Protein AF-A0A225EFA3-F1 (afdb_monomer_lite)

Sequence (460 aa):
MRLTCKFEELSTDVQKYLHDVRTRKDRGIPGVFVARGDSKTTWAFIVGPFVAFVMLVMSCASTKSPWAVAMLQAAAVLLGGWTVIYAVRRWFVRGQTFAGFFTYFDPRFVYEVDGEMVTVTDLETVTEITARPPALVVFRFPQRAFGIQAVSRPRAEYVADYYWAVAKLEKDQNGPWTNPAELGAAAKFLVEEDERPRDMGELKLDFDEIPEVVEPERKPSFGFLGLGTIVISGVMLFLLFWGCNQVTVDDRAFARAKDGGAPGLRGYLIEESNTKHRDEARQALYDLYAAPIARLRSGQPAAFPKLREGMVALLESVRTANTPVLSLKVVDKNPIPGTEAGAADLVRSNLADGLGRSIGPEMIAFVAPPDGQPAHLTVEYEFRKDPIGSIYRVQLTVTIRPDLTKEPVASETWQNREMIFPLLMMGSTTPDMIAQYLCRELVGEYKPAPPPEPEEGGDF

Organism: NCBI:txid1908690

pLDDT: mean 92.36, std 6.85, range [48.91, 98.38]

Foldseek 3Di:
DKDKDFLLQKDPVVLVVLLVCLVQVPFQFLWHKFFDDDVQLVCLLVVLVVQLVVQLVVLLVDPDALLVSLLSNLVSCLRSVVSNVVSVCQVPDDDSQWSHQIWIGFQFWIWGGDTRMTMIDGCPQWDAWDADPPAWIWTDGPVDIDIDGGPGSVSSVLNRQLNVLLVVQVVPPPHPPPASRLSSLQSNCCSVVVDGDPDSVVRSHPDPHDDPDIGRNDDDDDPVVVVVVSVVSSVVSSVVSSVVSLVVSLVVQVVQLVVVQPLSLLVSLVDPSNDDCVVVSLVSLVVLQPVLLVLLVPFDDFPFNQLSVLLSLLSVLQSNPSAQEFEEAEEEPADDPPEDDCLRVLLRVQLQVQLCVLSHPPSHHYDHDPPPADGQKYKYWYWDQDPPDQKTWIKIWIFHDSDSVDHTSDIDIDIDPPPIDRPVRNYPCNSNVSSQVVSCNNRNDTDHDDDPDPPPPDPD

Radius of gyration: 46.82 Å; chains: 1; bounding box: 80×40×136 Å

Secondary structure (DSSP, 8-state):
-EEEEEGGGB-HHHHHHHHHHHHHTTSS-SSEEEE---HHHHHHHHHHHHHHHHHHHHHHT--S-HHHHHHHHHHHHHHHHHHHHHHHHHHH--STT--EEEEEE-SSEEEEEEETEEEEEE-TT--EEEEETTTEEEEE-SS-EEEEE-SSHHHHHHHHHHHHHHHHHHT-TTSS--SHHHHHHHHHHHHHHSS--SSTTSS----S---S---B-S-----HHHHHHHHHHHHHHHHHHHHHHHHHHHHHHHHHHHHTHHHHHHHHHH-TT--TTHHHHHHHHHHHHHHHHHHHHHSS--S-HHHHHHHHHHHHHHTT-SS-EEEEEEEEEEPPTTSPTTHHHHHHHHHHHHHHHHH-TTS-EEEPPPTT---SEEEEEEEEE-SSSSEEEEEEEEEE-SSTTS--SEEEEEEEEEEEEEGGG-STHHHHHHHHHHHHHHHS---PPPPPPP------

Structure (mmCIF, N/CA/C/O backbone):
data_AF-A0A225EFA3-F1
#
_entry.id   AF-A0A225EFA3-F1
#
loop_
_atom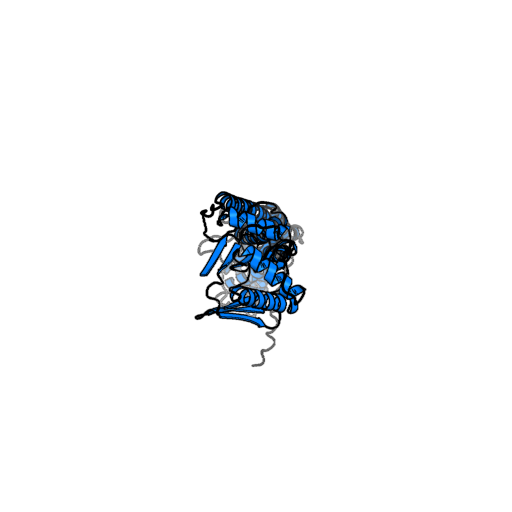_site.group_PDB
_atom_site.id
_atom_site.type_symbol
_atom_site.label_atom_id
_atom_site.label_alt_id
_atom_site.label_comp_id
_atom_site.label_asym_id
_atom_site.label_entity_id
_atom_site.label_seq_id
_atom_site.pdbx_PDB_ins_code
_atom_site.Cartn_x
_atom_site.Cartn_y
_atom_site.Cartn_z
_atom_site.occupancy
_atom_site.B_iso_or_equiv
_atom_site.auth_seq_id
_atom_site.auth_comp_id
_atom_site.auth_asym_id
_atom_site.auth_atom_id
_atom_site.pdbx_PDB_model_num
ATOM 1 N N . MET A 1 1 ? -34.129 9.821 37.920 1.00 88.00 1 MET A N 1
ATOM 2 C CA . MET A 1 1 ? -33.177 10.498 36.983 1.00 88.00 1 MET A CA 1
ATOM 3 C C . MET A 1 1 ? -32.211 9.481 36.350 1.00 88.00 1 MET A C 1
ATOM 5 O O . MET A 1 1 ? -32.103 8.387 36.878 1.00 88.00 1 MET A O 1
ATOM 9 N N . ARG A 1 2 ? -31.559 9.755 35.199 1.00 93.56 2 ARG A N 1
ATOM 10 C CA . ARG A 1 2 ? -30.505 8.866 34.638 1.00 93.56 2 ARG A CA 1
ATOM 11 C C . ARG A 1 2 ? -29.215 9.660 34.440 1.00 93.56 2 ARG A C 1
ATOM 13 O O . ARG A 1 2 ? -29.226 10.614 33.668 1.00 93.56 2 ARG A O 1
ATOM 20 N N . LEU A 1 3 ? -28.149 9.266 35.127 1.00 95.31 3 LEU A N 1
ATOM 21 C CA . LEU A 1 3 ? -26.828 9.893 35.086 1.00 95.31 3 LEU A CA 1
ATOM 22 C C . LEU A 1 3 ? -25.837 8.910 34.466 1.00 95.31 3 LEU A C 1
ATOM 24 O O . LEU A 1 3 ? -25.731 7.781 34.930 1.00 95.31 3 LEU A O 1
ATOM 28 N N . THR A 1 4 ? -25.102 9.335 33.443 1.00 96.12 4 THR A N 1
ATOM 29 C CA . THR A 1 4 ? -23.979 8.565 32.895 1.00 96.12 4 THR A CA 1
ATOM 30 C C . THR A 1 4 ? -22.704 9.368 33.087 1.00 96.12 4 THR A C 1
ATOM 32 O O . THR A 1 4 ? -22.588 10.470 32.558 1.00 96.12 4 THR A O 1
ATOM 35 N N . CYS A 1 5 ? -21.753 8.808 33.824 1.00 95.50 5 CYS A N 1
ATOM 36 C CA . CYS A 1 5 ? -20.466 9.430 34.113 1.00 95.50 5 CYS A CA 1
ATOM 37 C C . CYS A 1 5 ? -19.368 8.362 34.160 1.00 95.50 5 CYS A C 1
ATOM 39 O O . CYS A 1 5 ? -19.640 7.155 34.087 1.00 95.50 5 CYS A O 1
ATOM 41 N N . LYS A 1 6 ? -18.110 8.788 34.258 1.00 93.56 6 LYS A N 1
ATOM 42 C CA . LYS A 1 6 ? -17.030 7.840 34.538 1.00 93.56 6 LYS A CA 1
ATOM 43 C C . LYS A 1 6 ? -17.053 7.426 36.006 1.00 93.56 6 LYS A C 1
ATOM 45 O O . LYS A 1 6 ? -17.475 8.181 36.875 1.00 93.56 6 LYS A O 1
ATOM 50 N N . PHE A 1 7 ? -16.531 6.242 36.295 1.00 94.88 7 PHE A N 1
ATOM 51 C CA . PHE A 1 7 ? -16.410 5.722 37.650 1.00 94.88 7 PHE A CA 1
ATOM 52 C C . PHE A 1 7 ? -15.563 6.640 38.533 1.00 94.88 7 PHE A C 1
ATOM 54 O O . PHE A 1 7 ? -15.948 6.915 39.660 1.00 94.88 7 PHE A O 1
ATOM 61 N N . GLU A 1 8 ? -14.470 7.182 37.986 1.00 93.19 8 GLU A N 1
ATOM 62 C CA . GLU A 1 8 ? -13.595 8.142 38.677 1.00 93.19 8 GLU A CA 1
ATOM 63 C C . GLU A 1 8 ? -14.271 9.486 38.998 1.00 93.19 8 GLU A C 1
ATOM 65 O O . GLU A 1 8 ? -13.759 10.241 39.825 1.00 93.19 8 GLU A O 1
ATOM 70 N N . GLU A 1 9 ? -15.386 9.796 38.329 1.00 93.94 9 GLU A N 1
ATOM 71 C CA . GLU A 1 9 ? -16.143 11.032 38.528 1.00 93.94 9 GLU A CA 1
ATOM 72 C C . GLU A 1 9 ? -17.156 10.901 39.667 1.00 93.94 9 GLU A C 1
ATOM 74 O O . GLU A 1 9 ? -17.517 11.921 40.237 1.00 93.94 9 GLU A O 1
ATOM 79 N N . LEU A 1 10 ? -17.584 9.685 40.026 1.00 94.94 10 LEU A N 1
ATOM 80 C CA . LEU A 1 10 ? -18.510 9.448 41.140 1.00 94.94 10 LEU A CA 1
ATOM 81 C C . LEU A 1 10 ? -17.892 9.853 42.483 1.00 94.94 10 LEU A C 1
ATOM 83 O O . LEU A 1 10 ? -16.669 9.836 42.631 1.00 94.94 10 LEU A O 1
ATOM 87 N N . SER A 1 11 ? -18.731 10.147 43.477 1.00 94.75 11 SER A N 1
ATOM 88 C CA . SER A 1 11 ? -18.269 10.366 44.850 1.00 94.75 11 SER A CA 1
ATOM 89 C C . SER A 1 11 ? -17.507 9.154 45.398 1.00 94.75 11 SER A C 1
ATOM 91 O O . SER A 1 11 ? -17.733 8.003 45.003 1.00 94.75 11 SER A O 1
ATOM 93 N N . THR A 1 12 ? -16.579 9.409 46.322 1.00 93.81 12 THR A N 1
ATOM 94 C CA . THR A 1 12 ? -15.705 8.362 46.889 1.00 93.81 12 THR A CA 1
ATOM 95 C C . THR A 1 12 ? -16.514 7.240 47.556 1.00 93.81 12 THR A C 1
ATOM 97 O O . THR A 1 12 ? -16.142 6.069 47.457 1.00 93.81 12 THR A O 1
ATOM 100 N N . ASP A 1 13 ? -17.656 7.577 48.158 1.00 94.75 13 ASP A N 1
ATOM 101 C CA . ASP A 1 13 ? -18.537 6.619 48.829 1.00 94.75 13 ASP A CA 1
ATOM 102 C C . ASP A 1 13 ? -19.243 5.695 47.834 1.00 94.75 13 ASP A C 1
ATOM 104 O O . ASP A 1 13 ? -19.234 4.477 48.012 1.00 94.75 13 ASP A O 1
ATOM 108 N N . VAL A 1 14 ? -19.761 6.237 46.724 1.00 95.75 14 VAL A N 1
ATOM 109 C CA . VAL A 1 14 ? -20.366 5.427 45.653 1.00 95.75 14 VAL A CA 1
ATOM 110 C C . VAL A 1 14 ? -19.309 4.548 44.980 1.00 95.75 14 VAL A C 1
ATOM 112 O O . VAL A 1 14 ? -19.575 3.383 44.673 1.00 95.75 14 VAL A O 1
ATOM 115 N N . GLN A 1 15 ? -18.088 5.059 44.782 1.00 95.38 15 GLN A N 1
ATOM 116 C CA . GLN A 1 15 ? -16.984 4.257 44.249 1.00 95.38 15 GLN A CA 1
ATOM 117 C C . GLN A 1 15 ? -16.666 3.067 45.161 1.00 95.38 15 GLN A C 1
ATOM 119 O O . GLN A 1 15 ? -16.588 1.930 44.688 1.00 95.38 15 GLN A O 1
ATOM 124 N N . LYS A 1 16 ? -16.516 3.313 46.468 1.00 94.75 16 LYS A N 1
ATOM 125 C CA . LYS A 1 16 ? -16.255 2.266 47.460 1.00 94.75 16 LYS A CA 1
ATOM 126 C C . LYS A 1 16 ? -17.397 1.250 47.500 1.00 94.75 16 LYS A C 1
ATOM 128 O O . LYS A 1 16 ? -17.141 0.053 47.402 1.00 94.75 16 LYS A O 1
ATOM 133 N N . TYR A 1 17 ? -18.640 1.727 47.524 1.00 95.94 17 TYR A N 1
ATOM 134 C CA . TYR A 1 17 ? -19.837 0.891 47.504 1.00 95.94 17 TYR A CA 1
ATOM 135 C C . TYR A 1 17 ? -19.859 -0.060 46.299 1.00 95.94 17 TYR A C 1
ATOM 137 O O . TYR A 1 17 ? -19.955 -1.277 46.457 1.00 95.94 17 TYR A O 1
ATOM 145 N N . LEU A 1 18 ? -19.680 0.464 45.083 1.00 96.25 18 LEU A N 1
ATOM 146 C CA . LEU A 1 18 ? -19.675 -0.348 43.863 1.00 96.25 18 LEU A CA 1
ATOM 147 C C . LEU A 1 18 ? -18.470 -1.296 43.782 1.00 96.25 18 LEU A C 1
ATOM 149 O O . LEU A 1 18 ? -18.587 -2.401 43.242 1.00 96.25 18 LEU A O 1
ATOM 153 N N . HIS A 1 19 ? -17.318 -0.896 44.322 1.00 95.06 19 HIS A N 1
ATOM 154 C CA . HIS A 1 19 ? -16.147 -1.761 44.417 1.00 95.06 19 HIS A CA 1
ATOM 155 C C . HIS A 1 19 ? -16.399 -2.950 45.359 1.00 95.06 19 HIS A C 1
ATOM 157 O O . HIS A 1 19 ? -16.056 -4.094 45.032 1.00 95.06 19 HIS A O 1
ATOM 163 N N . ASP A 1 20 ? -17.048 -2.710 46.496 1.00 94.94 20 ASP A N 1
ATOM 164 C CA . ASP A 1 20 ? -17.396 -3.752 47.460 1.00 94.94 20 ASP A CA 1
ATOM 165 C C . ASP A 1 20 ? -18.476 -4.687 46.894 1.00 94.94 20 ASP A C 1
ATOM 167 O O . ASP A 1 20 ? -18.322 -5.911 46.961 1.00 94.94 20 ASP A O 1
ATOM 171 N N . VAL A 1 21 ? -19.494 -4.142 46.216 1.00 95.69 21 VAL A N 1
ATOM 172 C CA . VAL A 1 21 ? -20.508 -4.917 45.473 1.00 95.69 21 VAL A CA 1
ATOM 173 C C . VAL A 1 21 ? -19.852 -5.861 44.460 1.00 95.69 21 VAL A C 1
ATOM 175 O O . VAL A 1 21 ? -20.149 -7.061 44.424 1.00 95.69 21 VAL A O 1
ATOM 178 N N . ARG A 1 22 ? -18.902 -5.352 43.665 1.00 95.25 22 ARG A N 1
ATOM 179 C CA . ARG A 1 22 ? -18.146 -6.152 42.689 1.00 95.25 22 ARG A CA 1
ATOM 180 C C . ARG A 1 22 ? -17.331 -7.259 43.360 1.00 95.25 22 ARG A C 1
ATOM 182 O O . ARG A 1 22 ? -17.232 -8.360 42.816 1.00 95.25 22 ARG A O 1
ATOM 189 N N . THR A 1 23 ? -16.719 -6.963 44.503 1.00 94.38 23 THR A N 1
ATOM 190 C CA . THR A 1 23 ? -15.839 -7.897 45.218 1.00 94.38 23 THR A CA 1
ATOM 191 C C . THR A 1 23 ? -16.636 -9.039 45.842 1.00 94.38 23 THR A C 1
ATOM 193 O O . THR A 1 23 ? -16.224 -10.197 45.745 1.00 94.38 23 THR A O 1
ATOM 196 N N . ARG A 1 24 ? -17.804 -8.740 46.423 1.00 94.94 24 ARG A N 1
ATOM 197 C CA . ARG A 1 24 ? -18.622 -9.730 47.135 1.00 94.94 24 ARG A CA 1
ATOM 198 C C . ARG A 1 24 ? -19.570 -10.538 46.242 1.00 94.94 24 ARG A C 1
ATOM 200 O O . ARG A 1 24 ? -19.981 -11.620 46.657 1.00 94.94 24 ARG A O 1
ATOM 207 N N . LYS A 1 25 ? -19.878 -10.070 45.021 1.00 92.31 25 LYS A N 1
ATOM 208 C CA . LYS A 1 25 ? -20.670 -10.790 43.998 1.00 92.31 25 LYS A CA 1
ATOM 209 C C . LYS A 1 25 ? -21.934 -11.448 44.571 1.00 92.31 25 LYS A C 1
ATOM 211 O O . LYS A 1 25 ? -22.063 -12.669 44.535 1.00 92.31 25 LYS A O 1
ATOM 216 N N . ASP A 1 26 ? -22.855 -10.632 45.076 1.00 90.00 26 ASP A N 1
ATOM 217 C CA . ASP A 1 26 ? -24.159 -11.042 45.633 1.00 90.00 26 ASP A CA 1
ATOM 218 C C . ASP A 1 26 ? -24.164 -11.497 47.106 1.00 90.00 26 ASP A C 1
ATOM 220 O O . ASP A 1 26 ? -25.235 -11.625 47.694 1.00 90.00 26 ASP A O 1
ATOM 224 N N . ARG A 1 27 ? -23.004 -11.695 47.747 1.00 93.62 27 ARG A N 1
ATOM 225 C CA . ARG A 1 27 ? -22.936 -12.026 49.184 1.00 93.62 27 ARG A CA 1
ATOM 226 C C . ARG A 1 27 ? -22.936 -10.765 50.036 1.00 93.62 27 ARG A C 1
ATOM 228 O O . ARG A 1 27 ? -22.133 -9.871 49.783 1.00 93.62 27 ARG A O 1
ATOM 235 N N . GLY A 1 28 ? -23.793 -10.701 51.050 1.00 93.38 28 GLY A N 1
ATOM 236 C CA . GLY A 1 28 ? -23.745 -9.599 52.010 1.00 93.38 28 GLY A CA 1
ATOM 237 C C . GLY A 1 28 ? -24.296 -8.266 51.518 1.00 93.38 28 GLY A C 1
ATOM 238 O O . GLY A 1 28 ? -24.304 -7.309 52.281 1.00 93.38 28 GLY A O 1
ATOM 239 N N . ILE A 1 29 ? -24.704 -8.173 50.249 1.00 96.38 29 ILE A N 1
ATOM 240 C CA . ILE A 1 29 ? -25.159 -6.929 49.620 1.00 96.38 29 ILE A CA 1
ATOM 241 C C . ILE A 1 29 ? -26.691 -6.852 49.625 1.00 96.38 29 ILE A C 1
ATOM 243 O O . ILE A 1 29 ? -27.343 -7.887 49.469 1.00 96.38 29 ILE A O 1
ATOM 247 N N . PRO A 1 30 ? -27.267 -5.644 49.749 1.00 95.88 30 PRO A N 1
ATOM 248 C CA . PRO A 1 30 ? -28.715 -5.468 49.832 1.00 95.88 30 PRO A CA 1
ATOM 249 C C . PRO A 1 30 ? -29.439 -5.677 48.494 1.00 95.88 30 PRO A C 1
ATOM 251 O O . PRO A 1 30 ? -30.625 -5.970 48.485 1.00 95.88 30 PRO A O 1
ATOM 254 N N . GLY A 1 31 ? -28.747 -5.524 47.362 1.00 96.69 31 GLY A N 1
ATOM 255 C CA . GLY A 1 31 ? -29.334 -5.634 46.027 1.00 96.69 31 GLY A CA 1
ATOM 256 C C . GLY A 1 31 ? -29.009 -6.927 45.280 1.00 96.69 31 GLY A C 1
ATOM 257 O O . GLY A 1 31 ? -28.334 -7.828 45.778 1.00 96.69 31 GLY A O 1
ATOM 258 N N . VAL A 1 32 ? -29.444 -6.983 44.021 1.00 97.50 32 VAL A N 1
ATOM 259 C CA . VAL A 1 32 ? -29.190 -8.105 43.109 1.00 97.50 32 VAL A CA 1
ATOM 260 C C . VAL A 1 32 ? -28.001 -7.798 42.202 1.00 97.50 32 VAL A C 1
ATOM 262 O O . VAL A 1 32 ? -28.044 -6.883 41.374 1.00 97.50 32 VAL A O 1
ATOM 265 N N . PHE A 1 33 ? -26.938 -8.599 42.300 1.00 97.50 33 PHE A N 1
ATOM 266 C CA . PHE A 1 33 ? -25.773 -8.481 41.418 1.00 97.50 33 PHE A CA 1
ATOM 267 C C . PHE A 1 33 ? -25.919 -9.326 40.145 1.00 97.50 33 PHE A C 1
ATOM 269 O O . PHE A 1 33 ? -26.161 -10.533 40.200 1.00 97.50 33 PHE A O 1
ATOM 276 N N . VAL A 1 34 ? -25.718 -8.723 38.973 1.00 96.69 34 VAL A N 1
ATOM 277 C CA . VAL A 1 34 ? -25.759 -9.415 37.677 1.00 96.69 34 VAL A CA 1
ATOM 278 C C . VAL A 1 34 ? -24.455 -9.172 36.920 1.00 96.69 34 VAL A C 1
ATOM 280 O O . VAL A 1 34 ? -24.252 -8.117 36.320 1.00 96.69 34 VAL A O 1
ATOM 283 N N . ALA A 1 35 ? -23.557 -10.161 36.929 1.00 95.12 35 ALA A N 1
ATOM 284 C CA . ALA A 1 35 ? -22.301 -10.099 36.180 1.00 95.12 35 ALA A CA 1
ATOM 285 C C . ALA A 1 35 ? -22.563 -10.005 34.670 1.00 95.12 35 ALA A C 1
ATOM 287 O O . ALA A 1 35 ? -23.389 -10.742 34.138 1.00 95.12 35 ALA A O 1
ATOM 288 N N . ARG A 1 36 ? -21.827 -9.144 33.961 1.00 94.00 36 ARG A N 1
ATOM 289 C CA . ARG A 1 36 ? -21.874 -9.048 32.497 1.00 94.00 36 ARG A CA 1
ATOM 290 C C . ARG A 1 36 ? -20.534 -9.472 31.904 1.00 94.00 36 ARG A C 1
ATOM 292 O O . ARG A 1 36 ? -19.476 -9.156 32.436 1.00 94.00 36 ARG A O 1
ATOM 299 N N . GLY A 1 37 ? -20.584 -10.213 30.801 1.00 90.12 37 GLY A N 1
ATOM 300 C CA . GLY A 1 37 ? -19.392 -10.541 30.025 1.00 90.12 37 GLY A CA 1
ATOM 301 C C . GLY A 1 37 ? -18.953 -9.357 29.166 1.00 90.12 37 GLY A C 1
ATOM 302 O O . GLY A 1 37 ? -19.787 -8.606 28.664 1.00 90.12 37 GLY A O 1
ATOM 303 N N . ASP A 1 38 ? -17.647 -9.223 28.955 1.00 90.38 38 ASP A N 1
ATOM 304 C CA . ASP A 1 38 ? -17.069 -8.198 28.088 1.00 90.38 38 ASP A CA 1
ATOM 305 C C . ASP A 1 38 ? -16.608 -8.795 26.755 1.00 90.38 38 ASP A C 1
ATOM 307 O O . ASP A 1 38 ? -15.423 -9.033 26.500 1.00 90.38 38 ASP A O 1
ATOM 311 N N . SER A 1 39 ? -17.579 -9.072 25.886 1.00 89.94 39 SER A N 1
ATOM 312 C CA . SER A 1 39 ? -17.305 -9.601 24.547 1.00 89.94 39 SER A CA 1
ATOM 313 C C . SER A 1 39 ? -16.551 -8.595 23.675 1.00 89.94 39 SER A C 1
ATOM 315 O O . SER A 1 39 ? -15.758 -9.004 22.828 1.00 89.94 39 SER A O 1
ATOM 317 N N . LYS A 1 40 ? -16.738 -7.286 23.908 1.00 91.44 40 LYS A N 1
ATOM 318 C CA . LYS A 1 40 ? -16.107 -6.201 23.139 1.00 91.44 40 LYS A CA 1
ATOM 319 C C . LYS A 1 40 ? -14.582 -6.282 23.196 1.00 91.44 40 LYS A C 1
ATOM 321 O O . LYS A 1 40 ? -13.937 -6.172 22.161 1.00 91.44 40 LYS A O 1
ATOM 326 N N . THR A 1 41 ? -14.015 -6.529 24.374 1.00 91.81 41 THR A N 1
ATOM 327 C CA . THR A 1 41 ? -12.562 -6.683 24.558 1.00 91.81 41 THR A CA 1
ATOM 328 C C . THR A 1 41 ? -12.001 -7.876 23.795 1.00 91.81 41 THR A C 1
ATOM 330 O O . THR A 1 41 ? -10.985 -7.753 23.114 1.00 91.81 41 THR A O 1
ATOM 333 N N . THR A 1 42 ? -12.693 -9.017 23.846 1.00 93.06 42 THR A N 1
ATOM 334 C CA . THR A 1 42 ? -12.272 -10.221 23.114 1.00 93.06 42 THR A CA 1
ATOM 335 C C . THR A 1 42 ? -12.322 -9.982 21.605 1.00 93.06 42 THR A C 1
ATOM 337 O O . THR A 1 42 ? -11.366 -10.285 20.895 1.00 93.06 42 THR A O 1
ATOM 340 N N . TRP A 1 43 ? -13.400 -9.363 21.113 1.00 95.12 43 TRP A N 1
ATOM 341 C CA . TRP A 1 43 ? -13.522 -8.996 19.704 1.00 95.12 43 TRP A CA 1
ATOM 342 C C . TRP A 1 43 ? -12.479 -7.966 19.273 1.00 95.12 43 TRP A C 1
ATOM 344 O O . TRP A 1 43 ? -11.907 -8.123 18.202 1.00 95.12 43 TRP A O 1
ATOM 354 N N . ALA A 1 44 ? -12.172 -6.960 20.094 1.00 94.12 44 ALA A N 1
ATOM 355 C CA . ALA A 1 44 ? -11.131 -5.979 19.790 1.00 94.12 44 ALA A CA 1
ATOM 356 C C . ALA A 1 44 ? -9.751 -6.640 19.632 1.00 94.12 44 ALA A C 1
ATOM 358 O O . ALA A 1 44 ? -9.022 -6.314 18.696 1.00 94.12 44 ALA A O 1
ATOM 359 N N . PHE A 1 45 ? -9.427 -7.616 20.487 1.00 95.44 45 PHE A N 1
ATOM 360 C CA . PHE A 1 45 ? -8.173 -8.366 20.414 1.00 95.44 45 PHE A CA 1
ATOM 361 C C . PHE A 1 45 ? -8.060 -9.251 19.163 1.00 95.44 45 PHE A C 1
ATOM 363 O O . PHE A 1 45 ? -6.962 -9.435 18.652 1.00 95.44 45 PHE A O 1
ATOM 370 N N . ILE A 1 46 ? -9.174 -9.791 18.655 1.00 95.69 46 ILE A N 1
ATOM 371 C CA . ILE A 1 46 ? -9.181 -10.660 17.465 1.00 95.69 46 ILE A CA 1
ATOM 372 C C . ILE A 1 46 ? -9.280 -9.833 16.174 1.00 95.69 46 ILE A C 1
ATOM 374 O O . ILE A 1 46 ? -8.481 -9.997 15.253 1.00 95.69 46 ILE A O 1
ATOM 378 N N . VAL A 1 47 ? -10.260 -8.931 16.101 1.00 96.12 47 VAL A N 1
ATOM 379 C CA . VAL A 1 47 ? -10.587 -8.156 14.893 1.00 96.12 47 VAL A CA 1
ATOM 380 C C . VAL A 1 47 ? -9.515 -7.117 14.599 1.00 96.12 47 VAL A C 1
ATOM 382 O O . VAL A 1 47 ? -9.189 -6.903 13.437 1.00 96.12 47 VAL A O 1
ATOM 385 N N . GLY A 1 48 ? -8.933 -6.502 15.629 1.00 95.44 48 GLY A N 1
ATOM 386 C CA . GLY A 1 48 ? -7.894 -5.486 15.486 1.00 95.44 48 GLY A CA 1
ATOM 387 C C . GLY A 1 48 ? -6.692 -5.947 14.656 1.00 95.44 48 GLY A C 1
ATOM 388 O O . GLY A 1 48 ? -6.452 -5.400 13.574 1.00 95.44 48 GLY A O 1
ATOM 389 N N . PRO A 1 49 ? -5.958 -6.979 15.111 1.00 97.12 49 PRO A N 1
ATOM 390 C CA . PRO A 1 49 ? -4.848 -7.564 14.366 1.00 97.12 49 PRO A CA 1
ATOM 391 C C . PRO A 1 49 ? -5.261 -8.096 12.998 1.00 97.12 49 PRO A C 1
ATOM 393 O O . PRO A 1 49 ? -4.511 -7.936 12.040 1.00 97.12 49 PRO A O 1
ATOM 396 N N . PHE A 1 50 ? -6.451 -8.694 12.886 1.00 97.50 50 PHE A N 1
ATOM 397 C CA . PHE A 1 50 ? -6.943 -9.215 11.614 1.00 97.50 50 PHE A CA 1
ATOM 398 C C . PHE A 1 50 ? -7.136 -8.101 10.575 1.00 97.50 50 PHE A C 1
ATOM 400 O O . PHE A 1 50 ? -6.626 -8.205 9.461 1.00 97.50 50 PHE A O 1
ATOM 407 N N . VAL A 1 51 ? -7.805 -7.004 10.942 1.00 96.19 51 VAL A N 1
ATOM 408 C CA . VAL A 1 51 ? -7.999 -5.843 10.060 1.00 96.19 51 VAL A CA 1
ATOM 409 C C . VAL A 1 51 ? -6.659 -5.210 9.693 1.00 96.19 51 VAL A C 1
ATOM 411 O O . VAL A 1 51 ? -6.426 -4.924 8.519 1.00 96.19 51 VAL A O 1
ATOM 414 N N . ALA A 1 52 ? -5.754 -5.042 10.664 1.00 96.69 52 ALA A N 1
ATOM 415 C CA . ALA A 1 52 ? -4.418 -4.519 10.398 1.00 96.69 52 ALA A CA 1
ATOM 416 C C . ALA A 1 52 ? -3.642 -5.411 9.421 1.00 96.69 52 ALA A C 1
ATOM 418 O O . ALA A 1 52 ? -3.075 -4.907 8.456 1.00 96.69 52 ALA A O 1
ATOM 419 N N . PHE A 1 53 ? -3.672 -6.730 9.617 1.00 97.62 53 PHE A N 1
ATOM 420 C CA . PHE A 1 53 ? -3.029 -7.691 8.727 1.00 97.62 53 PHE A CA 1
ATOM 421 C C . PHE A 1 53 ? -3.577 -7.608 7.298 1.00 97.62 53 PHE A C 1
ATOM 423 O O . PHE A 1 53 ? -2.800 -7.469 6.354 1.00 97.62 53 PHE A O 1
ATOM 430 N N . VAL A 1 54 ? -4.903 -7.626 7.127 1.00 97.44 54 VAL A N 1
ATOM 431 C CA . VAL A 1 54 ? -5.541 -7.521 5.804 1.00 97.44 54 VAL A CA 1
ATOM 432 C C . VAL A 1 54 ? -5.152 -6.214 5.111 1.00 97.44 54 VAL A C 1
ATOM 434 O O . VAL A 1 54 ? -4.754 -6.230 3.946 1.00 97.44 54 VAL A O 1
ATOM 437 N N . MET A 1 55 ? -5.199 -5.086 5.825 1.00 96.69 55 MET A N 1
ATOM 438 C CA . MET A 1 55 ? -4.801 -3.791 5.269 1.00 96.69 55 MET A CA 1
ATOM 439 C C . MET A 1 55 ? -3.316 -3.748 4.892 1.00 96.69 55 MET A C 1
ATOM 441 O O . MET A 1 55 ? -2.980 -3.219 3.833 1.00 96.69 55 MET A O 1
ATOM 445 N N . LEU A 1 56 ? -2.430 -4.337 5.703 1.00 96.19 56 LEU A N 1
ATOM 446 C CA . LEU A 1 56 ? -1.004 -4.442 5.387 1.00 96.19 56 LEU A CA 1
ATOM 447 C C . LEU A 1 56 ? -0.782 -5.264 4.111 1.00 96.19 56 LEU A C 1
ATOM 449 O O . LEU A 1 56 ? -0.108 -4.787 3.199 1.00 96.19 56 LEU A O 1
ATOM 453 N N . VAL A 1 57 ? -1.408 -6.436 3.984 1.00 96.12 57 VAL A N 1
ATOM 454 C CA . VAL A 1 57 ? -1.299 -7.276 2.777 1.00 96.12 57 VAL A CA 1
ATOM 455 C C . VAL A 1 57 ? -1.805 -6.535 1.536 1.00 96.12 57 VAL A C 1
ATOM 457 O O . VAL A 1 57 ? -1.104 -6.481 0.525 1.00 96.12 57 VAL A O 1
ATOM 460 N N . MET A 1 58 ? -2.980 -5.903 1.615 1.00 96.12 58 MET A N 1
ATOM 461 C CA . MET A 1 58 ? -3.536 -5.128 0.499 1.00 96.12 58 MET A CA 1
ATOM 462 C C . MET A 1 58 ? -2.647 -3.938 0.123 1.00 96.12 58 MET A C 1
ATOM 464 O O . MET A 1 58 ? -2.443 -3.664 -1.059 1.00 96.12 58 MET A O 1
ATOM 468 N N . SER A 1 59 ? -2.079 -3.245 1.113 1.00 94.69 59 SER A N 1
ATOM 469 C CA . SER A 1 59 ? -1.179 -2.113 0.874 1.00 94.69 59 SER A CA 1
ATOM 470 C C . SER A 1 59 ? 0.104 -2.540 0.155 1.00 94.69 59 SER A C 1
ATOM 472 O O . SER A 1 59 ? 0.545 -1.850 -0.759 1.00 94.69 59 SER A O 1
ATOM 474 N N . CYS A 1 60 ? 0.651 -3.717 0.482 1.00 91.75 60 CYS A N 1
ATOM 475 C CA . CYS A 1 60 ? 1.843 -4.258 -0.164 1.00 91.75 60 CYS A CA 1
ATOM 476 C C . CYS A 1 60 ? 1.615 -4.594 -1.643 1.00 91.75 60 CYS A C 1
ATOM 478 O O . CYS A 1 60 ? 2.578 -4.594 -2.410 1.00 91.75 60 CYS A O 1
ATOM 480 N N . ALA A 1 61 ? 0.377 -4.870 -2.057 1.00 91.38 61 ALA A N 1
ATOM 481 C CA . ALA A 1 61 ? 0.014 -5.113 -3.455 1.00 91.38 61 ALA A CA 1
ATOM 482 C C . ALA A 1 61 ? -0.288 -3.822 -4.244 1.00 91.38 61 ALA A C 1
ATOM 484 O O . ALA A 1 61 ? -0.454 -3.862 -5.461 1.00 91.38 61 ALA A O 1
ATOM 485 N N . SER A 1 62 ? -0.364 -2.672 -3.571 1.00 92.88 62 SER A N 1
ATOM 486 C CA . SER A 1 62 ? -0.718 -1.398 -4.191 1.00 92.88 62 SER A CA 1
ATOM 487 C C . SER A 1 62 ? 0.385 -0.872 -5.116 1.00 92.88 62 SER A C 1
ATOM 489 O O . SER A 1 62 ? 1.570 -0.924 -4.790 1.00 92.88 62 SER A O 1
ATOM 491 N N . THR A 1 63 ? -0.014 -0.299 -6.253 1.00 88.12 63 THR A N 1
ATOM 492 C CA . THR A 1 63 ? 0.865 0.403 -7.210 1.00 88.12 63 THR A CA 1
ATOM 493 C C . THR A 1 63 ? 0.934 1.913 -6.961 1.00 88.12 63 THR A C 1
ATOM 495 O O . THR A 1 63 ? 1.448 2.662 -7.790 1.00 88.12 63 THR A O 1
ATOM 498 N N . LYS A 1 64 ? 0.375 2.388 -5.840 1.00 93.62 64 LYS A N 1
ATOM 499 C CA . LYS A 1 64 ? 0.405 3.805 -5.454 1.00 93.62 64 LYS A CA 1
ATOM 500 C C . LYS A 1 64 ? 1.816 4.244 -5.050 1.00 93.62 64 LYS A C 1
ATOM 502 O O . LYS A 1 64 ? 2.709 3.426 -4.842 1.00 93.62 64 LYS A O 1
ATOM 507 N N . SER A 1 65 ? 2.000 5.557 -4.921 1.00 92.25 65 SER A N 1
ATOM 508 C CA . SER A 1 65 ? 3.262 6.141 -4.469 1.00 92.25 65 SER A CA 1
ATOM 509 C C . SER A 1 65 ? 3.688 5.585 -3.095 1.00 92.25 65 SER A C 1
ATOM 511 O O . SER A 1 65 ? 2.826 5.336 -2.242 1.00 92.25 65 SER A O 1
ATOM 513 N N . PRO A 1 66 ? 5.003 5.447 -2.828 1.00 93.69 66 PRO A N 1
ATOM 514 C CA . PRO A 1 66 ? 5.508 4.873 -1.577 1.00 93.69 66 PRO A CA 1
ATOM 515 C C . PRO A 1 66 ? 4.967 5.551 -0.312 1.00 93.69 66 PRO A C 1
ATOM 517 O O . PRO A 1 66 ? 4.683 4.883 0.681 1.00 93.69 66 PRO A O 1
ATOM 520 N N . TRP A 1 67 ? 4.788 6.875 -0.352 1.00 95.62 67 TRP A N 1
ATOM 521 C CA . TRP A 1 67 ? 4.265 7.645 0.778 1.00 95.62 67 TRP A CA 1
ATOM 522 C C . TRP A 1 67 ? 2.792 7.320 1.067 1.00 95.62 67 TRP A C 1
ATOM 524 O O . TRP A 1 67 ? 2.408 7.197 2.227 1.00 95.62 67 TRP A O 1
ATOM 534 N N . ALA A 1 68 ? 1.969 7.122 0.033 1.00 95.19 68 ALA A N 1
ATOM 535 C CA . ALA A 1 68 ? 0.553 6.806 0.202 1.00 95.19 68 ALA A CA 1
ATOM 536 C C . ALA A 1 68 ? 0.375 5.393 0.775 1.00 95.19 68 ALA A C 1
ATOM 538 O O . ALA A 1 68 ? -0.443 5.179 1.670 1.00 95.19 68 ALA A O 1
ATOM 539 N N . VAL A 1 69 ? 1.189 4.439 0.305 1.00 95.75 69 VAL A N 1
ATOM 540 C CA . VAL A 1 69 ? 1.238 3.079 0.861 1.00 95.75 69 VAL A CA 1
ATOM 541 C C . VAL A 1 69 ? 1.686 3.113 2.325 1.00 95.75 69 VAL A C 1
ATOM 543 O O . VAL A 1 69 ? 1.049 2.487 3.169 1.00 95.75 69 VAL A O 1
ATOM 546 N N . ALA A 1 70 ? 2.708 3.908 2.653 1.00 96.94 70 ALA A N 1
ATOM 547 C CA . ALA A 1 70 ? 3.198 4.052 4.022 1.00 96.94 70 ALA A CA 1
ATOM 548 C C . ALA A 1 70 ? 2.157 4.664 4.972 1.00 96.94 70 ALA A C 1
ATOM 550 O O . ALA A 1 70 ? 2.012 4.195 6.100 1.00 96.94 70 ALA A O 1
ATOM 551 N N . MET A 1 71 ? 1.391 5.667 4.524 1.00 97.00 71 MET A N 1
ATOM 552 C CA . MET A 1 71 ? 0.284 6.223 5.313 1.00 97.00 71 MET A CA 1
ATOM 553 C C . MET A 1 71 ? -0.781 5.168 5.615 1.00 97.00 71 MET A C 1
ATOM 555 O O . MET A 1 71 ? -1.245 5.077 6.751 1.00 97.00 71 MET A O 1
ATOM 559 N N . LEU A 1 72 ? -1.147 4.350 4.623 1.00 96.38 72 LEU A N 1
ATOM 560 C CA . LEU A 1 72 ? -2.129 3.282 4.805 1.00 96.38 72 LEU A CA 1
ATOM 561 C C . LEU A 1 72 ? -1.623 2.210 5.782 1.00 96.38 72 LEU A C 1
ATOM 563 O O . LEU A 1 72 ? -2.368 1.783 6.661 1.00 96.38 72 LEU A O 1
ATOM 567 N N . GLN A 1 73 ? -0.353 1.813 5.669 1.00 96.94 73 GLN A N 1
ATOM 568 C CA . GLN A 1 73 ? 0.279 0.849 6.576 1.00 96.94 73 GLN A CA 1
ATOM 569 C C . GLN A 1 73 ? 0.365 1.381 8.009 1.00 96.94 73 GLN A C 1
ATOM 571 O O . GLN A 1 73 ? 0.008 0.676 8.952 1.00 96.94 73 GLN A O 1
ATOM 576 N N . ALA A 1 74 ? 0.770 2.642 8.182 1.00 97.19 74 ALA A N 1
ATOM 577 C CA . ALA A 1 74 ? 0.803 3.289 9.487 1.00 97.19 74 ALA A CA 1
ATOM 578 C C . ALA A 1 74 ? -0.602 3.372 10.103 1.00 97.19 74 ALA A C 1
ATOM 580 O O . ALA A 1 74 ? -0.777 3.013 11.265 1.00 97.19 74 ALA A O 1
ATOM 581 N N . ALA A 1 75 ? -1.618 3.762 9.326 1.00 96.06 75 ALA A N 1
ATOM 582 C CA . ALA A 1 75 ? -3.006 3.794 9.786 1.00 96.06 75 ALA A CA 1
ATOM 583 C C . ALA A 1 75 ? -3.514 2.402 10.198 1.00 96.06 75 ALA A C 1
ATOM 585 O O . ALA A 1 75 ? -4.141 2.266 11.249 1.00 96.06 75 ALA A O 1
ATOM 586 N N . ALA A 1 76 ? -3.197 1.365 9.418 1.00 96.62 76 ALA A N 1
ATOM 587 C CA . ALA A 1 76 ? -3.553 -0.018 9.724 1.00 96.62 76 ALA A CA 1
ATOM 588 C C . ALA A 1 76 ? -2.925 -0.495 11.042 1.00 96.62 76 ALA A C 1
ATOM 590 O O . ALA A 1 76 ? -3.622 -1.043 11.898 1.00 96.62 76 ALA A O 1
ATOM 591 N N . VAL A 1 77 ? -1.626 -0.241 11.238 1.00 96.94 77 VAL A N 1
ATOM 592 C CA . VAL A 1 77 ? -0.913 -0.606 12.471 1.00 96.94 77 VAL A CA 1
ATOM 593 C C . VAL A 1 77 ? -1.409 0.202 13.662 1.00 96.94 77 VAL A C 1
ATOM 595 O O . VAL A 1 77 ? -1.570 -0.365 14.737 1.00 96.94 77 VAL A O 1
ATOM 598 N N . LEU A 1 78 ? -1.699 1.494 13.500 1.00 95.94 78 LEU A N 1
ATOM 599 C CA . LEU A 1 78 ? -2.271 2.303 14.576 1.00 95.94 78 LEU A CA 1
ATOM 600 C C . LEU A 1 78 ? -3.658 1.796 14.976 1.00 95.94 78 LEU A C 1
ATOM 602 O O . LEU A 1 78 ? -3.922 1.650 16.164 1.00 95.94 78 LEU A O 1
ATOM 606 N N . LEU A 1 79 ? -4.526 1.477 14.014 1.00 95.38 79 LEU A N 1
ATOM 607 C CA . LEU A 1 79 ? -5.867 0.959 14.288 1.00 95.38 79 LEU A CA 1
ATOM 608 C C . LEU A 1 79 ? -5.818 -0.418 14.974 1.00 95.38 79 LEU A C 1
ATOM 610 O O . LEU A 1 79 ? -6.466 -0.631 16.004 1.00 95.38 79 LEU A O 1
ATOM 614 N N . GLY A 1 80 ? -5.026 -1.349 14.436 1.00 95.94 80 GLY A N 1
ATOM 615 C CA . GLY A 1 80 ? -4.847 -2.682 15.019 1.00 95.94 80 GLY A CA 1
ATOM 616 C C . GLY A 1 80 ? -4.124 -2.650 16.363 1.00 95.94 80 GLY A C 1
ATOM 617 O O . GLY A 1 80 ? -4.535 -3.298 17.320 1.00 95.94 80 GLY A O 1
ATOM 618 N N . GLY A 1 81 ? -3.076 -1.840 16.474 1.00 94.06 81 GLY A N 1
ATOM 619 C CA . GLY A 1 81 ? -2.340 -1.635 17.715 1.00 94.06 81 GLY A CA 1
ATOM 620 C C . GLY A 1 81 ? -3.220 -1.013 18.794 1.00 94.06 81 GLY A C 1
ATOM 621 O O . GLY A 1 81 ? -3.229 -1.492 19.924 1.00 94.06 81 GLY A O 1
ATOM 622 N N . TRP A 1 82 ? -4.026 -0.006 18.452 1.00 94.25 82 TRP A N 1
ATOM 623 C CA . TRP A 1 82 ? -4.933 0.646 19.396 1.00 94.25 82 TRP A CA 1
ATOM 624 C C . TRP A 1 82 ? -6.015 -0.297 19.921 1.00 94.25 82 TRP A C 1
ATOM 626 O O . TRP A 1 82 ? -6.313 -0.291 21.112 1.00 94.25 82 TRP A O 1
ATOM 636 N N . THR A 1 83 ? -6.581 -1.141 19.061 1.00 95.25 83 THR A N 1
ATOM 637 C CA . THR A 1 83 ? -7.591 -2.135 19.462 1.00 95.25 83 THR A CA 1
ATOM 638 C C . THR A 1 83 ? -7.008 -3.226 20.363 1.00 95.25 83 THR A C 1
ATOM 640 O O . THR A 1 83 ? -7.644 -3.602 21.350 1.00 95.25 83 THR A O 1
ATOM 643 N N . VAL A 1 84 ? -5.769 -3.665 20.113 1.00 93.88 84 VAL A N 1
ATOM 644 C CA . VAL A 1 84 ? -5.040 -4.566 21.023 1.00 93.88 84 VAL A CA 1
ATOM 645 C C . VAL A 1 84 ? -4.719 -3.875 22.346 1.00 93.88 84 VAL A C 1
ATOM 647 O O . VAL A 1 84 ? -4.985 -4.444 23.400 1.00 93.88 84 VAL A O 1
ATOM 650 N N . ILE A 1 85 ? -4.198 -2.645 22.319 1.00 92.44 85 ILE A N 1
ATOM 651 C CA . ILE A 1 85 ? -3.895 -1.867 23.531 1.00 92.44 85 ILE A CA 1
ATOM 652 C C . ILE A 1 85 ? -5.164 -1.644 24.353 1.00 92.44 85 ILE A C 1
ATOM 654 O O . ILE A 1 85 ? -5.128 -1.792 25.571 1.00 92.44 85 ILE A O 1
ATOM 658 N N . TYR A 1 86 ? -6.291 -1.337 23.708 1.00 91.00 86 TYR A N 1
ATOM 659 C CA . TYR A 1 86 ? -7.595 -1.237 24.358 1.00 91.00 86 TYR A CA 1
ATOM 660 C C . TYR A 1 86 ? -7.950 -2.539 25.083 1.00 91.00 86 TYR A C 1
ATOM 662 O O . TYR A 1 86 ? -8.292 -2.502 26.266 1.00 91.00 86 TYR A O 1
ATOM 670 N N . ALA A 1 87 ? -7.811 -3.685 24.411 1.00 92.75 87 ALA A N 1
ATOM 671 C CA . ALA A 1 87 ? -8.139 -4.976 24.998 1.00 92.75 87 ALA A CA 1
ATOM 672 C C . ALA A 1 87 ? -7.211 -5.347 26.167 1.00 92.75 87 ALA A C 1
ATOM 674 O O . ALA A 1 87 ? -7.674 -5.715 27.246 1.00 92.75 87 ALA A O 1
ATOM 675 N N . VAL A 1 88 ? -5.900 -5.174 25.980 1.00 90.75 88 VAL A N 1
ATOM 676 C CA . VAL A 1 88 ? -4.872 -5.405 27.004 1.00 90.75 88 VAL A CA 1
ATOM 677 C C . VAL A 1 88 ? -5.112 -4.494 28.203 1.00 90.75 88 VAL A C 1
ATOM 679 O O . VAL A 1 88 ? -5.182 -4.978 29.329 1.00 90.75 88 VAL A O 1
ATOM 682 N N . ARG A 1 89 ? -5.323 -3.191 27.990 1.00 88.69 89 ARG A N 1
ATOM 683 C CA . ARG A 1 89 ? -5.664 -2.260 29.071 1.00 88.69 89 ARG A CA 1
ATOM 684 C C . ARG A 1 89 ? -6.879 -2.779 29.833 1.00 88.69 89 ARG A C 1
ATOM 686 O O . ARG A 1 89 ? -6.825 -2.896 31.047 1.00 88.69 89 ARG A O 1
ATOM 693 N N . ARG A 1 90 ? -7.944 -3.178 29.146 1.00 87.69 90 ARG A N 1
ATOM 694 C CA . ARG A 1 90 ? -9.180 -3.641 29.792 1.00 87.69 90 ARG A CA 1
ATOM 695 C C . ARG A 1 90 ? -9.012 -4.957 30.567 1.00 87.69 90 ARG A C 1
ATOM 697 O O . ARG A 1 90 ? -9.636 -5.114 31.611 1.00 87.69 90 ARG A O 1
ATOM 704 N N . TRP A 1 91 ? -8.137 -5.865 30.129 1.00 88.06 91 TRP A N 1
ATOM 705 C CA . TRP A 1 91 ? -7.801 -7.089 30.873 1.00 88.06 91 TRP A CA 1
ATOM 706 C C . TRP A 1 91 ? -6.890 -6.857 32.080 1.00 88.06 91 TRP A C 1
ATOM 708 O O . TRP A 1 91 ? -7.046 -7.524 33.105 1.00 88.06 91 TRP A O 1
ATOM 718 N N . PHE A 1 92 ? -5.930 -5.940 31.963 1.00 86.50 92 PHE A N 1
ATOM 719 C CA . PHE A 1 92 ? -4.895 -5.728 32.975 1.00 86.50 92 PHE A CA 1
ATOM 720 C C . PHE A 1 92 ? -5.166 -4.559 33.916 1.00 86.50 92 PHE A C 1
ATOM 722 O O . PHE A 1 92 ? -4.433 -4.408 34.895 1.00 86.50 92 PHE A O 1
ATOM 729 N N . VAL A 1 93 ? -6.205 -3.751 33.684 1.00 84.44 93 VAL A N 1
ATOM 730 C CA . VAL A 1 93 ? -6.590 -2.711 34.639 1.00 84.44 93 VAL A CA 1
ATOM 731 C C . VAL A 1 93 ? -7.030 -3.375 35.947 1.00 84.44 93 VAL A C 1
ATOM 733 O O . VAL A 1 93 ? -8.124 -3.921 36.095 1.00 84.44 93 VAL A O 1
ATOM 736 N N . ARG A 1 94 ? -6.119 -3.311 36.915 1.00 69.69 94 ARG A N 1
ATOM 737 C CA . ARG A 1 94 ? -6.329 -3.592 38.330 1.00 69.69 94 ARG A CA 1
ATOM 738 C C . ARG A 1 94 ? -6.160 -2.259 39.047 1.00 69.69 94 ARG A C 1
ATOM 740 O O . ARG A 1 94 ? -5.062 -1.713 39.052 1.00 69.69 94 ARG A O 1
ATOM 747 N N . GLY A 1 95 ? -7.236 -1.700 39.589 1.00 73.12 95 GLY A N 1
ATOM 748 C CA . GLY A 1 95 ? -7.157 -0.418 40.286 1.00 73.12 95 GLY A CA 1
ATOM 749 C C . GLY A 1 95 ? -8.508 0.234 40.543 1.00 73.12 95 GLY A C 1
ATOM 750 O O . GLY A 1 95 ? -9.542 -0.242 40.079 1.00 73.12 95 GLY A O 1
ATOM 751 N N . GLN A 1 96 ? -8.459 1.352 41.269 1.00 77.06 96 GLN A N 1
ATOM 752 C CA . GLN A 1 96 ? -9.622 2.132 41.708 1.00 77.06 96 GLN A CA 1
ATOM 753 C C . GLN A 1 96 ? -10.382 2.824 40.567 1.00 77.06 96 GLN A C 1
ATOM 755 O O . GLN A 1 96 ? -11.494 3.275 40.775 1.00 77.06 96 GLN A O 1
ATOM 760 N N . THR A 1 97 ? -9.826 2.911 39.357 1.00 84.12 97 THR A N 1
ATOM 761 C CA . THR A 1 97 ? -10.477 3.596 38.225 1.00 84.12 97 THR A CA 1
ATOM 762 C C . THR A 1 97 ? -11.424 2.701 37.425 1.00 84.12 97 THR A C 1
ATOM 764 O O . THR A 1 97 ? -12.150 3.192 36.564 1.00 84.12 97 THR A O 1
ATOM 767 N N . PHE A 1 98 ? -11.447 1.393 37.697 1.00 90.62 98 PHE A N 1
ATOM 768 C CA . PHE A 1 98 ? -12.209 0.422 36.917 1.00 90.62 98 PHE A CA 1
ATOM 769 C C . PHE A 1 98 ? -13.176 -0.366 37.785 1.00 90.62 98 PHE A C 1
ATOM 771 O O . PHE A 1 98 ? -12.773 -1.204 38.596 1.00 90.62 98 PHE A O 1
ATOM 778 N N . ALA A 1 99 ? -14.466 -0.156 37.548 1.00 91.69 99 ALA A N 1
ATOM 779 C CA . ALA A 1 99 ? -15.527 -0.780 38.320 1.00 91.69 99 ALA A CA 1
ATOM 780 C C . ALA A 1 99 ? -15.838 -2.207 37.852 1.00 91.69 99 ALA A C 1
ATOM 782 O O . ALA A 1 99 ? -16.155 -3.051 38.681 1.00 91.69 99 ALA A O 1
ATOM 783 N N . GLY A 1 100 ? -15.637 -2.546 36.575 1.00 93.50 100 GLY A N 1
ATOM 784 C CA . GLY A 1 100 ? -15.869 -3.897 36.039 1.00 93.50 100 GLY A CA 1
ATOM 785 C C . GLY A 1 100 ? -17.073 -3.969 35.102 1.00 93.50 100 GLY A C 1
ATOM 786 O O . GLY A 1 100 ? -17.472 -2.964 34.533 1.00 93.50 100 GLY A O 1
ATOM 787 N N . PHE A 1 101 ? -17.642 -5.161 34.906 1.00 94.50 101 PHE A N 1
ATOM 788 C CA . PHE A 1 101 ? -18.790 -5.372 34.014 1.00 94.50 101 PHE A CA 1
ATOM 789 C C . PHE A 1 101 ? -19.917 -6.050 34.767 1.00 94.50 101 PHE A C 1
ATOM 791 O O . PHE A 1 101 ? -19.906 -7.264 34.976 1.00 94.50 101 PHE A O 1
ATOM 798 N N . PHE A 1 102 ? -20.889 -5.264 35.201 1.00 96.75 102 PHE A N 1
ATOM 799 C CA . PHE A 1 102 ? -22.059 -5.788 35.887 1.00 96.75 102 PHE A CA 1
ATOM 800 C C . PHE A 1 102 ? -23.213 -4.798 35.821 1.00 96.75 102 PHE A C 1
ATOM 802 O O . PHE A 1 102 ? -23.044 -3.638 35.442 1.00 96.75 102 PHE A O 1
ATOM 809 N N . THR A 1 103 ? -24.397 -5.289 36.142 1.00 97.62 103 THR A N 1
ATOM 810 C CA . THR A 1 103 ? -25.519 -4.455 36.542 1.00 97.62 103 THR A CA 1
ATOM 811 C C . THR A 1 103 ? -25.833 -4.784 37.988 1.00 97.62 103 THR A C 1
ATOM 813 O O . THR A 1 103 ? -25.872 -5.960 38.356 1.00 97.62 103 THR A O 1
ATOM 816 N N . TYR A 1 104 ? -26.021 -3.761 38.806 1.00 97.94 104 TYR A N 1
ATOM 817 C CA . TYR A 1 104 ? -26.413 -3.915 40.193 1.00 97.94 104 TYR A CA 1
ATOM 818 C C . TYR A 1 104 ? -27.748 -3.219 40.428 1.00 97.94 104 TYR A C 1
ATOM 820 O O . TYR A 1 104 ? -27.909 -2.049 40.083 1.00 97.94 104 TYR A O 1
ATOM 828 N N . PHE A 1 105 ? -28.701 -3.981 40.952 1.00 97.81 105 PHE A N 1
ATOM 829 C CA . PHE A 1 105 ? -30.070 -3.556 41.208 1.00 97.81 105 PHE A CA 1
ATOM 830 C C . PHE A 1 105 ? -30.233 -3.381 42.713 1.00 97.81 105 PHE A C 1
ATOM 832 O O . PHE A 1 105 ? -30.441 -4.367 43.420 1.00 97.81 105 PHE A O 1
ATOM 839 N N . ASP A 1 106 ? -30.073 -2.157 43.207 1.00 96.94 106 ASP A N 1
ATOM 840 C CA . ASP A 1 106 ? -30.332 -1.835 44.609 1.00 96.94 106 ASP A CA 1
ATOM 841 C C . ASP A 1 106 ? -31.788 -1.330 44.774 1.00 96.94 106 ASP A C 1
ATOM 843 O O . ASP A 1 106 ? -32.498 -1.165 43.775 1.00 96.94 106 ASP A O 1
ATOM 847 N N . PRO A 1 107 ? -32.285 -1.144 46.009 1.00 96.88 107 PRO A N 1
ATOM 848 C CA . PRO A 1 107 ? -33.651 -0.673 46.264 1.00 96.88 107 PRO A CA 1
ATOM 849 C C . PRO A 1 107 ? -34.009 0.697 45.664 1.00 96.88 107 PRO A C 1
ATOM 851 O O . PRO A 1 107 ? -35.168 0.915 45.328 1.00 96.88 107 PRO A O 1
ATOM 854 N N . ARG A 1 108 ? -33.048 1.619 45.526 1.00 96.31 108 ARG A N 1
ATOM 855 C CA . ARG A 1 108 ? -33.243 3.016 45.087 1.00 96.31 108 ARG A CA 1
ATOM 856 C C . ARG A 1 108 ? -32.734 3.291 43.666 1.00 96.31 108 ARG A C 1
ATOM 858 O O . ARG A 1 108 ? -33.267 4.143 42.959 1.00 96.31 108 ARG A O 1
ATOM 865 N N . PHE A 1 109 ? -31.709 2.579 43.229 1.00 97.56 109 PHE A N 1
ATOM 866 C CA . PHE A 1 109 ? -30.924 2.836 42.038 1.00 97.56 109 PHE A CA 1
ATOM 867 C C . PHE A 1 109 ? -30.593 1.544 41.293 1.00 97.56 109 PHE A C 1
ATOM 869 O O . PHE A 1 109 ? -30.367 0.470 41.855 1.00 97.56 109 PHE A O 1
ATOM 876 N N . VAL A 1 110 ? -30.456 1.685 39.979 1.00 97.62 110 VAL A N 1
ATOM 877 C CA . VAL A 1 110 ? -29.838 0.675 39.124 1.00 97.62 110 VAL A CA 1
ATOM 878 C C . VAL A 1 110 ? -28.521 1.205 38.594 1.00 97.62 110 VAL A C 1
ATOM 880 O O . VAL A 1 110 ? -28.496 2.219 37.895 1.00 97.62 110 VAL A O 1
ATOM 883 N N . TYR A 1 111 ? -27.437 0.487 38.877 1.00 97.88 111 TYR A N 1
ATOM 884 C CA . TYR A 1 111 ? -26.096 0.803 38.399 1.00 97.88 111 TYR A CA 1
ATOM 885 C C . TYR A 1 111 ? -25.731 -0.120 37.245 1.00 97.88 111 TYR A C 1
ATOM 887 O O . TYR A 1 111 ? -25.476 -1.310 37.427 1.00 97.88 111 TYR A O 1
ATOM 895 N N . GLU A 1 112 ? -25.662 0.431 36.041 1.00 97.50 112 GLU A N 1
ATOM 896 C CA . GLU A 1 112 ? -25.119 -0.243 34.871 1.00 97.50 112 GLU A CA 1
ATOM 897 C C . GLU A 1 112 ? -23.635 0.110 34.730 1.00 97.50 112 GLU A C 1
ATOM 899 O O . GLU A 1 112 ? -23.277 1.184 34.246 1.00 97.50 112 GLU A O 1
ATOM 904 N N . VAL A 1 113 ? -22.764 -0.817 35.120 1.00 96.62 113 VAL A N 1
ATOM 905 C CA . VAL A 1 113 ? -21.309 -0.662 35.034 1.00 96.62 113 VAL A CA 1
ATOM 906 C C . VAL A 1 113 ? -20.775 -1.320 33.749 1.00 96.62 113 VAL A C 1
ATOM 908 O O . VAL A 1 113 ? -20.863 -2.543 33.599 1.00 96.62 113 VAL A O 1
ATOM 911 N N . ASP A 1 114 ? -20.241 -0.515 32.818 1.00 94.69 114 ASP A N 1
ATOM 912 C CA . ASP A 1 114 ? -19.513 -0.942 31.602 1.00 94.69 114 ASP A CA 1
ATOM 913 C C . ASP A 1 114 ? -18.063 -0.424 31.653 1.00 94.69 114 ASP A C 1
ATOM 915 O O . ASP A 1 114 ? -17.660 0.536 30.988 1.00 94.69 114 ASP A O 1
ATOM 919 N N . GLY A 1 115 ? -17.260 -1.080 32.486 1.00 93.25 115 GLY A N 1
ATOM 920 C CA . GLY A 1 115 ? -15.831 -0.853 32.632 1.00 93.25 115 GLY A CA 1
ATOM 921 C C . GLY A 1 115 ? -15.528 0.372 33.480 1.00 93.25 115 GLY A C 1
ATOM 922 O O . GLY A 1 115 ? -15.563 0.305 34.708 1.00 93.25 115 GLY A O 1
ATOM 923 N N . GLU A 1 116 ? -15.191 1.472 32.809 1.00 93.00 116 GLU A N 1
ATOM 924 C CA . GLU A 1 116 ? -14.956 2.782 33.431 1.00 93.00 116 GLU A CA 1
ATOM 925 C C . GLU A 1 116 ? -16.224 3.647 33.426 1.00 93.00 116 GLU A C 1
ATOM 927 O O . GLU A 1 116 ? -16.247 4.669 34.095 1.00 93.00 116 GLU A O 1
ATOM 932 N N . MET A 1 117 ? -17.273 3.272 32.686 1.00 95.00 117 MET A N 1
ATOM 933 C CA . MET A 1 117 ? -18.520 4.037 32.625 1.00 95.00 117 MET A CA 1
ATOM 934 C C . MET A 1 117 ? -19.548 3.448 33.583 1.00 95.00 117 MET A C 1
ATOM 936 O O . MET A 1 117 ? -19.789 2.238 33.570 1.00 95.00 117 MET A O 1
ATOM 940 N N . VAL A 1 118 ? -20.193 4.310 34.363 1.00 96.56 118 VAL A N 1
ATOM 941 C CA . VAL A 1 118 ? -21.321 3.939 35.216 1.00 96.56 118 VAL A CA 1
ATOM 942 C C . VAL A 1 118 ? -22.533 4.741 34.787 1.00 96.56 118 VAL A C 1
ATOM 944 O O . VAL A 1 118 ? -22.484 5.964 34.664 1.00 96.56 118 VAL A O 1
ATOM 947 N N . THR A 1 119 ? -23.628 4.036 34.529 1.00 97.25 119 THR A N 1
ATOM 948 C CA . THR A 1 119 ? -24.931 4.660 34.334 1.00 97.25 119 THR A CA 1
ATOM 949 C C . THR A 1 119 ? -25.816 4.340 35.518 1.00 97.25 119 THR A C 1
ATOM 951 O O . THR A 1 119 ? -26.125 3.178 35.760 1.00 97.25 119 THR A O 1
ATOM 954 N N . VAL A 1 120 ? -26.212 5.372 36.249 1.00 97.19 120 VAL A N 1
ATOM 955 C CA . VAL A 1 120 ? -27.073 5.263 37.419 1.00 97.19 120 VAL A CA 1
ATOM 956 C C . VAL A 1 120 ? -28.472 5.701 37.033 1.00 97.19 120 VAL A C 1
ATOM 958 O O . VAL A 1 120 ? -28.666 6.785 36.479 1.00 97.19 120 VAL A O 1
ATOM 961 N N . THR A 1 121 ? -29.445 4.836 37.288 1.00 96.94 121 THR A N 1
ATOM 962 C CA . THR A 1 121 ? -30.859 5.121 37.063 1.00 96.94 121 THR A CA 1
ATOM 963 C C . THR A 1 121 ? -31.581 5.099 38.393 1.00 96.94 121 THR A C 1
ATOM 965 O O . THR A 1 121 ? -31.675 4.055 39.023 1.00 96.94 121 THR A O 1
ATOM 968 N N . ASP A 1 122 ? -32.081 6.252 38.800 1.00 96.31 122 ASP A N 1
ATOM 969 C CA . ASP A 1 122 ? -32.889 6.414 40.002 1.00 96.31 122 ASP A CA 1
ATOM 970 C C . ASP A 1 122 ? -34.325 5.916 39.758 1.00 96.31 122 ASP A C 1
ATOM 972 O O . ASP A 1 122 ? -34.925 6.198 38.708 1.00 96.31 122 ASP A O 1
ATOM 976 N N . LEU A 1 123 ? -34.815 5.130 40.719 1.00 96.31 123 LEU A N 1
ATOM 977 C CA . LEU A 1 123 ? -36.055 4.368 40.671 1.00 96.31 123 LEU A CA 1
ATOM 978 C C . LEU A 1 123 ? -37.226 5.014 41.413 1.00 96.31 123 LEU A C 1
ATOM 980 O O . LEU A 1 123 ? -38.326 4.476 41.324 1.00 96.31 123 LEU A O 1
ATOM 984 N N . GLU A 1 124 ? -37.047 6.166 42.063 1.00 94.88 124 GLU A N 1
ATOM 985 C CA . GLU A 1 124 ? -38.084 6.821 42.882 1.00 94.88 124 GLU A CA 1
ATOM 986 C C . GLU A 1 124 ? -39.406 7.028 42.118 1.00 94.88 124 GLU A C 1
ATOM 988 O O . GLU A 1 124 ? -40.501 6.931 42.664 1.00 94.88 124 GLU A O 1
ATOM 993 N N . THR A 1 125 ? -39.315 7.267 40.808 1.00 94.62 125 THR A N 1
ATOM 994 C CA . THR A 1 125 ? -40.470 7.542 39.935 1.00 94.62 125 THR A CA 1
ATOM 995 C C . THR A 1 125 ? -40.923 6.339 39.105 1.00 94.62 125 THR A C 1
ATOM 997 O O . THR A 1 125 ? -41.708 6.500 38.165 1.00 94.62 125 THR A O 1
ATOM 1000 N N . VAL A 1 126 ? -40.419 5.132 39.376 1.00 96.62 126 VAL A N 1
ATOM 1001 C CA . VAL A 1 126 ? -40.824 3.935 38.629 1.00 96.62 126 VAL A CA 1
ATOM 1002 C C . VAL A 1 126 ? -42.234 3.502 39.020 1.00 96.62 126 VAL A C 1
ATOM 1004 O O . VAL A 1 126 ? -42.577 3.364 40.186 1.00 96.62 126 VAL A O 1
ATOM 1007 N N . THR A 1 127 ? -43.057 3.255 38.003 1.00 96.19 127 THR A N 1
ATOM 1008 C CA . THR A 1 127 ? -44.453 2.814 38.152 1.00 96.19 127 THR A CA 1
ATOM 1009 C C . THR A 1 127 ? -44.615 1.302 38.041 1.00 96.19 127 THR A C 1
ATOM 1011 O O . THR A 1 127 ? -45.506 0.732 38.661 1.00 96.19 127 THR A O 1
ATOM 1014 N N . GLU A 1 128 ? -43.776 0.641 37.241 1.00 96.62 128 GLU A N 1
ATOM 1015 C CA . GLU A 1 128 ? -43.883 -0.793 36.974 1.00 96.62 128 GLU A CA 1
ATOM 1016 C C . GLU A 1 128 ? -42.524 -1.366 36.562 1.00 96.62 128 GLU A C 1
ATOM 1018 O O . GLU A 1 128 ? -41.785 -0.744 35.792 1.00 96.62 128 GLU A O 1
ATOM 1023 N N . ILE A 1 129 ? -42.213 -2.568 37.050 1.00 97.19 129 ILE A N 1
ATOM 1024 C CA . ILE A 1 129 ? -41.005 -3.325 36.708 1.00 97.19 129 ILE A CA 1
ATOM 1025 C C . ILE A 1 129 ? -41.449 -4.716 36.264 1.00 97.19 129 ILE A C 1
ATOM 1027 O O . ILE A 1 129 ? -42.126 -5.418 37.007 1.00 97.19 129 ILE A O 1
ATOM 1031 N N . THR A 1 130 ? -41.108 -5.108 35.034 1.00 97.38 130 THR A N 1
ATOM 1032 C CA . THR A 1 130 ? -41.512 -6.404 34.461 1.00 97.38 130 THR A CA 1
ATOM 1033 C C . THR A 1 130 ? -40.359 -7.095 33.752 1.00 97.38 130 THR A C 1
ATOM 1035 O O . THR A 1 130 ? -39.583 -6.462 33.036 1.00 97.38 130 THR A O 1
ATOM 1038 N N . ALA A 1 131 ? -40.270 -8.415 33.895 1.00 97.06 131 ALA A N 1
ATOM 1039 C CA . ALA A 1 131 ? -39.373 -9.239 33.096 1.00 97.06 131 ALA A CA 1
ATOM 1040 C C . ALA A 1 131 ? -40.023 -9.587 31.745 1.00 97.06 131 ALA A C 1
ATOM 1042 O O . ALA A 1 131 ? -41.186 -9.983 31.678 1.00 97.06 131 ALA A O 1
ATOM 1043 N N . ARG A 1 132 ? -39.273 -9.452 30.646 1.00 96.06 132 ARG A N 1
ATOM 1044 C CA . ARG A 1 132 ? -39.699 -9.802 29.284 1.00 96.06 132 ARG A CA 1
ATOM 1045 C C . ARG A 1 132 ? -38.695 -10.738 28.601 1.00 96.06 132 ARG A C 1
ATOM 1047 O O . ARG A 1 132 ? -37.488 -10.613 28.823 1.00 96.06 132 ARG A O 1
ATOM 1054 N N . PRO A 1 133 ? -39.148 -11.645 27.717 1.00 93.31 133 PRO A N 1
ATOM 1055 C CA . PRO A 1 133 ? -38.247 -12.435 26.881 1.00 93.31 133 PRO A CA 1
ATOM 1056 C C . PRO A 1 133 ? -37.391 -11.549 25.948 1.00 93.31 133 PRO A C 1
ATOM 1058 O O . PRO A 1 133 ? -37.885 -10.520 25.483 1.00 93.31 133 PRO A O 1
ATOM 1061 N N . PRO A 1 134 ? -36.136 -11.933 25.633 1.00 93.06 134 PRO A N 1
ATOM 1062 C CA . PRO A 1 134 ? -35.469 -13.169 26.053 1.00 93.06 134 PRO A CA 1
ATOM 1063 C C . PRO A 1 134 ? -34.784 -13.107 27.432 1.00 93.06 134 PRO A C 1
ATOM 1065 O O . PRO A 1 134 ? -34.484 -14.164 27.971 1.00 93.06 134 PRO A O 1
ATOM 1068 N N . ALA A 1 135 ? -34.529 -11.919 27.995 1.00 95.75 135 ALA A N 1
ATOM 1069 C CA . ALA A 1 135 ? -33.962 -11.701 29.339 1.00 95.75 135 ALA A CA 1
ATOM 1070 C C . ALA A 1 135 ? -33.887 -10.189 29.645 1.00 95.75 135 ALA A C 1
ATOM 1072 O O . ALA A 1 135 ? -32.819 -9.658 29.927 1.00 95.75 135 ALA A O 1
ATOM 1073 N N . LEU A 1 136 ? -34.990 -9.460 29.491 1.00 96.94 136 LEU A N 1
ATOM 1074 C CA . LEU A 1 136 ? -35.027 -8.000 29.596 1.00 96.94 136 LEU A CA 1
ATOM 1075 C C . LEU A 1 136 ? -35.827 -7.579 30.829 1.00 96.94 136 LEU A C 1
ATOM 1077 O O . LEU A 1 136 ? -36.995 -7.935 30.937 1.00 96.94 136 LEU A O 1
ATOM 1081 N N . VAL A 1 137 ? -35.240 -6.789 31.723 1.00 97.31 137 VAL A N 1
ATOM 1082 C CA . VAL A 1 137 ? -35.977 -6.140 32.818 1.00 97.31 137 VAL A CA 1
ATOM 1083 C C . VAL A 1 137 ? -36.414 -4.766 32.334 1.00 97.31 137 VAL A C 1
ATOM 1085 O O . VAL A 1 137 ? -35.571 -3.921 32.036 1.00 97.31 137 VAL A O 1
ATOM 1088 N N . VAL A 1 138 ? -37.721 -4.556 32.199 1.00 97.62 138 VAL A N 1
ATOM 1089 C CA . VAL A 1 138 ? -38.312 -3.302 31.729 1.00 97.62 138 VAL A CA 1
ATOM 1090 C C . VAL A 1 138 ? -38.837 -2.517 32.913 1.00 97.62 138 VAL A C 1
ATOM 1092 O O . VAL A 1 138 ? -39.747 -2.959 33.606 1.00 97.62 138 VAL A O 1
ATOM 1095 N N . PHE A 1 139 ? -38.302 -1.321 33.078 1.00 97.19 139 PHE A N 1
ATOM 1096 C CA . PHE A 1 139 ? -38.718 -0.346 34.067 1.00 97.19 139 PHE A CA 1
ATOM 1097 C C . PHE A 1 139 ? -39.534 0.741 33.366 1.00 97.19 139 PHE A C 1
ATOM 1099 O O . PHE A 1 139 ? -39.075 1.366 32.402 1.00 97.19 139 PHE A O 1
ATOM 1106 N N . ARG A 1 140 ? -40.760 0.967 33.830 1.00 97.50 140 ARG A N 1
ATOM 1107 C CA . ARG A 1 140 ? -41.697 1.939 33.267 1.00 97.50 140 ARG A CA 1
ATOM 1108 C C . ARG A 1 140 ? -41.809 3.137 34.203 1.00 97.50 140 ARG A C 1
ATOM 1110 O O . ARG A 1 140 ? -42.275 3.013 35.331 1.00 97.50 140 ARG A O 1
ATOM 1117 N N . PHE A 1 141 ? -41.416 4.300 33.709 1.00 96.31 141 PHE A N 1
ATOM 1118 C CA . PHE A 1 141 ? -41.677 5.606 34.312 1.00 96.31 141 PHE A CA 1
ATOM 1119 C C . PHE A 1 141 ? -42.923 6.242 33.669 1.00 96.31 141 PHE A C 1
ATOM 1121 O O . PHE A 1 141 ? -43.295 5.834 32.564 1.00 96.31 141 PHE A O 1
ATOM 1128 N N . PRO A 1 142 ? -43.505 7.307 34.258 1.00 96.06 142 PRO A N 1
ATOM 1129 C CA . PRO A 1 142 ? -44.686 7.986 33.718 1.00 96.06 142 PRO A CA 1
ATOM 1130 C C . PRO A 1 142 ? -44.555 8.445 32.258 1.00 96.06 142 PRO A C 1
ATOM 1132 O O . PRO A 1 142 ? -45.542 8.472 31.531 1.00 96.06 142 PRO A O 1
ATOM 1135 N N . GLN A 1 143 ? -43.342 8.800 31.815 1.00 95.94 143 GLN A N 1
ATOM 1136 C CA . GLN A 1 143 ? -43.100 9.362 30.477 1.00 95.94 143 GLN A CA 1
ATOM 1137 C C . GLN A 1 143 ? -42.244 8.475 29.562 1.00 95.94 143 GLN A C 1
ATOM 1139 O O . GLN A 1 143 ? -42.108 8.770 28.377 1.00 95.94 143 GLN A O 1
ATOM 1144 N N . ARG A 1 144 ? -41.608 7.420 30.086 1.00 96.12 144 ARG A N 1
ATOM 1145 C CA . ARG A 1 144 ? -40.655 6.594 29.324 1.00 96.12 144 ARG A CA 1
ATOM 1146 C C . ARG A 1 144 ? -40.507 5.202 29.922 1.00 96.12 144 ARG A C 1
ATOM 1148 O O . ARG A 1 144 ? -40.644 5.032 31.126 1.00 96.12 144 ARG A O 1
ATOM 1155 N N . ALA A 1 145 ? -40.136 4.224 29.107 1.00 95.25 145 ALA A N 1
ATOM 1156 C CA . ALA A 1 145 ? -39.691 2.919 29.584 1.00 95.25 145 ALA A CA 1
ATOM 1157 C C . ALA A 1 145 ? -38.223 2.707 29.204 1.00 95.25 145 ALA A C 1
ATOM 1159 O O . ALA A 1 145 ? -37.793 3.139 28.134 1.00 95.25 145 ALA A O 1
ATOM 1160 N N . PHE A 1 146 ? -37.461 2.044 30.068 1.00 94.25 146 PHE A N 1
ATOM 1161 C CA . PHE A 1 146 ? -36.108 1.594 29.759 1.00 94.25 146 PHE A CA 1
ATOM 1162 C C . PHE A 1 146 ? -35.977 0.107 30.069 1.00 94.25 146 PHE A C 1
ATOM 1164 O O . PHE A 1 146 ? -36.605 -0.404 30.992 1.00 94.25 146 PHE A O 1
ATOM 1171 N N . GLY A 1 147 ? -35.197 -0.596 29.255 1.00 95.62 147 GLY A N 1
ATOM 1172 C CA . GLY A 1 147 ? -34.943 -2.019 29.419 1.00 95.62 147 GLY A CA 1
ATOM 1173 C C . GLY A 1 147 ? -33.474 -2.265 29.722 1.00 95.62 147 GLY A C 1
ATOM 1174 O O . GLY A 1 147 ? -32.617 -1.710 29.035 1.00 95.62 147 GLY A O 1
ATOM 1175 N N . ILE A 1 148 ? -33.187 -3.112 30.709 1.00 95.88 148 ILE A N 1
ATOM 1176 C CA . ILE A 1 148 ? -31.836 -3.601 30.983 1.00 95.88 148 ILE A CA 1
ATOM 1177 C C . ILE A 1 148 ? -31.771 -5.092 30.684 1.00 95.88 148 ILE A C 1
ATOM 1179 O O . ILE A 1 148 ? -32.568 -5.887 31.183 1.00 95.88 148 ILE A O 1
ATOM 1183 N N . GLN A 1 149 ? -30.799 -5.470 29.859 1.00 94.62 149 GLN A N 1
ATOM 1184 C CA . GLN A 1 149 ? -30.555 -6.859 29.503 1.00 94.62 149 GLN A CA 1
ATOM 1185 C C . GLN A 1 149 ? -29.920 -7.601 30.690 1.00 94.62 149 GLN A C 1
ATOM 1187 O O . GLN A 1 149 ? -28.805 -7.284 31.109 1.00 94.62 149 GLN A O 1
ATOM 1192 N N . ALA A 1 150 ? -30.619 -8.604 31.212 1.00 93.06 150 ALA A N 1
ATOM 1193 C CA . ALA A 1 150 ? -30.089 -9.582 32.150 1.00 93.06 150 ALA A CA 1
ATOM 1194 C C . ALA A 1 150 ? -29.368 -10.720 31.404 1.00 93.06 150 ALA A C 1
ATOM 1196 O O . ALA A 1 150 ? -29.539 -10.919 30.200 1.00 93.06 150 ALA A O 1
ATOM 1197 N N . VAL A 1 151 ? -28.566 -11.493 32.142 1.00 92.00 151 VAL A N 1
ATOM 1198 C CA . VAL A 1 151 ? -27.810 -12.639 31.597 1.00 92.00 151 VAL A CA 1
ATOM 1199 C C . VAL A 1 151 ? -28.739 -13.753 31.118 1.00 92.00 151 VAL A C 1
ATOM 1201 O O . VAL A 1 151 ? -28.447 -14.432 30.137 1.00 92.00 151 VAL A O 1
ATOM 1204 N N . SER A 1 152 ? -29.854 -13.953 31.815 1.00 95.75 152 SER A N 1
ATOM 1205 C CA . SER A 1 152 ? -30.807 -15.020 31.541 1.00 95.75 152 SER A CA 1
ATOM 1206 C C . SER A 1 152 ? -32.217 -14.599 31.940 1.00 95.75 152 SER A C 1
ATOM 1208 O O . SER A 1 152 ? -32.402 -13.689 32.753 1.00 95.75 152 SER A O 1
ATOM 1210 N N . ARG A 1 153 ? -33.218 -15.281 31.377 1.00 95.81 153 ARG A N 1
ATOM 1211 C CA . ARG A 1 153 ? -34.623 -15.064 31.725 1.00 95.81 153 ARG A CA 1
ATOM 1212 C C . ARG A 1 153 ? -34.905 -15.267 33.223 1.00 95.81 153 ARG A C 1
ATOM 1214 O O . ARG A 1 153 ? -35.459 -14.335 33.797 1.00 95.81 153 ARG A O 1
ATOM 1221 N N . PRO A 1 154 ? -34.455 -16.358 33.881 1.00 97.19 154 PRO A N 1
ATOM 1222 C CA . PRO A 1 154 ? -34.659 -16.521 35.322 1.00 97.19 154 PRO A CA 1
ATOM 1223 C C . PRO A 1 154 ? -34.058 -15.380 36.142 1.00 97.19 154 PRO A C 1
ATOM 1225 O O . PRO A 1 154 ? -34.631 -14.962 37.138 1.00 97.19 154 PRO A O 1
ATOM 1228 N N . ARG A 1 155 ? -32.915 -14.822 35.713 1.00 96.44 155 ARG A N 1
ATOM 1229 C CA . ARG A 1 155 ? -32.320 -13.683 36.422 1.00 96.44 155 ARG A CA 1
ATOM 1230 C C . ARG A 1 155 ? -33.108 -12.391 36.206 1.00 96.44 155 ARG A C 1
ATOM 1232 O O . ARG A 1 155 ? -33.143 -11.572 37.113 1.00 96.44 155 ARG A O 1
ATOM 1239 N N . ALA A 1 156 ? -33.731 -12.201 35.042 1.00 97.38 156 ALA A N 1
ATOM 1240 C CA . ALA A 1 156 ? -34.634 -11.074 34.812 1.00 97.38 156 ALA A CA 1
ATOM 1241 C C . ALA A 1 156 ? -35.903 -11.180 35.672 1.00 97.38 156 ALA A C 1
ATOM 1243 O O . ALA A 1 156 ? -36.315 -10.183 36.256 1.00 97.38 156 ALA A O 1
ATOM 1244 N N . GLU A 1 157 ? -36.488 -12.379 35.757 1.00 97.56 157 GLU A N 1
ATOM 1245 C CA . GLU A 1 157 ? -37.645 -12.680 36.615 1.00 97.56 157 GLU A CA 1
ATOM 1246 C C . GLU A 1 157 ? -37.293 -12.422 38.087 1.00 97.56 157 GLU A C 1
ATOM 1248 O O . GLU A 1 157 ? -37.934 -11.590 38.714 1.00 97.56 157 GLU A O 1
ATOM 1253 N N . TYR A 1 158 ? -36.164 -12.954 38.567 1.00 97.75 158 TYR A N 1
ATOM 1254 C CA . TYR A 1 158 ? -35.664 -12.708 39.924 1.00 97.75 158 TYR A CA 1
ATOM 1255 C C . TYR A 1 158 ? -35.499 -11.216 40.265 1.00 97.75 158 TYR A C 1
ATOM 1257 O O . TYR A 1 158 ? -35.807 -10.789 41.371 1.00 97.75 158 TYR A O 1
ATOM 1265 N N . VAL A 1 159 ? -35.019 -10.396 39.322 1.00 97.75 159 VAL A N 1
ATOM 1266 C CA . VAL A 1 159 ? -34.906 -8.940 39.530 1.00 97.75 159 VAL A CA 1
ATOM 1267 C C . VAL A 1 159 ? -36.285 -8.276 39.608 1.00 97.75 159 VAL A C 1
ATOM 1269 O O . VAL A 1 159 ? -36.475 -7.369 40.415 1.00 97.75 159 VAL A O 1
ATOM 1272 N N . ALA A 1 160 ? -37.247 -8.701 38.785 1.00 97.75 160 ALA A N 1
ATOM 1273 C CA . ALA A 1 160 ? -38.610 -8.178 38.852 1.00 97.75 160 ALA A CA 1
ATOM 1274 C C . ALA A 1 160 ? -39.292 -8.560 40.177 1.00 97.75 160 ALA A C 1
ATOM 1276 O O . ALA A 1 160 ? -39.888 -7.695 40.820 1.00 97.75 160 ALA A O 1
ATOM 1277 N N . ASP A 1 161 ? -39.128 -9.810 40.615 1.00 98.06 161 ASP A N 1
ATOM 1278 C CA . ASP A 1 161 ? -39.652 -10.315 41.887 1.00 98.06 161 ASP A CA 1
ATOM 1279 C C . ASP A 1 161 ? -39.005 -9.598 43.080 1.00 98.06 161 ASP A C 1
ATOM 1281 O O . ASP A 1 161 ? -39.698 -9.204 44.017 1.00 98.06 161 ASP A O 1
ATOM 1285 N N . TYR A 1 162 ? -37.698 -9.324 43.005 1.00 98.12 162 TYR A N 1
ATOM 1286 C CA . TYR A 1 162 ? -36.975 -8.520 43.993 1.00 98.12 162 TYR A CA 1
ATOM 1287 C C . TYR A 1 162 ? -37.592 -7.129 44.158 1.00 98.12 162 TYR A C 1
ATOM 1289 O O . TYR A 1 162 ? -37.915 -6.727 45.273 1.00 98.12 162 TYR A O 1
ATOM 1297 N N . TYR A 1 163 ? -37.835 -6.400 43.068 1.00 98.12 163 TYR A N 1
ATOM 1298 C CA . TYR A 1 163 ? -38.452 -5.076 43.174 1.00 98.12 163 TYR A CA 1
ATOM 1299 C C . TYR A 1 163 ? -39.922 -5.121 43.599 1.00 98.12 163 TYR A C 1
ATOM 1301 O O . TYR A 1 163 ? -40.387 -4.216 44.294 1.00 98.12 163 TYR A O 1
ATOM 1309 N N . TRP A 1 164 ? -40.656 -6.172 43.226 1.00 97.31 164 TRP A N 1
ATOM 1310 C CA . TRP A 1 164 ? -41.994 -6.403 43.763 1.00 97.31 164 TRP A CA 1
ATOM 1311 C C . TRP A 1 164 ? -41.956 -6.597 45.287 1.00 97.31 164 TRP A C 1
ATOM 1313 O O . TRP A 1 164 ? -42.774 -6.008 45.997 1.00 97.31 164 TRP A O 1
ATOM 1323 N N . ALA A 1 165 ? -40.980 -7.354 45.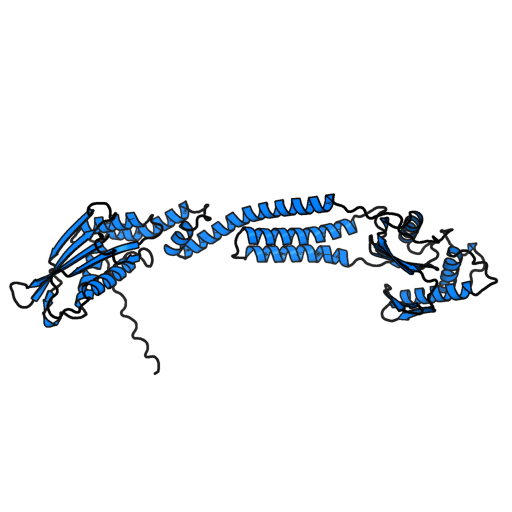798 1.00 97.50 165 ALA A N 1
ATOM 1324 C CA . ALA A 1 165 ? -40.764 -7.557 47.226 1.00 97.50 165 ALA A CA 1
ATOM 1325 C C . ALA A 1 165 ? -40.374 -6.254 47.946 1.00 97.50 165 ALA A C 1
ATOM 1327 O O . ALA A 1 165 ? -40.960 -5.959 48.988 1.00 97.50 165 ALA A O 1
ATOM 1328 N N . VAL A 1 166 ? -39.484 -5.434 47.367 1.00 97.12 166 VAL A N 1
ATOM 1329 C CA . VAL A 1 166 ? -39.143 -4.092 47.888 1.00 97.12 166 VAL A CA 1
ATOM 1330 C C . VAL A 1 166 ? -40.410 -3.243 48.039 1.00 97.12 166 VAL A C 1
ATOM 1332 O O . VAL A 1 166 ? -40.715 -2.786 49.138 1.00 97.12 166 VAL A O 1
ATOM 1335 N N . ALA A 1 167 ? -41.215 -3.119 46.978 1.00 96.12 167 ALA A N 1
ATOM 1336 C CA . ALA A 1 167 ? -42.447 -2.326 46.999 1.00 96.12 167 ALA A CA 1
ATOM 1337 C C . ALA A 1 167 ? -43.512 -2.877 47.969 1.00 96.12 167 ALA A C 1
ATOM 1339 O O . ALA A 1 167 ? -44.339 -2.126 48.495 1.00 96.12 167 ALA A O 1
ATOM 1340 N N . LYS A 1 168 ? -43.536 -4.198 48.193 1.00 95.69 168 LYS A N 1
ATOM 1341 C CA . LYS A 1 168 ? -44.436 -4.850 49.155 1.00 95.69 168 LYS A CA 1
ATOM 1342 C C . LYS A 1 168 ? -44.016 -4.572 50.600 1.00 95.69 168 LYS A C 1
ATOM 1344 O O . LYS A 1 168 ? -44.892 -4.342 51.430 1.00 95.69 168 LYS A O 1
ATOM 1349 N N . LEU A 1 169 ? -42.717 -4.617 50.895 1.00 95.62 169 LEU A N 1
ATOM 1350 C CA . LEU A 1 169 ? -42.170 -4.365 52.231 1.00 95.62 169 LEU A CA 1
ATOM 1351 C C . LEU A 1 169 ? -42.213 -2.878 52.599 1.00 95.62 169 LEU A C 1
ATOM 1353 O O . LEU A 1 169 ? -42.540 -2.557 53.734 1.00 95.62 169 LEU A O 1
ATOM 1357 N N . GLU A 1 170 ? -41.985 -1.977 51.644 1.00 94.50 170 GLU A N 1
ATOM 1358 C CA . GLU A 1 170 ? -42.061 -0.522 51.853 1.00 94.50 170 GLU A CA 1
ATOM 1359 C C . GLU A 1 170 ? -43.478 -0.045 52.228 1.00 94.50 170 GLU A C 1
ATOM 1361 O O . GLU A 1 170 ? -43.650 0.870 53.031 1.00 94.50 170 GLU A O 1
ATOM 1366 N N . LYS A 1 171 ? -44.523 -0.695 51.693 1.00 94.56 171 LYS A N 1
ATOM 1367 C CA . LYS A 1 171 ? -45.927 -0.403 52.048 1.00 94.56 171 LYS A CA 1
ATOM 1368 C C . LYS A 1 171 ? -46.324 -0.905 53.436 1.00 94.56 171 LYS A C 1
ATOM 1370 O O . LYS A 1 171 ? -47.384 -0.520 53.936 1.00 94.56 171 LYS A O 1
ATOM 1375 N N . ASP A 1 172 ? -45.526 -1.780 54.041 1.00 92.75 172 ASP A N 1
ATOM 1376 C CA . ASP A 1 172 ? -45.788 -2.311 55.371 1.00 92.75 172 ASP A CA 1
ATOM 1377 C C . ASP A 1 172 ? -45.347 -1.295 56.431 1.00 92.75 172 ASP A C 1
ATOM 1379 O O . ASP A 1 172 ? -44.216 -1.317 56.908 1.00 92.75 172 ASP A O 1
ATOM 1383 N N . GLN A 1 173 ? -46.257 -0.387 56.801 1.00 80.88 173 GLN A N 1
ATOM 1384 C CA . GLN A 1 173 ? -45.990 0.696 57.762 1.00 80.88 173 GLN A CA 1
ATOM 1385 C C . GLN A 1 173 ? -45.527 0.203 59.143 1.00 80.88 173 GLN A C 1
ATOM 1387 O O . GLN A 1 173 ? -44.956 0.980 59.902 1.00 80.88 173 GLN A O 1
ATOM 1392 N N . ASN A 1 174 ? -45.782 -1.065 59.476 1.00 85.88 174 ASN A N 1
ATOM 1393 C CA . ASN A 1 174 ? -45.385 -1.669 60.747 1.00 85.88 174 ASN A CA 1
ATOM 1394 C C . ASN A 1 174 ? -44.054 -2.438 60.651 1.00 85.88 174 ASN A C 1
ATOM 1396 O O . ASN A 1 174 ? -43.624 -3.031 61.641 1.00 85.88 174 ASN A O 1
ATOM 1400 N N . GLY A 1 175 ? -43.425 -2.483 59.473 1.00 81.19 175 GLY A N 1
ATOM 1401 C CA . GLY A 1 175 ? -42.147 -3.154 59.268 1.00 81.19 175 GLY A CA 1
ATOM 1402 C C . GLY A 1 175 ? -40.964 -2.343 59.817 1.00 81.19 175 GLY A C 1
ATOM 1403 O O . GLY A 1 175 ? -40.992 -1.115 59.771 1.00 81.19 175 GLY A O 1
ATOM 1404 N N . PRO A 1 176 ? -39.889 -2.997 60.289 1.00 87.56 176 PRO A N 1
ATOM 1405 C CA . PRO A 1 176 ? -38.688 -2.319 60.791 1.00 87.56 176 PRO A CA 1
ATOM 1406 C C . PRO A 1 176 ? -37.788 -1.721 59.685 1.00 87.56 176 PRO A C 1
ATOM 1408 O O . PRO A 1 176 ? -36.682 -1.279 59.970 1.00 87.56 176 PRO A O 1
ATOM 1411 N N . TRP A 1 177 ? -38.226 -1.707 58.422 1.00 87.12 177 TRP A N 1
ATOM 1412 C CA . TRP A 1 177 ? -37.383 -1.508 57.233 1.00 87.12 177 TRP A CA 1
ATOM 1413 C C . TRP A 1 177 ? -37.111 -0.032 56.891 1.00 87.12 177 TRP A C 1
ATOM 1415 O O . TRP A 1 177 ? -37.336 0.401 55.762 1.00 87.12 177 TRP A O 1
ATOM 1425 N N . THR A 1 178 ? -36.651 0.772 57.853 1.00 87.75 178 THR A N 1
ATOM 1426 C CA . THR A 1 178 ? -36.376 2.203 57.611 1.00 87.75 178 THR A CA 1
ATOM 1427 C C . THR A 1 178 ? -35.093 2.445 56.819 1.00 87.75 178 THR A C 1
ATOM 1429 O O . THR A 1 178 ? -34.990 3.442 56.106 1.00 87.75 178 THR A O 1
ATOM 1432 N N . ASN A 1 179 ? -34.110 1.548 56.936 1.00 94.00 179 ASN A N 1
ATOM 1433 C CA . ASN A 1 179 ? -32.860 1.647 56.195 1.00 94.00 179 ASN A CA 1
ATOM 1434 C C . ASN A 1 179 ? -33.011 0.978 54.814 1.00 94.00 179 ASN A C 1
ATOM 1436 O O . ASN A 1 179 ? -33.372 -0.201 54.744 1.00 94.00 179 ASN A O 1
ATOM 1440 N N . PRO A 1 180 ? -32.688 1.672 53.706 1.00 95.12 180 PRO A N 1
ATOM 1441 C CA . PRO A 1 180 ? -32.700 1.082 52.370 1.00 95.12 180 PRO A CA 1
ATOM 1442 C C . PRO A 1 180 ? -31.874 -0.207 52.254 1.00 95.12 180 PRO A C 1
ATOM 1444 O O . PRO A 1 180 ? -32.288 -1.124 51.552 1.00 95.12 180 PRO A O 1
ATOM 1447 N N . ALA A 1 181 ? -30.733 -0.314 52.942 1.00 95.56 181 ALA A N 1
ATOM 1448 C CA . ALA A 1 181 ? -29.907 -1.520 52.918 1.00 95.56 181 ALA A CA 1
ATOM 1449 C C . ALA A 1 181 ? -30.658 -2.732 53.496 1.00 95.56 181 ALA A C 1
ATOM 1451 O O . ALA A 1 181 ? -30.725 -3.795 52.876 1.00 95.56 181 ALA A O 1
ATOM 1452 N N . GLU A 1 182 ? -31.293 -2.550 54.649 1.00 95.62 182 GLU A N 1
ATOM 1453 C CA . GLU A 1 182 ? -32.076 -3.590 55.317 1.00 95.62 182 GLU A CA 1
ATOM 1454 C C . GLU A 1 182 ? -33.311 -3.973 54.495 1.00 95.62 182 GLU A C 1
ATOM 1456 O O . GLU A 1 182 ? -33.584 -5.158 54.317 1.00 95.62 182 GLU A O 1
ATOM 1461 N N . LEU A 1 183 ? -34.010 -2.983 53.923 1.00 96.06 183 LEU A N 1
ATOM 1462 C CA . LEU A 1 183 ? -35.150 -3.199 53.027 1.00 96.06 183 LEU A CA 1
ATOM 1463 C C . LEU A 1 183 ? -34.763 -4.057 51.815 1.00 96.06 183 LEU A C 1
ATOM 1465 O O . LEU A 1 183 ? -35.487 -4.988 51.460 1.00 96.06 183 LEU A O 1
ATOM 1469 N N . GLY A 1 184 ? -33.617 -3.769 51.192 1.00 96.31 184 GLY A N 1
ATOM 1470 C CA . GLY A 1 184 ? -33.101 -4.559 50.075 1.00 96.31 184 GLY A CA 1
ATOM 1471 C C . GLY A 1 184 ? -32.783 -5.996 50.475 1.00 96.31 184 GLY A C 1
ATOM 1472 O O . GLY A 1 184 ? -33.254 -6.937 49.834 1.00 96.31 184 GLY A O 1
ATOM 1473 N N . ALA A 1 185 ? -32.051 -6.190 51.574 1.00 96.38 185 ALA A N 1
ATOM 1474 C CA . ALA A 1 185 ? -31.733 -7.535 52.046 1.00 96.38 185 ALA A CA 1
ATOM 1475 C C . ALA A 1 185 ? -32.984 -8.333 52.438 1.00 96.38 185 ALA A C 1
ATOM 1477 O O . ALA A 1 185 ? -33.079 -9.511 52.095 1.00 96.38 185 ALA A O 1
ATOM 1478 N N . ALA A 1 186 ? -33.967 -7.699 53.081 1.00 96.50 186 ALA A N 1
ATOM 1479 C CA . ALA A 1 186 ? -35.244 -8.326 53.406 1.00 96.50 186 ALA A CA 1
ATOM 1480 C C . ALA A 1 186 ? -36.045 -8.694 52.150 1.00 96.50 186 ALA A C 1
ATOM 1482 O O . ALA A 1 186 ? -36.629 -9.775 52.091 1.00 96.50 186 ALA A O 1
ATOM 1483 N N . ALA A 1 187 ? -36.046 -7.836 51.125 1.00 97.25 187 ALA A N 1
ATOM 1484 C CA . ALA A 1 187 ? -36.690 -8.129 49.847 1.00 97.25 187 ALA A CA 1
ATOM 1485 C C . ALA A 1 187 ? -36.027 -9.314 49.140 1.00 97.25 187 ALA A C 1
ATOM 1487 O O . ALA A 1 187 ? -36.716 -10.186 48.617 1.00 97.25 187 ALA A O 1
ATOM 1488 N N . LYS A 1 188 ? -34.693 -9.376 49.165 1.00 96.81 188 LYS A N 1
ATOM 1489 C CA . LYS A 1 188 ? -33.935 -10.501 48.619 1.00 96.81 188 LYS A CA 1
ATOM 1490 C C . LYS A 1 188 ? -34.255 -11.806 49.354 1.00 96.81 188 LYS A C 1
ATOM 1492 O O . LYS A 1 188 ? -34.580 -12.789 48.698 1.00 96.81 188 LYS A O 1
ATOM 1497 N N . PHE A 1 189 ? -34.243 -11.786 50.689 1.00 96.69 189 PHE A N 1
ATOM 1498 C CA . PHE A 1 189 ? -34.616 -12.934 51.521 1.00 96.69 189 PHE A CA 1
ATOM 1499 C C . PHE A 1 189 ? -36.041 -13.411 51.219 1.00 96.69 189 PHE A C 1
ATOM 1501 O O . PHE A 1 189 ? -36.264 -14.600 51.032 1.00 96.69 189 PHE A O 1
ATOM 1508 N N . LEU A 1 190 ? -36.992 -12.480 51.083 1.00 97.06 190 LEU A N 1
ATOM 1509 C CA . LEU A 1 190 ? -38.381 -12.802 50.759 1.00 97.06 190 LEU A CA 1
ATOM 1510 C C . LEU A 1 190 ? -38.526 -13.491 49.395 1.00 97.06 190 LEU A C 1
ATOM 1512 O O . LEU A 1 190 ? -39.371 -14.364 49.253 1.00 97.06 190 LEU A O 1
ATOM 1516 N N . VAL A 1 191 ? -37.733 -13.112 48.391 1.00 97.25 191 VAL A N 1
ATOM 1517 C CA . VAL A 1 191 ? -37.762 -13.781 47.078 1.00 97.25 191 VAL A CA 1
ATOM 1518 C C . VAL A 1 191 ? -37.082 -15.150 47.123 1.00 97.25 191 VAL A C 1
ATOM 1520 O O . VAL A 1 191 ? -37.503 -16.058 46.411 1.00 97.25 191 VAL A O 1
ATOM 1523 N N . GLU A 1 192 ? -36.031 -15.308 47.930 1.00 96.38 192 GLU A N 1
ATOM 1524 C CA . GLU A 1 192 ? -35.285 -16.568 48.048 1.00 96.38 192 GLU A CA 1
ATOM 1525 C C . GLU A 1 192 ? -36.036 -17.625 48.876 1.00 96.38 192 GLU A C 1
ATOM 1527 O O . GLU A 1 192 ? -36.065 -18.789 48.479 1.00 96.38 192 GLU A O 1
ATOM 1532 N N . GLU A 1 193 ? -36.664 -17.226 49.984 1.00 96.50 193 GLU A N 1
ATOM 1533 C CA . GLU A 1 193 ? -37.278 -18.138 50.963 1.00 96.50 193 GLU A CA 1
ATOM 1534 C C . GLU A 1 193 ? -38.821 -18.138 50.924 1.00 96.50 193 GLU A C 1
ATOM 1536 O O . GLU A 1 193 ? -39.446 -18.945 51.605 1.00 96.50 193 GLU A O 1
ATOM 1541 N N . ASP A 1 194 ? -39.454 -17.232 50.163 1.00 96.25 194 ASP A N 1
ATOM 1542 C CA . ASP A 1 194 ? -40.918 -16.993 50.125 1.00 96.25 194 ASP A CA 1
ATOM 1543 C C . ASP A 1 194 ? -41.545 -16.671 51.507 1.00 96.25 194 ASP A C 1
ATOM 1545 O O . ASP A 1 194 ? -42.763 -16.584 51.676 1.00 96.25 194 ASP A O 1
ATOM 1549 N N . GLU A 1 195 ? -40.703 -16.421 52.515 1.00 95.44 195 GLU A N 1
ATOM 1550 C CA . GLU A 1 195 ? -41.070 -16.041 53.875 1.00 95.44 195 GLU A CA 1
ATOM 1551 C C . GLU A 1 195 ? -40.461 -14.687 54.250 1.00 95.44 195 GLU A C 1
ATOM 1553 O O . GLU A 1 195 ? -39.409 -14.271 53.764 1.00 95.44 195 GLU A O 1
ATOM 1558 N N . ARG A 1 196 ? -41.138 -13.960 55.145 1.00 92.44 196 ARG A N 1
ATOM 1559 C CA . ARG A 1 196 ? -40.589 -12.716 55.692 1.00 92.44 196 ARG A CA 1
ATOM 1560 C C . ARG A 1 196 ? -39.498 -13.046 56.716 1.00 92.44 196 ARG A C 1
ATOM 1562 O O . ARG A 1 196 ? -39.750 -13.905 57.565 1.00 92.44 196 ARG A O 1
ATOM 1569 N N . PRO A 1 197 ? -38.361 -12.328 56.705 1.00 92.06 197 PRO A N 1
ATOM 1570 C CA . PRO A 1 197 ? -37.366 -12.459 57.763 1.00 92.06 197 PRO A CA 1
ATOM 1571 C C . PRO A 1 197 ? -38.006 -12.104 59.109 1.00 92.06 197 PRO A C 1
ATOM 1573 O O . PRO A 1 197 ? -38.767 -11.134 59.214 1.00 92.06 197 PRO A O 1
ATOM 1576 N N . ARG A 1 198 ? -37.746 -12.925 60.129 1.00 90.38 198 ARG A N 1
ATOM 1577 C CA . ARG A 1 198 ? -38.336 -12.757 61.468 1.00 90.38 198 ARG A CA 1
ATOM 1578 C C . ARG A 1 198 ? -37.562 -11.747 62.297 1.00 90.38 198 ARG A C 1
ATOM 1580 O O . ARG A 1 198 ? -38.155 -11.065 63.133 1.00 90.38 198 ARG A O 1
ATOM 1587 N N . ASP A 1 199 ? -36.260 -11.658 62.058 1.00 90.44 199 ASP A N 1
ATOM 1588 C CA . ASP A 1 199 ? -35.369 -10.701 62.693 1.00 90.44 199 ASP A CA 1
ATOM 1589 C C . ASP A 1 199 ? -34.348 -10.120 61.698 1.00 90.44 199 ASP A C 1
ATOM 1591 O O . ASP A 1 199 ? -34.172 -10.603 60.579 1.00 90.44 199 ASP A O 1
ATOM 1595 N N . MET A 1 200 ? -33.683 -9.040 62.110 1.00 85.94 200 MET A N 1
ATOM 1596 C CA . MET A 1 200 ? -32.642 -8.382 61.309 1.00 85.94 200 MET A CA 1
ATOM 1597 C C . MET A 1 200 ? -31.339 -9.191 61.266 1.00 85.94 200 MET A C 1
ATOM 1599 O O . MET A 1 200 ? -30.509 -8.958 60.396 1.00 85.94 200 MET A O 1
ATOM 1603 N N . GLY A 1 201 ? -31.135 -10.120 62.205 1.00 88.69 201 GLY A N 1
ATOM 1604 C CA . GLY A 1 201 ? -29.933 -10.953 62.277 1.00 88.69 201 GLY A CA 1
ATOM 1605 C C . GLY A 1 201 ? -29.912 -12.062 61.222 1.00 88.69 201 GLY A C 1
ATOM 1606 O O . GLY A 1 201 ? -28.837 -12.516 60.829 1.00 88.69 201 GLY A O 1
ATOM 1607 N N . GLU A 1 202 ? -31.083 -12.469 60.728 1.00 88.94 202 GLU A N 1
ATOM 1608 C CA . GLU A 1 202 ? -31.255 -13.362 59.579 1.00 88.94 202 GLU A CA 1
ATOM 1609 C C . GLU A 1 202 ? -30.760 -12.708 58.280 1.00 88.94 202 GLU A C 1
ATOM 1611 O O . GLU A 1 202 ? -30.267 -13.398 57.377 1.00 88.94 202 GLU A O 1
ATOM 1616 N N . LEU A 1 203 ? -30.809 -11.373 58.204 1.00 88.75 203 LEU A N 1
ATOM 1617 C CA . LEU A 1 203 ? -30.237 -10.608 57.106 1.00 88.75 203 LEU A CA 1
ATOM 1618 C C . LEU A 1 203 ? -28.717 -10.613 57.253 1.00 88.75 203 LEU A C 1
ATOM 1620 O O . LEU A 1 203 ? -28.128 -9.830 57.991 1.00 88.75 203 LEU A O 1
ATOM 1624 N N . LYS A 1 204 ? -28.057 -11.513 56.522 1.00 88.62 204 LYS A N 1
ATOM 1625 C CA . LYS A 1 204 ? -26.594 -11.535 56.373 1.00 88.62 204 LYS A CA 1
ATOM 1626 C C . LYS A 1 204 ? -26.147 -10.313 55.571 1.00 88.62 204 LYS A C 1
ATOM 1628 O O . LYS A 1 204 ? -25.793 -10.454 54.404 1.00 88.62 204 LYS A O 1
ATOM 1633 N N . LEU A 1 205 ? -26.234 -9.129 56.162 1.00 91.56 205 LEU A N 1
ATOM 1634 C CA . LEU A 1 205 ? -25.920 -7.846 55.555 1.00 91.56 205 LEU A CA 1
ATOM 1635 C C . LEU A 1 205 ? -24.539 -7.394 56.033 1.00 91.56 205 LEU A C 1
ATOM 1637 O O . LEU A 1 205 ? -24.244 -7.406 57.222 1.00 91.56 205 LEU A O 1
ATOM 1641 N N . ASP A 1 206 ? -23.696 -6.993 55.088 1.00 91.50 206 ASP A N 1
ATOM 1642 C CA . ASP A 1 206 ? -22.358 -6.471 55.366 1.00 91.50 206 ASP A CA 1
ATOM 1643 C C . ASP A 1 206 ? -22.235 -4.961 55.072 1.00 91.50 206 ASP A C 1
ATOM 1645 O O . ASP A 1 206 ? -21.128 -4.415 55.093 1.00 91.50 206 ASP A O 1
ATOM 1649 N N . PHE A 1 207 ? -23.342 -4.307 54.706 1.00 89.00 207 PHE A N 1
ATOM 1650 C CA . PHE A 1 207 ? -23.410 -2.890 54.352 1.00 89.00 207 PHE A CA 1
ATOM 1651 C C . PHE A 1 207 ? -24.416 -2.190 55.241 1.00 89.00 207 PHE A C 1
ATOM 1653 O O . PHE A 1 207 ? -25.602 -2.489 55.165 1.00 89.00 207 PHE A O 1
ATOM 1660 N N . ASP A 1 208 ? -23.949 -1.208 55.998 1.00 88.38 208 ASP A N 1
ATOM 1661 C CA . ASP A 1 208 ? -24.823 -0.457 56.894 1.00 88.38 208 ASP A CA 1
ATOM 1662 C C . ASP A 1 208 ? -25.582 0.655 56.151 1.00 88.38 208 ASP A C 1
ATOM 1664 O O . ASP A 1 208 ? -26.686 1.018 56.544 1.00 88.38 208 ASP A O 1
ATOM 1668 N N . GLU A 1 209 ? -25.033 1.182 55.049 1.00 91.25 209 GLU A N 1
ATOM 1669 C CA . GLU A 1 209 ? -25.596 2.338 54.342 1.00 91.25 209 GLU A CA 1
ATOM 1670 C C . GLU A 1 209 ? -25.525 2.186 52.813 1.00 91.25 209 GLU A C 1
ATOM 1672 O O . GLU A 1 209 ? -24.529 1.719 52.248 1.00 91.25 209 GLU A O 1
ATOM 1677 N N . ILE A 1 210 ? -26.599 2.607 52.136 1.00 93.31 210 ILE A N 1
ATOM 1678 C CA . ILE A 1 210 ? -26.633 2.824 50.683 1.00 93.31 210 ILE A CA 1
ATOM 1679 C C . ILE A 1 210 ? -26.426 4.324 50.439 1.00 93.31 210 ILE A C 1
ATOM 1681 O O . ILE A 1 210 ? -27.140 5.117 51.056 1.00 93.31 210 ILE A O 1
ATOM 1685 N N . PRO A 1 211 ? -25.510 4.737 49.541 1.00 93.81 211 PRO A N 1
ATOM 1686 C CA . PRO A 1 211 ? -25.315 6.148 49.219 1.00 93.81 211 PRO A CA 1
ATOM 1687 C C . PRO A 1 211 ? -26.626 6.825 48.804 1.00 93.81 211 PRO A C 1
ATOM 1689 O O . PRO A 1 211 ? -27.325 6.348 47.911 1.00 93.81 211 PRO A O 1
ATOM 1692 N N . GLU A 1 212 ? -26.963 7.940 49.449 1.00 91.69 212 GLU A N 1
ATOM 1693 C CA . GLU A 1 212 ? -28.243 8.619 49.227 1.00 91.69 212 GLU A CA 1
ATOM 1694 C C . GLU A 1 212 ? -28.257 9.469 47.951 1.00 91.69 212 GLU A C 1
ATOM 1696 O O . GLU A 1 212 ? -29.273 9.539 47.260 1.00 91.69 212 GLU A O 1
ATOM 1701 N N . VAL A 1 213 ? -27.120 10.079 47.613 1.00 90.56 213 VAL A N 1
ATOM 1702 C CA . VAL A 1 213 ? -26.980 10.983 46.471 1.00 90.56 213 VAL A CA 1
ATOM 1703 C C . VAL A 1 213 ? -25.853 10.499 45.569 1.00 90.56 213 VAL A C 1
ATOM 1705 O O . VAL A 1 213 ? -24.740 10.223 46.018 1.00 90.56 213 VAL A O 1
ATOM 1708 N N . VAL A 1 214 ? -26.143 10.416 44.271 1.00 90.25 214 VAL A N 1
ATOM 1709 C CA . VAL A 1 214 ? -25.170 10.049 43.242 1.00 90.25 214 VAL A CA 1
ATOM 1710 C C . VAL A 1 214 ? -24.882 11.273 42.382 1.00 90.25 214 VAL A C 1
ATOM 1712 O O . VAL A 1 214 ? -25.619 11.578 41.445 1.00 90.25 214 VAL A O 1
ATOM 1715 N N . GLU A 1 215 ? -23.785 11.958 42.695 1.00 90.88 215 GLU A N 1
ATOM 1716 C CA . GLU A 1 215 ? -23.322 13.139 41.968 1.00 90.88 215 GLU A CA 1
ATOM 1717 C C . GLU A 1 215 ? -21.894 12.953 41.430 1.00 90.88 215 GLU A C 1
ATOM 1719 O O . GLU A 1 215 ? -21.068 12.278 42.056 1.00 90.88 215 GLU A O 1
ATOM 1724 N N . PRO A 1 216 ? -21.584 13.530 40.254 1.00 89.56 216 PRO A N 1
ATOM 1725 C CA . PRO A 1 216 ? -20.223 13.581 39.751 1.00 89.56 216 PRO A CA 1
ATOM 1726 C C . PRO A 1 216 ? -19.425 14.676 40.485 1.00 89.56 216 PRO A C 1
ATOM 1728 O O . PRO A 1 216 ? -19.690 15.864 40.320 1.00 89.56 216 PRO A O 1
ATOM 1731 N N . GLU A 1 217 ? -18.417 14.292 41.267 1.00 90.19 217 GLU A N 1
ATOM 1732 C CA . GLU A 1 217 ? -17.564 15.204 42.045 1.00 90.19 217 GLU A CA 1
ATOM 1733 C C . GLU A 1 217 ? -16.301 15.650 41.294 1.00 90.19 217 GLU A C 1
ATOM 1735 O O . GLU A 1 217 ? -15.756 16.725 41.560 1.00 90.19 217 GLU A O 1
ATOM 1740 N N . ARG A 1 218 ? -15.792 14.836 40.359 1.00 83.69 218 ARG A N 1
ATOM 1741 C CA . ARG A 1 218 ? -14.512 15.104 39.678 1.00 83.69 218 ARG A CA 1
ATOM 1742 C C . ARG A 1 218 ? -14.702 15.407 38.198 1.00 83.69 218 ARG A C 1
ATOM 1744 O O . ARG A 1 218 ? -15.563 14.843 37.535 1.00 83.69 218 ARG A O 1
ATOM 1751 N N . LYS A 1 219 ? -13.856 16.294 37.662 1.00 81.69 219 LYS A N 1
ATOM 1752 C CA . LYS A 1 219 ? -13.749 16.519 36.213 1.00 81.69 219 LYS A CA 1
ATOM 1753 C C . LYS A 1 219 ? -12.830 15.459 35.600 1.00 81.69 219 LYS A C 1
ATOM 1755 O O . LYS A 1 219 ? -11.776 15.188 36.182 1.00 81.69 219 LYS A O 1
ATOM 1760 N N . PRO A 1 220 ? -13.160 14.913 34.418 1.00 72.06 220 PRO A N 1
ATOM 1761 C CA . PRO A 1 220 ? -12.302 13.943 33.755 1.00 72.06 220 PRO A CA 1
ATOM 1762 C C . PRO A 1 220 ? -10.949 14.579 33.443 1.00 72.06 220 PRO A C 1
ATOM 1764 O O . PRO A 1 220 ? -10.876 15.625 32.793 1.00 72.06 220 PRO A O 1
ATOM 1767 N N . SER A 1 221 ? -9.862 13.934 33.866 1.00 73.38 221 SER A N 1
ATOM 1768 C CA . SER A 1 221 ? -8.532 14.329 33.407 1.00 73.38 221 SER A CA 1
ATOM 1769 C C . SER A 1 221 ? -8.392 13.927 31.935 1.00 73.38 221 SER A C 1
ATOM 1771 O O . SER A 1 221 ? -8.488 12.755 31.563 1.00 73.38 221 SER A O 1
ATOM 1773 N N . PHE A 1 222 ? -8.248 14.913 31.049 1.00 70.00 222 PHE A N 1
ATOM 1774 C CA . PHE A 1 222 ? -8.004 14.635 29.640 1.00 70.00 222 PHE A CA 1
ATOM 1775 C C . PHE A 1 222 ? -6.543 14.203 29.485 1.00 70.00 222 PHE A C 1
ATOM 1777 O O . PHE A 1 222 ? -5.623 14.975 29.756 1.00 70.00 222 PHE A O 1
ATOM 1784 N N . GLY A 1 223 ? -6.317 12.950 29.091 1.00 76.81 223 GLY A N 1
ATOM 1785 C CA . GLY A 1 223 ? -4.985 12.353 28.993 1.00 76.81 223 GLY A CA 1
ATOM 1786 C C . GLY A 1 223 ? -4.178 12.857 27.793 1.00 76.81 223 GLY A C 1
ATOM 1787 O O . GLY A 1 223 ? -3.889 12.076 26.889 1.00 76.81 223 GLY A O 1
ATOM 1788 N N . PHE A 1 224 ? -3.789 14.137 27.776 1.00 83.81 224 PHE A N 1
ATOM 1789 C CA . PHE A 1 224 ? -2.992 14.751 26.699 1.00 83.81 224 PHE A CA 1
ATOM 1790 C C . PHE A 1 224 ? -1.705 13.980 26.379 1.00 83.81 224 PHE A C 1
ATOM 1792 O O . PHE A 1 224 ? -1.328 13.870 25.213 1.00 83.81 224 PHE A O 1
ATOM 1799 N N . LEU A 1 225 ? -1.068 13.388 27.395 1.00 84.88 225 LEU A N 1
ATOM 1800 C CA . LEU A 1 225 ? 0.114 12.541 27.216 1.00 84.88 225 LEU A CA 1
ATOM 1801 C C . LEU A 1 225 ? -0.159 11.358 26.274 1.00 84.88 225 LEU A C 1
ATOM 1803 O O . LEU A 1 225 ? 0.657 11.076 25.402 1.00 84.88 225 LEU A O 1
ATOM 1807 N N . GLY A 1 226 ? -1.329 10.721 26.386 1.00 84.69 226 GLY A N 1
ATOM 1808 C CA . GLY A 1 226 ? -1.705 9.599 25.524 1.00 84.69 226 GLY A CA 1
ATOM 1809 C C . GLY A 1 226 ? -1.867 10.009 24.060 1.00 84.69 226 GLY A C 1
ATOM 1810 O O . GLY A 1 226 ? -1.379 9.315 23.171 1.00 84.69 226 GLY A O 1
ATOM 1811 N N . LEU A 1 227 ? -2.485 11.167 23.801 1.00 87.75 227 LEU A N 1
ATOM 1812 C CA . LEU A 1 227 ? -2.611 11.705 22.440 1.00 87.75 227 LEU A CA 1
ATOM 1813 C C . LEU A 1 227 ? -1.244 12.028 21.828 1.00 87.75 227 LEU A C 1
ATOM 1815 O O . LEU A 1 227 ? -1.001 11.683 20.672 1.00 87.75 227 LEU A O 1
ATOM 1819 N N . GLY A 1 228 ? -0.333 12.619 22.607 1.00 91.06 228 GLY A N 1
ATOM 1820 C CA . GLY A 1 228 ? 1.036 12.890 22.164 1.00 91.06 228 GLY A CA 1
ATOM 1821 C C . GLY A 1 228 ? 1.778 11.620 21.739 1.00 91.06 228 GLY A C 1
ATOM 1822 O O . GLY A 1 228 ? 2.362 11.579 20.656 1.00 91.06 228 GLY A O 1
ATOM 1823 N N . THR A 1 229 ? 1.695 10.549 22.537 1.00 89.94 229 THR A N 1
ATOM 1824 C CA . THR A 1 229 ? 2.322 9.258 22.206 1.00 89.94 229 THR A CA 1
ATOM 1825 C C . THR A 1 229 ? 1.768 8.653 20.914 1.00 89.94 229 THR A C 1
ATOM 1827 O O . THR A 1 229 ? 2.545 8.118 20.121 1.00 89.94 229 THR A O 1
ATOM 1830 N N . ILE A 1 230 ? 0.458 8.762 20.662 1.00 89.56 230 ILE A N 1
ATOM 1831 C CA . ILE A 1 230 ? -0.171 8.257 19.427 1.00 89.56 230 ILE A CA 1
ATOM 1832 C C . ILE A 1 230 ? 0.369 9.000 18.201 1.00 89.56 230 ILE A C 1
ATOM 1834 O O . ILE A 1 230 ? 0.754 8.360 17.224 1.00 89.56 230 ILE A O 1
ATOM 1838 N N . VAL A 1 231 ? 0.443 10.335 18.260 1.00 93.19 231 VAL A N 1
ATOM 1839 C CA . VAL A 1 231 ? 0.943 11.156 17.145 1.00 93.19 231 VAL A CA 1
ATOM 1840 C C . VAL A 1 231 ? 2.402 10.825 16.836 1.00 93.19 231 VAL A C 1
ATOM 1842 O O . VAL A 1 231 ? 2.738 10.555 15.684 1.00 93.19 231 VAL A O 1
ATOM 1845 N N . ILE A 1 232 ? 3.260 10.774 17.860 1.00 95.31 232 ILE A N 1
ATOM 1846 C CA . ILE A 1 232 ? 4.686 10.454 17.695 1.00 95.31 232 ILE A CA 1
ATOM 1847 C C . ILE A 1 232 ? 4.864 9.050 17.102 1.00 95.31 232 ILE A C 1
ATOM 1849 O O . ILE A 1 232 ? 5.606 8.880 16.135 1.00 95.31 232 ILE A O 1
ATOM 1853 N N . SER A 1 233 ? 4.145 8.057 17.633 1.00 93.50 233 SER A N 1
ATOM 1854 C CA . SER A 1 233 ? 4.208 6.675 17.136 1.00 93.50 233 SER A CA 1
ATOM 1855 C C . SER A 1 233 ? 3.742 6.577 15.683 1.00 93.50 233 SER A C 1
ATOM 1857 O O . SER A 1 233 ? 4.349 5.865 14.888 1.00 93.50 233 SER A O 1
ATOM 1859 N N . GLY A 1 234 ? 2.704 7.332 15.311 1.00 95.19 234 GLY A N 1
ATOM 1860 C CA . GLY A 1 234 ? 2.210 7.392 13.938 1.00 95.19 234 GLY A CA 1
ATOM 1861 C C . GLY A 1 234 ? 3.233 7.954 12.956 1.00 95.19 234 GLY A C 1
ATOM 1862 O O . GLY A 1 234 ? 3.445 7.365 11.898 1.00 95.19 234 GLY A O 1
ATOM 1863 N N . VAL A 1 235 ? 3.916 9.043 13.323 1.00 97.12 235 VAL A N 1
ATOM 1864 C CA . VAL A 1 235 ? 4.987 9.629 12.499 1.00 97.12 235 VAL A CA 1
ATOM 1865 C C . VAL A 1 235 ? 6.161 8.659 12.355 1.00 97.12 235 VAL A C 1
ATOM 1867 O O . VAL A 1 235 ? 6.647 8.456 11.244 1.00 97.12 235 VAL A O 1
ATOM 1870 N N . MET A 1 236 ? 6.593 8.012 13.444 1.00 97.56 236 MET A N 1
ATOM 1871 C CA . MET A 1 236 ? 7.685 7.030 13.393 1.00 97.56 236 MET A CA 1
ATOM 1872 C C . MET A 1 236 ? 7.345 5.829 12.501 1.00 97.56 236 MET A C 1
ATOM 1874 O O . MET A 1 236 ? 8.158 5.448 11.660 1.00 97.56 236 MET A O 1
ATOM 1878 N N . LEU A 1 237 ? 6.140 5.263 12.641 1.00 97.31 237 LEU A N 1
ATOM 1879 C CA . LEU A 1 237 ? 5.670 4.164 11.791 1.00 97.31 237 LEU A CA 1
ATOM 1880 C C . LEU A 1 237 ? 5.595 4.581 10.322 1.00 97.31 237 LEU A C 1
ATOM 1882 O O . LEU A 1 237 ? 6.028 3.830 9.453 1.00 97.31 237 LEU A O 1
ATOM 1886 N N . PHE A 1 238 ? 5.088 5.783 10.041 1.00 97.75 238 PHE A N 1
ATOM 1887 C CA . PHE A 1 238 ? 5.038 6.316 8.683 1.00 97.75 238 PHE A CA 1
ATOM 1888 C C . PHE A 1 238 ? 6.433 6.399 8.053 1.00 97.75 238 PHE A C 1
ATOM 1890 O O . PHE A 1 238 ? 6.622 5.899 6.947 1.00 97.75 238 PHE A O 1
ATOM 1897 N N . LEU A 1 239 ? 7.413 6.984 8.750 1.00 97.94 239 LEU A N 1
ATOM 1898 C CA . LEU A 1 239 ? 8.776 7.122 8.229 1.00 97.94 239 LEU A CA 1
ATOM 1899 C C . LEU A 1 239 ? 9.439 5.759 7.991 1.00 97.94 239 LEU A C 1
ATOM 1901 O O . LEU A 1 239 ? 10.072 5.561 6.954 1.00 97.94 239 LEU A O 1
ATOM 1905 N N . LEU A 1 240 ? 9.245 4.811 8.913 1.00 97.38 240 LEU A N 1
ATOM 1906 C CA . LEU A 1 240 ? 9.730 3.438 8.771 1.00 97.38 240 LEU A CA 1
ATOM 1907 C C . LEU A 1 240 ? 9.155 2.774 7.512 1.00 97.38 240 LEU A C 1
ATOM 1909 O O . LEU A 1 240 ? 9.904 2.283 6.666 1.00 97.38 240 LEU A O 1
ATOM 1913 N N . PHE A 1 241 ? 7.829 2.799 7.358 1.00 97.62 241 PHE A N 1
ATOM 1914 C CA . PHE A 1 241 ? 7.164 2.204 6.201 1.00 97.62 241 PHE A CA 1
ATOM 1915 C C . PHE A 1 241 ? 7.518 2.911 4.897 1.00 97.62 241 PHE A C 1
ATOM 1917 O O . PHE A 1 241 ? 7.695 2.253 3.875 1.00 97.62 241 PHE A O 1
ATOM 1924 N N . TRP A 1 242 ? 7.664 4.235 4.913 1.00 96.75 242 TRP A N 1
ATOM 1925 C CA . TRP A 1 242 ? 8.043 4.995 3.729 1.00 96.75 242 TRP A CA 1
ATOM 1926 C C . TRP A 1 242 ? 9.424 4.581 3.212 1.00 96.75 242 TRP A C 1
ATOM 1928 O O . TRP A 1 242 ? 9.549 4.294 2.020 1.00 96.75 242 TRP A O 1
ATOM 1938 N N . GLY A 1 243 ? 10.414 4.437 4.099 1.00 95.00 243 GLY A N 1
ATOM 1939 C CA . GLY A 1 243 ? 11.743 3.938 3.736 1.00 95.00 243 GLY A CA 1
ATOM 1940 C C . GLY A 1 243 ? 11.713 2.517 3.161 1.00 95.00 243 GLY A C 1
ATOM 1941 O O . GLY A 1 243 ? 12.285 2.265 2.101 1.00 95.00 243 GLY A O 1
ATOM 1942 N N . CYS A 1 244 ? 10.986 1.591 3.796 1.00 95.19 244 CYS A N 1
ATOM 1943 C CA . CYS A 1 244 ? 10.843 0.219 3.290 1.00 95.19 244 CYS A CA 1
ATOM 1944 C C . CYS A 1 244 ? 10.119 0.154 1.931 1.00 95.19 244 CYS A C 1
ATOM 1946 O O . CYS A 1 244 ? 10.500 -0.619 1.046 1.00 95.19 244 CYS A O 1
ATOM 1948 N N . ASN A 1 245 ? 9.083 0.975 1.748 1.00 95.31 245 ASN A N 1
ATOM 1949 C CA . ASN A 1 245 ? 8.305 1.011 0.512 1.00 95.31 245 ASN A CA 1
ATOM 1950 C C . ASN A 1 245 ? 9.089 1.630 -0.646 1.00 95.31 245 ASN A C 1
ATOM 1952 O O . ASN A 1 245 ? 8.920 1.191 -1.778 1.00 95.31 245 ASN A O 1
ATOM 1956 N N . GLN A 1 246 ? 9.962 2.611 -0.397 1.00 93.56 246 GLN A N 1
ATOM 1957 C CA . GLN A 1 246 ? 10.813 3.162 -1.455 1.00 93.56 246 GLN A CA 1
ATOM 1958 C C . GLN A 1 246 ? 11.709 2.085 -2.075 1.00 93.56 246 GLN A C 1
ATOM 1960 O O . GLN A 1 246 ? 11.734 1.943 -3.294 1.00 93.56 246 GLN A O 1
ATOM 1965 N N . VAL A 1 247 ? 12.365 1.270 -1.244 1.00 93.69 247 VAL A N 1
ATOM 1966 C CA . VAL A 1 247 ? 13.258 0.202 -1.723 1.00 93.69 247 VAL A CA 1
ATOM 1967 C C . VAL A 1 247 ? 12.491 -0.859 -2.517 1.00 93.69 247 VAL A C 1
ATOM 1969 O O . VAL A 1 247 ? 12.923 -1.269 -3.590 1.00 93.69 247 VAL A O 1
ATOM 1972 N N . THR A 1 248 ? 11.335 -1.291 -2.013 1.00 93.62 248 THR A N 1
ATOM 1973 C CA . THR A 1 248 ? 10.543 -2.349 -2.662 1.00 93.62 248 THR A CA 1
ATOM 1974 C C . THR A 1 248 ? 9.853 -1.888 -3.945 1.00 93.62 248 THR A C 1
ATOM 1976 O O . THR A 1 248 ? 9.692 -2.686 -4.870 1.00 93.62 248 THR A O 1
ATOM 1979 N N . VAL A 1 249 ? 9.445 -0.619 -4.033 1.00 92.75 249 VAL A N 1
ATOM 1980 C CA . VAL A 1 249 ? 8.893 -0.048 -5.271 1.00 92.75 249 VAL A CA 1
ATOM 1981 C C . VAL A 1 249 ? 9.965 0.026 -6.354 1.00 92.75 249 VAL A C 1
ATOM 1983 O O . VAL A 1 249 ? 9.676 -0.361 -7.486 1.00 92.75 249 VAL A O 1
ATOM 1986 N N . ASP A 1 250 ? 11.185 0.434 -6.002 1.00 94.75 250 ASP A N 1
ATOM 1987 C CA . ASP A 1 250 ? 12.326 0.466 -6.922 1.00 94.75 250 ASP A CA 1
ATOM 1988 C C . ASP A 1 250 ? 12.658 -0.952 -7.442 1.00 94.75 250 ASP A C 1
ATOM 1990 O O . ASP A 1 250 ? 12.696 -1.184 -8.651 1.00 94.75 250 ASP A O 1
ATOM 1994 N N . ASP A 1 251 ? 12.732 -1.950 -6.548 1.00 96.00 251 ASP A N 1
ATOM 1995 C CA . ASP A 1 251 ? 12.947 -3.362 -6.915 1.00 96.00 251 ASP A CA 1
ATOM 1996 C C . ASP A 1 251 ? 11.906 -3.872 -7.934 1.00 96.00 251 ASP A C 1
ATOM 1998 O O . ASP A 1 251 ? 12.243 -4.515 -8.932 1.00 96.00 251 ASP A O 1
ATOM 2002 N N . ARG A 1 252 ? 10.621 -3.556 -7.721 1.00 94.31 252 ARG A N 1
ATOM 2003 C CA . ARG A 1 252 ? 9.534 -3.942 -8.640 1.00 94.31 252 ARG A CA 1
ATOM 2004 C C . ARG A 1 252 ? 9.541 -3.144 -9.939 1.00 94.31 252 ARG A C 1
ATOM 2006 O O . ARG A 1 252 ? 9.099 -3.657 -10.968 1.00 94.31 252 ARG A O 1
ATOM 2013 N N . ALA A 1 253 ? 9.946 -1.877 -9.901 1.00 95.25 253 ALA A N 1
ATOM 2014 C CA . ALA A 1 253 ? 10.079 -1.052 -11.094 1.00 95.25 253 ALA A CA 1
ATOM 2015 C C . ALA A 1 253 ? 11.189 -1.604 -11.992 1.00 95.25 253 ALA A C 1
ATOM 2017 O O . ALA A 1 253 ? 10.953 -1.796 -13.181 1.00 95.25 253 ALA A O 1
ATOM 2018 N N . PHE A 1 254 ? 12.338 -1.959 -11.415 1.00 97.56 254 PHE A N 1
ATOM 2019 C CA . PHE A 1 254 ? 13.444 -2.560 -12.150 1.00 97.56 254 PHE A CA 1
ATOM 2020 C C . PHE A 1 254 ? 13.096 -3.939 -12.724 1.00 97.56 254 PHE A C 1
ATOM 2022 O O . PHE A 1 254 ? 13.372 -4.198 -13.894 1.00 97.56 254 PHE A O 1
ATOM 2029 N N . ALA A 1 255 ? 12.431 -4.806 -11.952 1.00 97.00 255 ALA A N 1
ATOM 2030 C CA . ALA A 1 255 ? 11.984 -6.109 -12.450 1.00 97.00 255 ALA A CA 1
ATOM 2031 C C . ALA A 1 255 ? 11.074 -5.968 -13.686 1.00 97.00 255 ALA A C 1
ATOM 2033 O O . ALA A 1 255 ? 11.356 -6.548 -14.731 1.00 97.00 255 ALA A O 1
ATOM 2034 N N . ARG A 1 256 ? 10.056 -5.097 -13.612 1.00 95.94 256 ARG A N 1
ATOM 2035 C CA . ARG A 1 256 ? 9.180 -4.797 -14.760 1.00 95.94 256 ARG A CA 1
ATOM 2036 C C . ARG A 1 256 ? 9.938 -4.174 -15.932 1.00 95.94 256 ARG A C 1
ATOM 2038 O O . ARG A 1 256 ? 9.608 -4.434 -17.084 1.00 95.94 256 ARG A O 1
ATOM 2045 N N . ALA A 1 257 ? 10.937 -3.343 -15.646 1.00 96.88 257 ALA A N 1
ATOM 2046 C CA . ALA A 1 257 ? 11.762 -2.712 -16.664 1.00 96.88 257 ALA A CA 1
ATOM 2047 C C . ALA A 1 257 ? 12.590 -3.736 -17.451 1.00 96.88 257 ALA A C 1
ATOM 2049 O O . ALA A 1 257 ? 12.681 -3.618 -18.669 1.00 96.88 257 ALA A O 1
ATOM 2050 N N . LYS A 1 258 ? 13.136 -4.756 -16.776 1.00 97.31 258 LYS A N 1
ATOM 2051 C CA . LYS A 1 258 ? 13.837 -5.874 -17.425 1.00 97.31 258 LYS A CA 1
ATOM 2052 C C . LYS A 1 258 ? 12.912 -6.676 -18.336 1.00 97.31 258 LYS A C 1
ATOM 2054 O O . LYS A 1 258 ? 13.293 -6.954 -19.470 1.00 97.31 258 LYS A O 1
ATOM 2059 N N . ASP A 1 259 ? 11.704 -6.988 -17.869 1.00 96.25 259 ASP A N 1
ATOM 2060 C CA . ASP A 1 259 ? 10.705 -7.711 -18.668 1.00 96.25 259 ASP A CA 1
ATOM 2061 C C . ASP A 1 259 ? 10.272 -6.907 -19.907 1.00 96.25 259 ASP A C 1
ATOM 2063 O O . ASP A 1 259 ? 10.011 -7.475 -20.964 1.00 96.25 259 ASP A O 1
ATOM 2067 N N . GLY A 1 260 ? 10.250 -5.574 -19.796 1.00 95.56 260 GLY A N 1
ATOM 2068 C CA . GLY A 1 260 ? 9.952 -4.647 -20.892 1.00 95.56 260 GLY A CA 1
ATOM 2069 C C . GLY A 1 260 ? 11.118 -4.358 -21.845 1.00 95.56 260 GLY A C 1
ATOM 2070 O O . GLY A 1 260 ? 10.994 -3.463 -22.680 1.00 95.56 260 GLY A O 1
ATOM 2071 N N . GLY A 1 261 ? 12.260 -5.043 -21.717 1.00 94.69 261 GLY A N 1
ATOM 2072 C CA . GLY A 1 261 ? 13.412 -4.869 -22.602 1.00 94.69 261 GLY A CA 1
ATOM 2073 C C . GLY A 1 261 ? 13.982 -3.445 -22.605 1.00 94.69 261 GLY A C 1
ATOM 2074 O O . GLY A 1 261 ? 14.023 -2.757 -21.584 1.00 94.69 261 GLY A O 1
ATOM 2075 N N . ALA A 1 262 ? 14.456 -2.982 -23.764 1.00 94.38 262 ALA A N 1
ATOM 2076 C CA . ALA A 1 262 ? 15.112 -1.680 -23.856 1.00 94.38 262 ALA A CA 1
ATOM 2077 C C . ALA A 1 262 ? 14.188 -0.485 -23.535 1.00 94.38 262 ALA A C 1
ATOM 2079 O O . ALA A 1 262 ? 14.643 0.420 -22.827 1.00 94.38 262 ALA A O 1
ATOM 2080 N N . PRO A 1 263 ? 12.911 -0.447 -23.971 1.00 94.56 263 PRO A N 1
ATOM 2081 C CA . PRO A 1 263 ? 11.990 0.618 -23.569 1.00 94.56 263 PRO A CA 1
ATOM 2082 C C . PRO A 1 263 ? 11.713 0.628 -22.068 1.00 94.56 263 PRO A C 1
ATOM 2084 O O . PRO A 1 263 ? 11.750 1.695 -21.453 1.00 94.56 263 PRO A O 1
ATOM 2087 N N . GLY A 1 264 ? 11.501 -0.548 -21.465 1.00 95.69 264 GLY A N 1
ATOM 2088 C CA . GLY A 1 264 ? 11.280 -0.678 -20.024 1.00 95.69 264 GLY A CA 1
ATOM 2089 C C . GLY A 1 264 ? 12.461 -0.146 -19.211 1.00 95.69 264 GLY A C 1
ATOM 2090 O O . GLY A 1 264 ? 12.283 0.698 -18.330 1.00 95.69 264 GLY A O 1
ATOM 2091 N N . LEU A 1 265 ? 13.681 -0.575 -19.550 1.00 96.44 265 LEU A N 1
ATOM 2092 C CA . LEU A 1 265 ? 14.916 -0.134 -18.893 1.00 96.44 265 LEU A CA 1
ATOM 2093 C C . LEU A 1 265 ? 15.166 1.372 -19.044 1.00 96.44 265 LEU A C 1
ATOM 2095 O O . LEU A 1 265 ? 15.611 2.021 -18.098 1.00 96.44 265 LEU A O 1
ATOM 2099 N N . ARG A 1 266 ? 14.845 1.960 -20.200 1.00 95.19 266 ARG A N 1
ATOM 2100 C CA . ARG A 1 266 ? 14.941 3.415 -20.390 1.00 95.19 266 ARG A CA 1
ATOM 2101 C C . ARG A 1 266 ? 13.904 4.176 -19.587 1.00 95.19 266 ARG A C 1
ATOM 2103 O O . ARG A 1 266 ? 14.263 5.152 -18.938 1.00 95.19 266 ARG A O 1
ATOM 2110 N N . GLY A 1 267 ? 12.655 3.710 -19.577 1.00 95.31 267 GLY A N 1
ATOM 2111 C CA . GLY A 1 267 ? 11.606 4.278 -18.731 1.00 95.31 267 GLY A CA 1
ATOM 2112 C C . GLY A 1 267 ? 12.019 4.288 -17.258 1.00 95.31 267 GLY A C 1
ATOM 2113 O O . GLY A 1 267 ? 11.871 5.299 -16.578 1.00 95.31 267 GLY A O 1
ATOM 2114 N N . TYR A 1 268 ? 12.645 3.203 -16.796 1.00 96.00 268 TYR A N 1
ATOM 2115 C CA . TYR A 1 268 ? 13.212 3.121 -15.453 1.00 96.00 268 TYR A CA 1
ATOM 2116 C C . TYR A 1 268 ? 14.328 4.149 -15.200 1.00 96.00 268 TYR A C 1
ATOM 2118 O O . TYR A 1 268 ? 14.352 4.757 -14.133 1.00 96.00 268 TYR A O 1
ATOM 2126 N N . LEU A 1 269 ? 15.228 4.378 -16.165 1.00 95.75 269 LEU A N 1
ATOM 2127 C CA . LEU A 1 269 ? 16.328 5.345 -16.036 1.00 95.75 269 LEU A CA 1
ATOM 2128 C C . LEU A 1 269 ? 15.887 6.814 -16.124 1.00 95.75 269 LEU A C 1
ATOM 2130 O O . LEU A 1 269 ? 16.561 7.672 -15.544 1.00 95.75 269 LEU A O 1
ATOM 2134 N N . ILE A 1 270 ? 14.799 7.106 -16.841 1.00 95.50 270 ILE A N 1
ATOM 2135 C CA . ILE A 1 270 ? 14.209 8.451 -16.946 1.00 95.50 270 ILE A CA 1
ATOM 2136 C C . ILE A 1 270 ? 13.614 8.889 -15.604 1.00 95.50 270 ILE A C 1
ATOM 2138 O O . ILE A 1 270 ? 13.715 10.054 -15.235 1.00 95.50 270 ILE A O 1
ATOM 2142 N N . GLU A 1 271 ? 13.022 7.956 -14.867 1.00 95.06 271 GLU A N 1
ATOM 2143 C CA . GLU A 1 271 ? 12.429 8.220 -13.562 1.00 95.06 271 GLU A CA 1
ATOM 2144 C C . GLU A 1 271 ? 13.527 8.484 -12.508 1.00 95.06 271 GLU A C 1
ATOM 2146 O O . GLU A 1 271 ? 14.321 7.605 -12.164 1.00 95.06 271 GLU A O 1
ATOM 2151 N N . GLU A 1 272 ? 13.588 9.716 -11.990 1.00 94.50 272 GLU A N 1
ATOM 2152 C CA . GLU A 1 272 ? 14.617 10.155 -11.029 1.00 94.50 272 GLU A CA 1
ATOM 2153 C C . GLU A 1 272 ? 14.480 9.482 -9.659 1.00 94.50 272 GLU A C 1
ATOM 2155 O O . GLU A 1 272 ? 15.464 9.347 -8.931 1.00 94.50 272 GLU A O 1
ATOM 2160 N N . SER A 1 273 ? 13.269 9.033 -9.310 1.00 91.19 273 SER A N 1
ATOM 2161 C CA . SER A 1 273 ? 13.011 8.352 -8.039 1.00 91.19 273 SER A CA 1
ATOM 2162 C C . SER A 1 273 ? 13.634 6.951 -7.960 1.00 91.19 273 SER A C 1
ATOM 2164 O O . SER A 1 273 ? 13.851 6.440 -6.860 1.00 91.19 273 SER A O 1
ATOM 2166 N N . ASN A 1 274 ? 13.989 6.361 -9.104 1.00 94.94 274 ASN A N 1
ATOM 2167 C CA . ASN A 1 274 ? 14.680 5.081 -9.189 1.00 94.94 274 ASN A CA 1
ATOM 2168 C C . ASN A 1 274 ? 16.187 5.284 -9.024 1.00 94.94 274 ASN A C 1
ATOM 2170 O O . ASN A 1 274 ? 16.851 5.849 -9.902 1.00 94.94 274 ASN A O 1
ATOM 2174 N N . THR A 1 275 ? 16.739 4.806 -7.910 1.00 95.12 275 THR A N 1
ATOM 2175 C CA . THR A 1 275 ? 18.138 5.065 -7.529 1.00 95.12 275 THR A CA 1
ATOM 2176 C C . THR A 1 275 ? 18.947 3.792 -7.338 1.00 95.12 275 THR A C 1
ATOM 2178 O O . THR A 1 275 ? 20.136 3.789 -7.651 1.00 95.12 275 THR A O 1
ATOM 2181 N N . LYS A 1 276 ? 18.321 2.699 -6.891 1.00 95.94 276 LYS A N 1
ATOM 2182 C CA . LYS A 1 276 ? 19.013 1.480 -6.466 1.00 95.94 276 LYS A CA 1
ATOM 2183 C C . LYS A 1 276 ? 19.624 0.700 -7.629 1.00 95.94 276 LYS A C 1
ATOM 2185 O O . LYS A 1 276 ? 20.772 0.285 -7.529 1.00 95.94 276 LYS A O 1
ATOM 2190 N N . HIS A 1 277 ? 18.894 0.538 -8.735 1.00 97.38 277 HIS A N 1
ATOM 2191 C CA . HIS A 1 277 ? 19.296 -0.339 -9.849 1.00 97.38 277 HIS A CA 1
ATOM 2192 C C . HIS A 1 277 ? 19.712 0.415 -11.109 1.00 97.38 277 HIS A C 1
ATOM 2194 O O . HIS A 1 277 ? 19.699 -0.145 -12.203 1.00 97.38 277 HIS A O 1
ATOM 2200 N N . ARG A 1 278 ? 20.081 1.698 -11.009 1.00 96.19 278 ARG A N 1
ATOM 2201 C CA . ARG A 1 278 ? 20.430 2.502 -12.197 1.00 96.19 278 ARG A CA 1
ATOM 2202 C C . ARG A 1 278 ? 21.621 1.926 -12.961 1.00 96.19 278 ARG A C 1
ATOM 2204 O O . ARG A 1 278 ? 21.591 1.880 -14.189 1.00 96.19 278 ARG A O 1
ATOM 2211 N N . ASP A 1 279 ? 22.654 1.477 -12.256 1.00 96.75 279 ASP A N 1
ATOM 2212 C CA . ASP A 1 279 ? 23.840 0.903 -12.896 1.00 96.75 279 ASP A CA 1
ATOM 2213 C C . ASP A 1 279 ? 23.554 -0.481 -13.486 1.00 96.75 279 ASP A C 1
ATOM 2215 O O . ASP A 1 279 ? 23.973 -0.763 -14.607 1.00 96.75 279 ASP A O 1
ATOM 2219 N N . GLU A 1 280 ? 22.743 -1.298 -12.807 1.00 97.31 280 GLU A N 1
ATOM 2220 C CA . GLU A 1 280 ? 22.272 -2.578 -13.347 1.00 97.31 280 GLU A CA 1
ATOM 2221 C C . GLU A 1 280 ? 21.390 -2.391 -14.589 1.00 97.31 280 GLU A C 1
ATOM 2223 O O . GLU A 1 280 ? 21.527 -3.133 -15.560 1.00 97.31 280 GLU A O 1
ATOM 2228 N N . ALA A 1 281 ? 20.517 -1.382 -14.604 1.00 97.00 281 ALA A N 1
ATOM 2229 C CA . ALA A 1 281 ? 19.681 -1.057 -15.756 1.00 97.00 281 ALA A CA 1
ATOM 2230 C C . ALA A 1 281 ? 20.508 -0.563 -16.948 1.00 97.00 281 ALA A C 1
ATOM 2232 O O . ALA A 1 281 ? 20.247 -0.958 -18.085 1.00 97.00 281 ALA A O 1
ATOM 2233 N N . ARG A 1 282 ? 21.546 0.248 -16.698 1.00 96.12 282 ARG A N 1
ATOM 2234 C CA . ARG A 1 282 ? 22.519 0.633 -17.730 1.00 96.12 282 ARG A CA 1
ATOM 2235 C C . ARG A 1 282 ? 23.250 -0.589 -18.269 1.00 96.12 282 ARG A C 1
ATOM 2237 O O . ARG A 1 282 ? 23.332 -0.730 -19.482 1.00 96.12 282 ARG A O 1
ATOM 2244 N N . GLN A 1 283 ? 23.740 -1.474 -17.400 1.00 96.62 283 GLN A N 1
ATOM 2245 C CA . GLN A 1 283 ? 24.415 -2.706 -17.816 1.00 96.62 283 GLN A CA 1
ATOM 2246 C C . GLN A 1 283 ? 23.499 -3.602 -18.652 1.00 96.62 283 GLN A C 1
ATOM 2248 O O . GLN A 1 283 ? 23.891 -4.025 -19.733 1.00 96.62 283 GLN A O 1
ATOM 2253 N N . ALA A 1 284 ? 22.254 -3.798 -18.222 1.00 96.31 284 ALA A N 1
ATOM 2254 C CA . ALA A 1 284 ? 21.272 -4.557 -18.986 1.00 96.31 284 ALA A CA 1
ATOM 2255 C C . ALA A 1 284 ? 21.005 -3.929 -20.368 1.00 96.31 284 ALA A C 1
ATOM 2257 O O . ALA A 1 284 ? 20.927 -4.649 -21.361 1.00 96.31 284 ALA A O 1
ATOM 2258 N N . LEU A 1 285 ? 20.932 -2.594 -20.468 1.00 95.75 285 LEU A N 1
ATOM 2259 C CA . LEU A 1 285 ? 20.863 -1.909 -21.764 1.00 95.75 285 LEU A CA 1
ATOM 2260 C C . LEU A 1 285 ? 22.124 -2.148 -22.602 1.00 95.75 285 LEU A C 1
ATOM 2262 O O . LEU A 1 285 ? 22.005 -2.461 -23.785 1.00 95.75 285 LEU A O 1
ATOM 2266 N N . TYR A 1 286 ? 23.322 -2.044 -22.018 1.00 95.81 286 TYR A N 1
ATOM 2267 C CA . TYR A 1 286 ? 24.575 -2.341 -22.720 1.00 95.81 286 TYR A CA 1
ATOM 2268 C C . TYR A 1 286 ? 24.578 -3.760 -23.298 1.00 95.81 286 TYR A C 1
ATOM 2270 O O . TYR A 1 286 ? 24.954 -3.939 -24.459 1.00 95.81 286 TYR A O 1
ATOM 2278 N N . ASP A 1 287 ? 24.113 -4.740 -22.526 1.00 96.12 287 ASP A N 1
ATOM 2279 C CA . ASP A 1 287 ? 24.057 -6.142 -22.934 1.00 96.12 287 ASP A CA 1
ATOM 2280 C C . ASP A 1 287 ? 23.073 -6.358 -24.099 1.00 96.12 287 ASP A C 1
ATOM 2282 O O . ASP A 1 287 ? 23.383 -7.096 -25.037 1.00 96.12 287 ASP A O 1
ATOM 2286 N N . LEU A 1 288 ? 21.936 -5.645 -24.118 1.00 95.62 288 LEU A N 1
ATOM 2287 C CA . LEU A 1 288 ? 20.991 -5.674 -25.246 1.00 95.62 288 LEU A CA 1
ATOM 2288 C C . LEU A 1 288 ? 21.613 -5.142 -26.549 1.00 95.62 288 LEU A C 1
ATOM 2290 O O . LEU A 1 288 ? 21.331 -5.665 -27.627 1.00 95.62 288 LEU A O 1
ATOM 2294 N N . TYR A 1 289 ? 22.488 -4.134 -26.470 1.00 96.38 289 TYR A N 1
ATOM 2295 C CA . TYR A 1 289 ? 23.217 -3.602 -27.631 1.00 96.38 289 TYR A CA 1
ATOM 2296 C C . TYR A 1 289 ? 24.430 -4.442 -28.038 1.00 96.38 289 TYR A C 1
ATOM 2298 O O . TYR A 1 289 ? 24.875 -4.358 -29.188 1.00 96.38 289 TYR A O 1
ATOM 2306 N N . ALA A 1 290 ? 24.973 -5.251 -27.128 1.00 96.50 290 ALA A N 1
ATOM 2307 C CA . ALA A 1 290 ? 26.194 -6.007 -27.370 1.00 96.50 290 ALA A CA 1
ATOM 2308 C C . ALA A 1 290 ? 26.036 -7.001 -28.528 1.00 96.50 290 ALA A C 1
ATOM 2310 O O . ALA A 1 290 ? 26.912 -7.071 -29.388 1.00 96.50 290 ALA A O 1
ATOM 2311 N N . ALA A 1 291 ? 24.915 -7.726 -28.599 1.00 94.56 291 ALA A N 1
ATOM 2312 C CA . ALA A 1 291 ? 24.687 -8.715 -29.653 1.00 94.56 291 ALA A CA 1
ATOM 2313 C C . ALA A 1 291 ? 24.554 -8.091 -31.063 1.00 94.56 291 ALA A C 1
ATOM 2315 O O . ALA A 1 291 ? 25.252 -8.558 -31.969 1.00 94.56 291 ALA A O 1
ATOM 2316 N N . PRO A 1 292 ? 23.751 -7.028 -31.288 1.00 94.50 292 PRO A N 1
ATOM 2317 C CA . PRO A 1 292 ? 23.730 -6.312 -32.567 1.00 94.50 292 PRO A CA 1
ATOM 2318 C C . PRO A 1 292 ? 25.095 -5.734 -32.956 1.00 94.50 292 PRO A C 1
ATOM 2320 O O . PRO A 1 292 ? 25.529 -5.913 -34.092 1.00 94.50 292 PRO A O 1
ATOM 2323 N N . ILE A 1 293 ? 25.816 -5.109 -32.016 1.00 95.81 293 ILE A N 1
ATOM 2324 C CA . ILE A 1 293 ? 27.159 -4.562 -32.272 1.00 95.81 293 ILE A CA 1
ATOM 2325 C C . ILE A 1 293 ? 28.141 -5.678 -32.650 1.00 95.81 293 ILE A C 1
ATOM 2327 O O . ILE A 1 293 ? 28.902 -5.540 -33.609 1.00 95.81 293 ILE A O 1
ATOM 2331 N N . ALA A 1 294 ? 28.120 -6.798 -31.927 1.00 95.31 294 ALA A N 1
ATOM 2332 C CA . ALA A 1 294 ? 28.962 -7.949 -32.225 1.00 95.31 294 ALA A CA 1
ATOM 2333 C C . ALA A 1 294 ? 28.642 -8.532 -33.606 1.00 95.31 294 ALA A C 1
ATOM 2335 O O . ALA A 1 294 ? 29.570 -8.808 -34.358 1.00 95.31 294 ALA A O 1
ATOM 2336 N N . ARG A 1 295 ? 27.356 -8.643 -33.972 1.00 93.06 295 ARG A N 1
ATOM 2337 C CA . ARG A 1 295 ? 26.917 -9.099 -35.302 1.00 93.06 295 ARG A CA 1
ATOM 2338 C C . ARG A 1 295 ? 27.421 -8.181 -36.413 1.00 93.06 295 ARG A C 1
ATOM 2340 O O . ARG A 1 295 ? 27.912 -8.675 -37.424 1.00 93.06 295 ARG A O 1
ATOM 2347 N N . LEU A 1 296 ? 27.352 -6.862 -36.218 1.00 92.62 296 LEU A N 1
ATOM 2348 C CA . LEU A 1 296 ? 27.924 -5.905 -37.167 1.00 92.62 296 LEU A CA 1
ATOM 2349 C C . LEU A 1 296 ? 29.431 -6.110 -37.320 1.00 92.62 296 LEU A C 1
ATOM 2351 O O . LEU A 1 296 ? 29.926 -6.113 -38.440 1.00 92.62 296 LEU A O 1
ATOM 2355 N N . ARG A 1 297 ? 30.157 -6.320 -36.215 1.00 93.88 297 ARG A N 1
ATOM 2356 C CA . ARG A 1 297 ? 31.613 -6.531 -36.232 1.00 93.88 297 ARG A CA 1
ATOM 2357 C C . ARG A 1 297 ? 32.028 -7.863 -36.864 1.00 93.88 297 ARG A C 1
ATOM 2359 O O . ARG A 1 297 ? 33.037 -7.894 -37.560 1.00 93.88 297 ARG A O 1
ATOM 2366 N N . SER A 1 298 ? 31.285 -8.944 -36.621 1.00 91.12 298 SER A N 1
ATOM 2367 C CA . SER A 1 298 ? 31.641 -10.305 -37.051 1.00 91.12 298 SER A CA 1
ATOM 2368 C C . SER A 1 298 ? 31.039 -10.739 -38.389 1.00 91.12 298 SER A C 1
ATOM 2370 O O . SER A 1 298 ? 31.457 -11.763 -38.928 1.00 91.12 298 SER A O 1
ATOM 2372 N N . GLY A 1 299 ? 30.065 -9.997 -38.928 1.00 83.44 299 GLY A N 1
ATOM 2373 C CA . GLY A 1 299 ? 29.419 -10.326 -40.199 1.00 83.44 299 GLY A CA 1
ATOM 2374 C C . GLY A 1 299 ? 30.413 -10.447 -41.360 1.00 83.44 299 GLY A C 1
ATOM 2375 O O . GLY A 1 299 ? 31.486 -9.837 -41.333 1.00 83.44 299 GLY A O 1
ATOM 2376 N N . GLN A 1 300 ? 30.040 -11.208 -42.401 1.00 77.12 300 GLN A N 1
ATOM 2377 C CA . GLN A 1 300 ? 30.833 -11.404 -43.632 1.00 77.12 300 GLN A CA 1
ATOM 2378 C C . GLN A 1 300 ? 31.472 -10.094 -44.110 1.00 77.12 300 GLN A C 1
ATOM 2380 O O . GLN A 1 300 ? 30.836 -9.055 -43.942 1.00 77.12 300 GLN A O 1
ATOM 2385 N N . PRO A 1 301 ? 32.689 -10.092 -44.684 1.00 69.75 301 PRO A N 1
ATOM 2386 C CA . PRO A 1 301 ? 33.355 -8.858 -45.100 1.00 69.75 301 PRO A CA 1
ATOM 2387 C C . PRO A 1 301 ? 32.410 -8.013 -45.964 1.00 69.75 301 PRO A C 1
ATOM 2389 O O . PRO A 1 301 ? 32.032 -8.424 -47.058 1.00 69.75 301 PRO A O 1
ATOM 2392 N N . ALA A 1 302 ? 31.971 -6.865 -45.431 1.00 68.12 302 ALA A N 1
ATOM 2393 C CA . ALA A 1 302 ? 31.131 -5.942 -46.186 1.00 68.12 302 ALA A CA 1
ATOM 2394 C C . ALA A 1 302 ? 31.925 -5.428 -47.383 1.00 68.12 302 ALA A C 1
ATOM 2396 O O . ALA A 1 302 ? 33.129 -5.186 -47.271 1.00 68.12 302 ALA A O 1
ATOM 2397 N N . ALA A 1 303 ? 31.227 -5.146 -48.481 1.00 84.81 303 ALA A N 1
ATOM 2398 C CA . ALA A 1 303 ? 31.797 -4.350 -49.561 1.00 84.81 303 ALA A CA 1
ATOM 2399 C C . ALA A 1 303 ? 32.277 -2.968 -49.056 1.00 84.81 303 ALA A C 1
ATOM 2401 O O . ALA A 1 303 ? 33.190 -2.384 -49.637 1.00 84.81 303 ALA A O 1
ATOM 2402 N N . PHE A 1 304 ? 31.712 -2.484 -47.937 1.00 91.75 304 PHE A N 1
ATOM 2403 C CA . PHE A 1 304 ? 31.971 -1.165 -47.351 1.00 91.75 304 PHE A CA 1
ATOM 2404 C C . PHE A 1 304 ? 32.319 -1.243 -45.847 1.00 91.75 304 PHE A C 1
ATOM 2406 O O . PHE A 1 304 ? 31.471 -0.956 -44.996 1.00 91.75 304 PHE A O 1
ATOM 2413 N N . PRO A 1 305 ? 33.564 -1.600 -45.472 1.00 91.88 305 PRO A N 1
ATOM 2414 C CA . PRO A 1 305 ? 33.962 -1.751 -44.067 1.00 91.88 305 PRO A CA 1
ATOM 2415 C C . PRO A 1 305 ? 33.797 -0.463 -43.243 1.00 91.88 305 PRO A C 1
ATOM 2417 O O . PRO A 1 305 ? 33.357 -0.532 -42.097 1.00 91.88 305 PRO A O 1
ATOM 2420 N N . LYS A 1 306 ? 34.038 0.718 -43.832 1.00 94.88 306 LYS A N 1
ATOM 2421 C CA . LYS A 1 306 ? 33.866 1.999 -43.124 1.00 94.88 306 LYS A CA 1
ATOM 2422 C C . LYS A 1 306 ? 32.417 2.288 -42.740 1.00 94.88 306 LYS A C 1
ATOM 2424 O O . LYS A 1 306 ? 32.172 2.814 -41.661 1.00 94.88 306 LYS A O 1
ATOM 2429 N N . LEU A 1 307 ? 31.444 1.949 -43.593 1.00 95.00 307 LEU A N 1
ATOM 2430 C CA . LEU A 1 307 ? 30.027 2.163 -43.268 1.00 95.00 307 LEU A CA 1
ATOM 2431 C C . LEU A 1 307 ? 29.598 1.302 -42.080 1.00 95.00 307 LEU A C 1
ATOM 2433 O O . LEU A 1 307 ? 28.882 1.768 -41.199 1.00 95.00 307 LEU A O 1
ATOM 2437 N N . ARG A 1 308 ? 30.095 0.068 -42.013 1.00 93.00 308 ARG A N 1
ATOM 2438 C CA . ARG A 1 308 ? 29.875 -0.827 -40.877 1.00 93.00 308 ARG A CA 1
ATOM 2439 C C . ARG A 1 308 ? 30.497 -0.287 -39.591 1.00 93.00 308 ARG A C 1
ATOM 2441 O O . ARG A 1 308 ? 29.830 -0.283 -38.561 1.00 93.00 308 ARG A O 1
ATOM 2448 N N . GLU A 1 309 ? 31.740 0.188 -39.640 1.00 95.12 309 GLU A N 1
ATOM 2449 C CA . GLU A 1 309 ? 32.380 0.852 -38.495 1.00 95.12 309 GLU A CA 1
ATOM 2450 C C . GLU A 1 309 ? 31.589 2.092 -38.054 1.00 95.12 309 GLU A C 1
ATOM 2452 O O . GLU A 1 309 ? 31.363 2.287 -36.860 1.00 95.12 309 GLU A O 1
ATOM 2457 N N . GLY A 1 310 ? 31.077 2.873 -39.009 1.00 96.50 310 GLY A N 1
ATOM 2458 C CA . GLY A 1 310 ? 30.187 3.997 -38.736 1.00 96.50 310 GLY A CA 1
ATOM 2459 C C . GLY A 1 310 ? 28.884 3.578 -38.054 1.00 96.50 310 GLY A C 1
ATOM 2460 O O . GLY A 1 310 ? 28.484 4.212 -37.080 1.00 96.50 310 GLY A O 1
ATOM 2461 N N . MET A 1 311 ? 28.246 2.491 -38.501 1.00 97.00 311 MET A N 1
ATOM 2462 C CA . MET A 1 311 ? 27.046 1.944 -37.854 1.00 97.00 311 MET A CA 1
ATOM 2463 C C . MET A 1 311 ? 27.335 1.434 -36.440 1.00 97.00 311 MET A C 1
ATOM 2465 O O . MET A 1 311 ? 26.5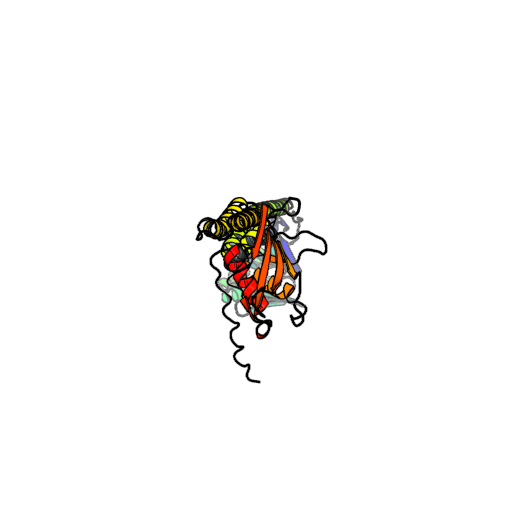33 1.663 -35.539 1.00 97.00 311 MET A O 1
ATOM 2469 N N . VAL A 1 312 ? 28.485 0.794 -36.212 1.00 96.88 312 VAL A N 1
ATOM 2470 C CA . VAL A 1 312 ? 28.921 0.396 -34.864 1.00 96.88 312 VAL A CA 1
ATOM 2471 C C . VAL A 1 312 ? 29.081 1.623 -33.967 1.00 96.88 312 VAL A C 1
ATOM 2473 O O . VAL A 1 312 ? 28.515 1.642 -32.877 1.00 96.88 312 VAL A O 1
ATOM 2476 N N . ALA A 1 313 ? 29.777 2.662 -34.435 1.00 97.44 313 ALA A N 1
ATOM 2477 C CA . ALA A 1 313 ? 29.954 3.900 -33.679 1.00 97.44 313 ALA A CA 1
ATOM 2478 C C . ALA A 1 313 ? 28.611 4.592 -33.376 1.00 97.44 313 ALA A C 1
ATOM 2480 O O . ALA A 1 313 ? 28.423 5.145 -32.293 1.00 97.44 313 ALA A O 1
ATOM 2481 N N . LEU A 1 314 ? 27.660 4.523 -34.311 1.00 97.00 314 LEU A N 1
ATOM 2482 C CA . LEU A 1 314 ? 26.307 5.047 -34.149 1.00 97.00 314 LEU A CA 1
ATOM 2483 C C . LEU A 1 314 ? 25.506 4.274 -33.087 1.00 97.00 314 LEU A C 1
ATOM 2485 O O . LEU A 1 314 ? 24.862 4.887 -32.241 1.00 97.00 314 LEU A O 1
ATOM 2489 N N . LEU A 1 315 ? 25.567 2.937 -33.078 1.00 96.62 315 LEU A N 1
ATOM 2490 C CA . LEU A 1 315 ? 24.946 2.126 -32.021 1.00 96.62 315 LEU A CA 1
ATOM 2491 C C . LEU A 1 315 ? 25.595 2.377 -30.654 1.00 96.62 315 LEU A C 1
ATOM 2493 O O . LEU A 1 315 ? 24.911 2.427 -29.631 1.00 96.62 315 LEU A O 1
ATOM 2497 N N . GLU A 1 316 ? 26.915 2.555 -30.629 1.00 96.38 316 GLU A N 1
ATOM 2498 C CA . GLU A 1 316 ? 27.656 2.849 -29.406 1.00 96.38 316 GLU A CA 1
ATOM 2499 C C . GLU A 1 316 ? 27.328 4.223 -28.817 1.00 96.38 316 GLU A C 1
ATOM 2501 O O . GLU A 1 316 ? 27.374 4.359 -27.592 1.00 96.38 316 GLU A O 1
ATOM 2506 N N . SER A 1 317 ? 26.965 5.214 -29.639 1.00 95.44 317 SER A N 1
ATOM 2507 C CA . SER A 1 317 ? 26.574 6.539 -29.147 1.00 95.44 317 SER A CA 1
ATOM 2508 C C . SER A 1 317 ? 25.171 6.553 -28.535 1.00 95.44 317 SER A C 1
ATOM 2510 O O . SER A 1 317 ? 24.941 7.256 -27.553 1.00 95.44 317 SER A O 1
ATOM 2512 N N . VAL A 1 318 ? 24.239 5.740 -29.048 1.00 95.38 318 VAL A N 1
ATOM 2513 C CA . VAL A 1 318 ? 22.847 5.717 -28.556 1.00 95.38 318 VAL A CA 1
ATOM 2514 C C . VAL A 1 318 ? 22.587 4.734 -27.421 1.00 95.38 318 VAL A C 1
ATOM 2516 O O . VAL A 1 318 ? 21.558 4.840 -26.751 1.00 95.38 318 VAL A O 1
ATOM 2519 N N . ARG A 1 319 ? 23.497 3.789 -27.158 1.00 93.94 319 ARG A N 1
ATOM 2520 C CA . ARG A 1 319 ? 23.308 2.791 -26.086 1.00 93.94 319 ARG A CA 1
ATOM 2521 C C . ARG A 1 319 ? 23.200 3.411 -24.687 1.00 93.94 319 ARG A C 1
ATOM 2523 O O . ARG A 1 319 ? 22.605 2.806 -23.805 1.00 93.94 319 ARG A O 1
ATOM 2530 N N . THR A 1 320 ? 23.758 4.607 -24.486 1.00 87.31 320 THR A N 1
ATOM 2531 C CA . THR A 1 320 ? 23.710 5.355 -23.216 1.00 87.31 320 THR A CA 1
ATOM 2532 C C . THR A 1 320 ? 22.667 6.469 -23.201 1.00 87.31 320 THR A C 1
ATOM 2534 O O . THR A 1 320 ? 22.471 7.104 -22.166 1.00 87.31 320 THR A O 1
ATOM 2537 N N . ALA A 1 321 ? 22.002 6.725 -24.329 1.00 91.06 321 ALA A N 1
ATOM 2538 C CA . ALA A 1 321 ? 21.015 7.785 -24.438 1.00 91.06 321 ALA A CA 1
ATOM 2539 C C . ALA A 1 321 ? 19.699 7.383 -23.754 1.00 91.06 321 ALA A C 1
ATOM 2541 O O . ALA A 1 321 ? 19.183 6.279 -23.963 1.00 91.06 321 ALA A O 1
ATOM 2542 N N . ASN A 1 322 ? 19.117 8.318 -22.994 1.00 86.00 322 ASN A N 1
ATOM 2543 C CA . ASN A 1 322 ? 17.790 8.151 -22.391 1.00 86.00 322 ASN A CA 1
ATOM 2544 C C . ASN A 1 322 ? 16.709 7.948 -23.467 1.00 86.00 322 ASN A C 1
ATOM 2546 O O . ASN A 1 322 ? 15.797 7.147 -23.278 1.00 86.00 322 ASN A O 1
ATOM 2550 N N . THR A 1 323 ? 16.862 8.615 -24.618 1.00 91.06 323 THR A N 1
ATOM 2551 C CA . THR A 1 323 ? 15.971 8.490 -25.777 1.00 91.06 323 THR A CA 1
ATOM 2552 C C . THR A 1 323 ? 16.813 8.206 -27.030 1.00 91.06 323 THR A C 1
ATOM 2554 O O . THR A 1 323 ? 17.506 9.103 -27.509 1.00 91.06 323 THR A O 1
ATOM 2557 N N . PRO A 1 324 ? 16.802 6.976 -27.572 1.00 94.31 324 PRO A N 1
ATOM 2558 C CA . PRO A 1 324 ? 17.670 6.547 -28.675 1.00 94.31 324 PRO A CA 1
ATOM 2559 C C . PRO A 1 324 ? 17.085 6.959 -30.034 1.00 94.31 324 PRO A C 1
ATOM 2561 O O . PRO A 1 324 ? 16.726 6.118 -30.861 1.00 94.31 324 PRO A O 1
ATOM 2564 N N . VAL A 1 325 ? 16.923 8.263 -30.244 1.00 95.88 325 VAL A N 1
ATOM 2565 C CA . VAL A 1 325 ? 16.368 8.802 -31.488 1.00 95.88 325 VAL A CA 1
ATOM 2566 C C . VAL A 1 325 ? 17.505 9.141 -32.439 1.00 95.88 325 VAL A C 1
ATOM 2568 O O . VAL A 1 325 ? 18.371 9.951 -32.116 1.00 95.88 325 VAL A O 1
ATOM 2571 N N . LEU A 1 326 ? 17.481 8.540 -33.624 1.00 97.31 326 LEU A N 1
ATOM 2572 C CA . LEU A 1 326 ? 18.422 8.819 -34.700 1.00 97.31 326 LEU A CA 1
ATOM 2573 C C . LEU A 1 326 ? 17.717 9.519 -35.851 1.00 97.31 326 LEU A C 1
ATOM 2575 O O . LEU A 1 326 ? 16.637 9.123 -36.279 1.00 97.31 326 LEU A O 1
ATOM 2579 N N . SER A 1 327 ? 18.347 10.555 -36.391 1.00 98.00 327 SER A N 1
ATOM 2580 C CA . SER A 1 327 ? 17.828 11.235 -37.575 1.00 98.00 327 SER A CA 1
ATOM 2581 C C . SER A 1 327 ? 18.299 10.543 -38.857 1.00 98.00 327 SER A C 1
ATOM 2583 O O . SER A 1 327 ? 19.496 10.309 -39.040 1.00 98.00 327 SER A O 1
ATOM 2585 N N . LEU A 1 328 ? 17.359 10.237 -39.751 1.00 98.19 328 LEU A N 1
ATOM 2586 C CA . LEU A 1 328 ? 17.592 9.620 -41.055 1.00 98.19 328 LEU A CA 1
ATOM 2587 C C . LEU A 1 328 ? 17.109 10.557 -42.163 1.00 98.19 328 LEU A C 1
ATOM 2589 O O . LEU A 1 328 ? 15.921 10.867 -42.252 1.00 98.19 328 LEU A O 1
ATOM 2593 N N . LYS A 1 329 ? 18.032 10.977 -43.029 1.00 97.88 329 LYS A N 1
ATOM 2594 C CA . LYS A 1 329 ? 17.745 11.781 -44.219 1.00 97.88 329 LYS A CA 1
ATOM 2595 C C . LYS A 1 329 ? 17.968 10.953 -45.471 1.00 97.88 329 LYS A C 1
ATOM 2597 O O . LYS A 1 329 ? 19.031 10.356 -45.620 1.00 97.88 329 LYS A O 1
ATOM 2602 N N . VAL A 1 330 ? 17.003 10.980 -46.383 1.00 97.44 330 VAL A N 1
ATOM 2603 C CA . VAL A 1 330 ? 17.139 10.383 -47.712 1.00 97.44 330 VAL A CA 1
ATOM 2604 C C . VAL A 1 330 ? 16.912 11.461 -48.765 1.00 97.44 330 VAL A C 1
ATOM 2606 O O . VAL A 1 330 ? 15.975 12.245 -48.643 1.00 97.44 330 VAL A O 1
ATOM 2609 N N . VAL A 1 331 ? 17.786 11.532 -49.768 1.00 96.38 331 VAL A N 1
ATOM 2610 C CA . VAL A 1 331 ? 17.740 12.532 -50.841 1.00 96.38 331 VAL A CA 1
ATOM 2611 C C . VAL A 1 331 ? 17.811 11.833 -52.196 1.00 96.38 331 VAL A C 1
ATOM 2613 O O . VAL A 1 331 ? 18.785 11.138 -52.480 1.00 96.38 331 VAL A O 1
ATOM 2616 N N . ASP A 1 332 ? 16.804 12.057 -53.040 1.00 94.94 332 ASP A N 1
ATOM 2617 C CA . ASP A 1 332 ? 16.856 11.719 -54.465 1.00 94.94 332 ASP A CA 1
ATOM 2618 C C . ASP A 1 332 ? 17.491 12.890 -55.228 1.00 94.94 332 ASP A C 1
ATOM 2620 O O . ASP A 1 332 ? 16.923 13.982 -55.299 1.00 94.94 332 ASP A O 1
ATOM 2624 N N . LYS A 1 333 ? 18.709 12.695 -55.742 1.00 94.75 333 LYS A N 1
ATOM 2625 C CA . LYS A 1 333 ? 19.475 13.751 -56.423 1.00 94.75 333 LYS A CA 1
ATOM 2626 C C . LYS A 1 333 ? 19.058 13.967 -57.873 1.00 94.75 333 LYS A C 1
ATOM 2628 O O . LYS A 1 333 ? 19.328 15.037 -58.415 1.00 94.75 333 LYS A O 1
ATOM 2633 N N . ASN A 1 334 ? 18.463 12.965 -58.512 1.00 90.00 334 ASN A N 1
ATOM 2634 C CA . ASN A 1 334 ? 18.088 13.035 -59.919 1.00 90.00 334 ASN A CA 1
ATOM 2635 C C . ASN A 1 334 ? 16.836 12.178 -60.148 1.00 90.00 334 ASN A C 1
ATOM 2637 O O . ASN A 1 334 ? 16.953 11.061 -60.671 1.00 90.00 334 ASN A O 1
ATOM 2641 N N . PRO A 1 335 ? 15.659 12.678 -59.725 1.00 84.12 335 PRO A N 1
ATOM 2642 C CA . PRO A 1 335 ? 14.417 11.939 -59.865 1.00 84.12 335 PRO A CA 1
ATOM 2643 C C . PRO A 1 335 ? 14.141 11.695 -61.347 1.00 84.12 335 PRO A C 1
ATOM 2645 O O . PRO A 1 335 ? 14.137 12.621 -62.165 1.00 84.12 335 PRO A O 1
ATOM 2648 N N . ILE A 1 336 ? 13.929 10.432 -61.711 1.00 80.50 336 ILE A N 1
ATOM 2649 C CA . ILE A 1 336 ? 13.594 10.073 -63.088 1.00 80.50 336 ILE A CA 1
ATOM 2650 C C . ILE A 1 336 ? 12.151 10.514 -63.367 1.00 80.50 336 ILE A C 1
ATOM 2652 O O . ILE A 1 336 ? 11.270 10.260 -62.548 1.00 80.50 336 ILE A O 1
ATOM 2656 N N . PRO A 1 337 ? 11.855 11.126 -64.528 1.00 72.88 337 PRO A N 1
ATOM 2657 C CA . PRO A 1 337 ? 10.482 11.434 -64.914 1.00 72.88 337 PRO A CA 1
ATOM 2658 C C . PRO A 1 337 ? 9.578 10.196 -64.820 1.00 72.88 337 PRO A C 1
ATOM 2660 O O . PRO A 1 337 ? 9.818 9.202 -65.504 1.00 72.88 337 PRO A O 1
ATOM 2663 N N . GLY A 1 338 ? 8.542 10.268 -63.980 1.00 71.81 338 GLY A N 1
ATOM 2664 C CA . GLY A 1 338 ? 7.614 9.161 -63.730 1.00 71.81 338 GLY A CA 1
ATOM 2665 C C . GLY A 1 338 ? 7.816 8.431 -62.399 1.00 71.81 338 GLY A C 1
ATOM 2666 O O . GLY A 1 338 ? 6.965 7.617 -62.054 1.00 71.81 338 GLY A O 1
ATOM 2667 N N . THR A 1 339 ? 8.867 8.731 -61.624 1.00 72.19 339 THR A N 1
ATOM 2668 C CA . THR A 1 339 ? 8.919 8.302 -60.219 1.00 72.19 339 THR A CA 1
ATOM 2669 C C . THR A 1 339 ? 7.911 9.097 -59.389 1.00 72.19 339 THR A C 1
ATOM 2671 O O . THR A 1 339 ? 7.695 10.292 -59.605 1.00 72.19 339 THR A O 1
ATOM 2674 N N . GLU A 1 340 ? 7.246 8.419 -58.454 1.00 73.06 340 GLU A N 1
ATOM 2675 C CA . GLU A 1 340 ? 6.242 9.039 -57.590 1.0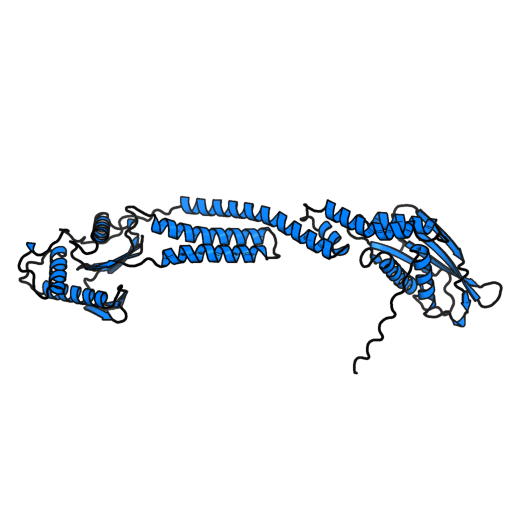0 73.06 340 GLU A CA 1
ATOM 2676 C C . GLU A 1 340 ? 6.866 10.151 -56.735 1.00 73.06 340 GLU A C 1
ATOM 2678 O O . GLU A 1 340 ? 7.951 9.996 -56.160 1.00 73.06 340 GLU A O 1
ATOM 2683 N N . ALA A 1 341 ? 6.161 11.280 -56.619 1.00 78.69 341 ALA A N 1
ATOM 2684 C CA . ALA A 1 341 ? 6.500 12.295 -55.631 1.00 78.69 341 ALA A CA 1
ATOM 2685 C C . ALA A 1 341 ? 6.481 11.641 -54.238 1.00 78.69 341 ALA A C 1
ATOM 2687 O O . ALA A 1 341 ? 5.470 11.071 -53.840 1.00 78.69 341 ALA A O 1
ATOM 2688 N N . GLY A 1 342 ? 7.607 11.694 -53.519 1.00 85.44 342 GLY A N 1
ATOM 2689 C CA . GLY A 1 342 ? 7.761 11.026 -52.219 1.00 85.44 342 GLY A CA 1
ATOM 2690 C C . GLY A 1 342 ? 8.563 9.718 -52.239 1.00 85.44 342 GLY A C 1
ATOM 2691 O O . GLY A 1 342 ? 8.698 9.085 -51.195 1.00 85.44 342 GLY A O 1
ATOM 2692 N N . ALA A 1 343 ? 9.176 9.321 -53.363 1.00 89.69 343 ALA A N 1
ATOM 2693 C CA . ALA A 1 343 ? 10.049 8.139 -53.410 1.00 89.69 343 ALA A CA 1
ATOM 2694 C C . ALA A 1 343 ? 11.165 8.155 -52.340 1.00 89.69 343 ALA A C 1
ATOM 2696 O O . ALA A 1 343 ? 11.467 7.127 -51.735 1.00 89.69 343 ALA A O 1
ATOM 2697 N N . ALA A 1 344 ? 11.760 9.319 -52.052 1.00 93.06 344 ALA A N 1
ATOM 2698 C CA . ALA A 1 344 ? 12.748 9.470 -50.980 1.00 93.06 344 ALA A CA 1
ATOM 2699 C C . ALA A 1 344 ? 12.160 9.211 -49.579 1.00 93.06 344 ALA A C 1
ATOM 2701 O O . ALA A 1 344 ? 12.829 8.596 -48.748 1.00 93.06 344 ALA A O 1
ATOM 2702 N N . ASP A 1 345 ? 10.912 9.617 -49.329 1.00 94.19 345 ASP A N 1
ATOM 2703 C CA . ASP A 1 345 ? 10.224 9.365 -48.060 1.00 94.19 345 ASP A CA 1
ATOM 2704 C C . ASP A 1 345 ? 9.877 7.886 -47.882 1.00 94.19 345 ASP A C 1
ATOM 2706 O O . ASP A 1 345 ? 10.046 7.354 -46.783 1.00 94.19 345 ASP A O 1
ATOM 2710 N N . LEU A 1 346 ? 9.480 7.202 -48.961 1.00 92.31 346 LEU A N 1
ATOM 2711 C CA . LEU A 1 346 ? 9.279 5.750 -48.960 1.00 92.31 346 LEU A CA 1
ATOM 2712 C C . LEU A 1 346 ? 10.589 5.010 -48.662 1.00 92.31 346 LEU A C 1
ATOM 2714 O O . LEU A 1 346 ? 10.629 4.198 -47.738 1.00 92.31 346 LEU A O 1
ATOM 2718 N N . VAL A 1 347 ? 11.690 5.349 -49.352 1.00 94.50 347 VAL A N 1
ATOM 2719 C CA . VAL A 1 347 ? 13.019 4.778 -49.050 1.00 94.50 347 VAL A CA 1
ATOM 2720 C C . VAL A 1 347 ? 13.388 5.030 -47.588 1.00 94.50 347 VAL A C 1
ATOM 2722 O O . VAL A 1 347 ? 13.863 4.118 -46.917 1.00 94.50 347 VAL A O 1
ATOM 2725 N N . ARG A 1 348 ? 13.158 6.245 -47.071 1.00 96.00 348 ARG A N 1
ATOM 2726 C CA . ARG A 1 348 ? 13.439 6.604 -45.673 1.00 96.00 348 ARG A CA 1
ATOM 2727 C C . ARG A 1 348 ? 12.658 5.730 -44.700 1.00 96.00 348 ARG A C 1
ATOM 2729 O O . ARG A 1 348 ? 13.263 5.212 -43.766 1.00 96.00 348 ARG A O 1
ATOM 2736 N N . SER A 1 349 ? 11.350 5.583 -44.903 1.00 95.06 349 SER A N 1
ATOM 2737 C CA . SER A 1 349 ? 10.484 4.771 -44.042 1.00 95.06 349 SER A CA 1
ATOM 2738 C C . SER A 1 349 ? 10.911 3.305 -44.057 1.00 95.06 349 SER A C 1
ATOM 2740 O O . SER A 1 349 ? 11.166 2.723 -43.006 1.00 95.06 349 SER A O 1
ATOM 2742 N N . ASN A 1 350 ? 11.105 2.733 -45.247 1.00 94.00 350 ASN A N 1
ATOM 2743 C CA . ASN A 1 350 ? 11.428 1.313 -45.397 1.00 94.00 350 ASN A CA 1
ATOM 2744 C C . ASN A 1 350 ? 12.836 0.996 -44.876 1.00 94.00 350 ASN A C 1
ATOM 2746 O O . ASN A 1 350 ? 13.065 -0.059 -44.280 1.00 94.00 350 ASN A O 1
ATOM 2750 N N . LEU A 1 351 ? 13.776 1.933 -45.037 1.00 95.75 351 LEU A N 1
ATOM 2751 C CA . LEU A 1 351 ? 15.115 1.837 -44.465 1.00 95.75 351 LEU A CA 1
ATOM 2752 C C . LEU A 1 351 ? 15.090 1.965 -42.936 1.00 95.75 351 LEU A C 1
ATOM 2754 O O . LEU A 1 351 ? 15.747 1.179 -42.259 1.00 95.75 351 LEU A O 1
ATOM 2758 N N . ALA A 1 352 ? 14.336 2.919 -42.383 1.00 95.88 352 ALA A N 1
ATOM 2759 C CA . ALA A 1 352 ? 14.161 3.081 -40.938 1.00 95.88 352 ALA A CA 1
ATOM 2760 C C . ALA A 1 352 ? 13.607 1.804 -40.292 1.00 95.88 352 ALA A C 1
ATOM 2762 O O . ALA A 1 352 ? 14.192 1.292 -39.334 1.00 95.88 352 ALA A O 1
ATOM 2763 N N . ASP A 1 353 ? 12.532 1.258 -40.859 1.00 93.75 353 ASP A N 1
ATOM 2764 C CA . ASP A 1 353 ? 11.904 0.027 -40.385 1.00 93.75 353 ASP A CA 1
ATOM 2765 C C . ASP A 1 353 ? 12.849 -1.166 -40.506 1.00 93.75 353 ASP A C 1
ATOM 2767 O O . ASP A 1 353 ? 12.967 -1.979 -39.584 1.00 93.75 353 ASP A O 1
ATOM 2771 N N . GLY A 1 354 ? 13.552 -1.271 -41.635 1.00 93.69 354 GLY A N 1
ATOM 2772 C CA . GLY A 1 354 ? 14.487 -2.357 -41.870 1.00 93.69 354 GLY A CA 1
ATOM 2773 C C . GLY A 1 354 ? 15.682 -2.337 -40.919 1.00 93.69 354 GLY A C 1
ATOM 2774 O O . GLY A 1 354 ? 16.032 -3.370 -40.344 1.00 93.69 354 GLY A O 1
ATOM 2775 N N . LEU A 1 355 ? 16.265 -1.159 -40.681 1.00 95.12 355 LEU A N 1
ATOM 2776 C CA . LEU A 1 355 ? 17.330 -0.978 -39.696 1.00 95.12 355 LEU A CA 1
ATOM 2777 C C . LEU A 1 355 ? 16.833 -1.272 -38.279 1.00 95.12 355 LEU A C 1
ATOM 2779 O O . LEU A 1 355 ? 17.499 -2.006 -37.548 1.00 95.12 355 LEU A O 1
ATOM 2783 N N . GLY A 1 356 ? 15.655 -0.762 -37.908 1.00 94.25 356 GLY A N 1
ATOM 2784 C CA . GLY A 1 356 ? 15.037 -1.019 -36.607 1.00 94.25 356 GLY A CA 1
ATOM 2785 C C . GLY A 1 356 ? 14.894 -2.515 -36.325 1.00 94.25 356 GLY A C 1
ATOM 2786 O O . GLY A 1 356 ? 15.331 -2.995 -35.283 1.00 94.25 356 GLY A O 1
ATOM 2787 N N . ARG A 1 357 ? 14.385 -3.292 -37.288 1.00 92.19 357 ARG A N 1
ATOM 2788 C CA . ARG A 1 357 ? 14.218 -4.748 -37.133 1.00 92.19 357 ARG A CA 1
ATOM 2789 C C . ARG A 1 357 ? 15.537 -5.505 -37.048 1.00 92.19 357 ARG A C 1
ATOM 2791 O O . ARG A 1 357 ? 15.651 -6.432 -36.250 1.00 92.19 357 ARG A O 1
ATOM 2798 N N . SER A 1 358 ? 16.527 -5.129 -37.854 1.00 92.44 358 SER A N 1
ATOM 2799 C CA . SER A 1 358 ? 17.830 -5.801 -37.847 1.00 92.44 358 SER A CA 1
ATOM 2800 C C . SER A 1 358 ? 18.629 -5.540 -36.568 1.00 92.44 358 SER A C 1
ATOM 2802 O O . SER A 1 358 ? 19.335 -6.439 -36.103 1.00 92.44 358 SER A O 1
ATOM 2804 N N . ILE A 1 359 ? 18.520 -4.335 -36.000 1.00 93.50 359 ILE A N 1
ATOM 2805 C CA . ILE A 1 359 ? 19.177 -3.965 -34.738 1.00 93.50 359 ILE A CA 1
ATOM 2806 C C . ILE A 1 359 ? 18.430 -4.583 -33.551 1.00 93.50 359 ILE A C 1
ATOM 2808 O O . ILE A 1 359 ? 19.056 -5.096 -32.629 1.00 93.50 359 ILE A O 1
ATOM 2812 N N . GLY A 1 360 ? 17.101 -4.575 -33.591 1.00 91.31 360 GLY A N 1
ATOM 2813 C CA . GLY A 1 360 ? 16.230 -5.141 -32.572 1.00 91.31 360 GLY A CA 1
ATOM 2814 C C . GLY A 1 360 ? 15.016 -4.239 -32.349 1.00 91.31 360 GLY A C 1
ATOM 2815 O O . GLY A 1 360 ? 15.166 -3.011 -32.357 1.00 91.31 360 GLY A O 1
ATOM 2816 N N . PRO A 1 361 ? 13.819 -4.821 -32.148 1.00 84.56 361 PRO A N 1
ATOM 2817 C CA . PRO A 1 361 ? 12.603 -4.042 -31.962 1.00 84.56 361 PRO A CA 1
ATOM 2818 C C . PRO A 1 361 ? 12.780 -3.055 -30.804 1.00 84.56 361 PRO A C 1
ATOM 2820 O O . PRO A 1 361 ? 13.341 -3.399 -29.765 1.00 84.56 361 PRO A O 1
ATOM 2823 N N . GLU A 1 362 ? 12.337 -1.815 -31.020 1.00 89.19 362 GLU A N 1
ATOM 2824 C CA . GLU A 1 362 ? 12.287 -0.753 -30.004 1.00 89.19 362 GLU A CA 1
ATOM 2825 C C . GLU A 1 362 ? 13.651 -0.341 -29.406 1.00 89.19 362 GLU A C 1
ATOM 2827 O O . GLU A 1 362 ? 13.723 0.418 -28.435 1.00 89.19 362 GLU A O 1
ATOM 2832 N N . MET A 1 363 ? 14.761 -0.785 -30.005 1.00 93.75 363 MET A N 1
ATOM 2833 C CA . MET A 1 363 ? 16.100 -0.368 -29.590 1.00 93.75 363 MET A CA 1
ATOM 2834 C C . MET A 1 363 ? 16.369 1.084 -29.985 1.00 93.75 363 MET A C 1
ATOM 2836 O O . MET A 1 363 ? 16.936 1.832 -29.192 1.00 93.75 363 MET A O 1
ATOM 2840 N N . ILE A 1 364 ? 15.975 1.480 -31.198 1.00 95.06 364 ILE A N 1
ATOM 2841 C CA . ILE A 1 364 ? 16.238 2.794 -31.797 1.00 95.06 364 ILE A CA 1
ATOM 2842 C C . ILE A 1 364 ? 14.999 3.251 -32.560 1.00 95.06 364 ILE A C 1
ATOM 2844 O O . ILE A 1 364 ? 14.390 2.459 -33.276 1.00 95.06 364 ILE A O 1
ATOM 2848 N N . ALA A 1 365 ? 14.670 4.538 -32.452 1.00 95.00 365 ALA A N 1
ATOM 2849 C CA . ALA A 1 365 ? 13.662 5.177 -33.289 1.00 95.00 365 ALA A CA 1
ATOM 2850 C C . ALA A 1 365 ? 14.345 6.058 -34.342 1.00 95.00 365 ALA A C 1
ATOM 2852 O O . ALA A 1 365 ? 15.181 6.896 -34.002 1.00 95.00 365 ALA A O 1
ATOM 2853 N N . PHE A 1 366 ? 13.982 5.888 -35.612 1.00 96.25 366 PHE A N 1
ATOM 2854 C CA . PHE A 1 366 ? 14.476 6.734 -36.697 1.00 96.25 366 PHE A CA 1
ATOM 2855 C C . PHE A 1 366 ? 13.449 7.818 -37.042 1.00 96.25 366 PHE A C 1
ATOM 2857 O O . PHE A 1 366 ? 12.285 7.519 -37.294 1.00 96.25 366 PHE A O 1
ATOM 2864 N N . VAL A 1 367 ? 13.879 9.078 -37.084 1.00 97.19 367 VAL A N 1
ATOM 2865 C CA . VAL A 1 367 ? 13.024 10.240 -37.390 1.00 97.19 367 VAL A CA 1
ATOM 2866 C C . VAL A 1 367 ? 13.621 11.078 -38.517 1.00 97.19 367 VAL A C 1
ATOM 2868 O O . VAL A 1 367 ? 14.818 11.001 -38.789 1.00 97.19 367 VAL A O 1
ATOM 2871 N N . ALA A 1 368 ? 12.811 11.890 -39.194 1.00 96.94 368 ALA A N 1
ATOM 2872 C CA . ALA A 1 368 ? 13.349 12.878 -40.127 1.00 96.94 368 ALA A CA 1
ATOM 2873 C C . ALA A 1 368 ? 14.131 13.961 -39.350 1.00 96.94 368 ALA A C 1
ATOM 2875 O O . ALA A 1 368 ? 13.694 14.357 -38.265 1.00 96.94 368 ALA A O 1
ATOM 2876 N N . PRO A 1 369 ? 15.289 14.437 -39.848 1.00 96.88 369 PRO A N 1
ATOM 2877 C CA . PRO A 1 369 ? 15.947 15.596 -39.252 1.00 96.88 369 PRO A CA 1
ATOM 2878 C C . PRO A 1 369 ? 15.090 16.860 -39.451 1.00 96.88 369 PRO A C 1
ATOM 2880 O O . PRO A 1 369 ? 14.355 16.941 -40.436 1.00 96.88 369 PRO A O 1
ATOM 2883 N N . PRO A 1 370 ? 15.227 17.877 -38.585 1.00 96.12 370 PRO A N 1
ATOM 2884 C CA . PRO A 1 370 ? 14.696 19.206 -38.869 1.00 96.12 370 PRO A CA 1
ATOM 2885 C C . PRO A 1 370 ? 15.293 19.793 -40.157 1.00 96.12 370 PRO A C 1
ATOM 2887 O O . PRO A 1 370 ? 16.442 19.501 -40.511 1.00 96.12 370 PRO A O 1
ATOM 2890 N N . ASP A 1 371 ? 14.539 20.660 -40.834 1.00 94.69 371 ASP A N 1
ATOM 2891 C CA . ASP A 1 371 ? 14.982 21.290 -42.080 1.00 94.69 371 ASP A CA 1
ATOM 2892 C C . ASP A 1 371 ? 16.322 22.018 -41.913 1.00 94.69 371 ASP A C 1
ATOM 2894 O O . ASP A 1 371 ? 16.559 22.749 -40.950 1.00 94.69 371 ASP A O 1
ATOM 2898 N N . GLY A 1 372 ? 17.229 21.791 -42.865 1.00 94.25 372 GLY A N 1
ATOM 2899 C CA . GLY A 1 372 ? 18.570 22.382 -42.869 1.00 94.25 372 GLY A CA 1
ATOM 2900 C C . GLY A 1 372 ? 19.563 21.783 -41.863 1.00 94.25 372 GLY A C 1
ATOM 2901 O O . GLY A 1 372 ? 20.734 22.154 -41.903 1.00 94.25 372 GLY A O 1
ATOM 2902 N N . GLN A 1 373 ? 19.155 20.844 -41.002 1.00 96.62 373 GLN A N 1
ATOM 2903 C CA . GLN A 1 373 ? 20.058 20.213 -40.035 1.00 96.62 373 GLN A CA 1
ATOM 2904 C C . GLN A 1 373 ? 20.721 18.938 -40.586 1.00 96.62 373 GLN A C 1
ATOM 2906 O O . GLN A 1 373 ? 20.145 18.239 -41.431 1.00 96.62 373 GLN A O 1
ATOM 2911 N N . PRO A 1 374 ? 21.945 18.607 -40.126 1.00 96.62 374 PRO A N 1
ATOM 2912 C CA . PRO A 1 374 ? 22.573 17.334 -40.453 1.00 96.62 374 PRO A CA 1
ATOM 2913 C C . PRO A 1 374 ? 21.784 16.161 -39.854 1.00 96.62 374 PRO A C 1
ATOM 2915 O O . PRO A 1 374 ? 21.153 16.273 -38.803 1.00 96.62 374 PRO A O 1
ATOM 2918 N N . ALA A 1 375 ? 21.857 15.008 -40.520 1.00 97.81 375 ALA A N 1
ATOM 2919 C CA . ALA A 1 375 ? 21.292 13.757 -40.027 1.00 97.81 375 ALA A CA 1
ATOM 2920 C C . ALA A 1 375 ? 22.380 12.788 -39.555 1.00 97.81 375 ALA A C 1
ATOM 2922 O O . ALA A 1 375 ? 23.505 12.811 -40.074 1.00 97.81 375 ALA A O 1
ATOM 2923 N N . HIS A 1 376 ? 22.018 11.919 -38.607 1.00 98.38 376 HIS A N 1
ATOM 2924 C CA . HIS A 1 376 ? 22.891 10.851 -38.120 1.00 98.38 376 HIS A CA 1
ATOM 2925 C C . HIS A 1 376 ? 23.207 9.852 -39.235 1.00 98.38 376 HIS A C 1
ATOM 2927 O O . HIS A 1 376 ? 24.339 9.397 -39.364 1.00 98.38 376 HIS A O 1
ATOM 2933 N N . LEU A 1 377 ? 22.219 9.558 -40.081 1.00 98.31 377 LEU A N 1
ATOM 2934 C CA . LEU A 1 377 ? 22.381 8.778 -41.300 1.00 98.31 377 LEU A CA 1
ATOM 2935 C C . LEU A 1 377 ? 21.831 9.591 -42.473 1.00 98.31 377 LEU A C 1
ATOM 2937 O O . LEU A 1 377 ? 20.672 10.001 -42.469 1.00 98.31 377 LEU A O 1
ATOM 2941 N N . THR A 1 378 ? 22.677 9.872 -43.461 1.00 98.31 378 THR A N 1
ATOM 2942 C CA . THR A 1 378 ? 22.279 10.530 -44.713 1.00 98.31 378 THR A CA 1
ATOM 2943 C C . THR A 1 378 ? 22.496 9.560 -45.862 1.00 98.31 378 THR A C 1
ATOM 2945 O O . THR A 1 378 ? 23.600 9.044 -46.022 1.00 98.31 378 THR A O 1
ATOM 2948 N N . VAL A 1 379 ? 21.454 9.321 -46.650 1.00 97.94 379 VAL A N 1
ATOM 2949 C CA . VAL A 1 379 ? 21.493 8.507 -47.864 1.00 97.94 379 VAL A CA 1
ATOM 2950 C C . VAL A 1 379 ? 21.130 9.399 -49.034 1.00 97.94 379 VAL A C 1
ATOM 2952 O O . VAL A 1 379 ? 20.050 9.979 -49.072 1.00 97.94 379 VAL A O 1
ATOM 2955 N N . GLU A 1 380 ? 22.016 9.496 -50.004 1.00 97.62 380 GLU A N 1
ATOM 2956 C CA . GLU A 1 380 ? 21.743 10.171 -51.262 1.00 97.62 380 GLU A CA 1
ATOM 2957 C C . GLU A 1 380 ? 21.788 9.127 -52.367 1.00 97.62 380 GLU A C 1
ATOM 2959 O O . GLU A 1 380 ? 22.722 8.323 -52.422 1.00 97.62 380 GLU A O 1
ATOM 2964 N N . TYR A 1 381 ? 20.787 9.121 -53.238 1.00 96.25 381 TYR A N 1
ATOM 2965 C CA . TYR A 1 381 ? 20.772 8.234 -54.389 1.00 96.25 381 TYR A CA 1
ATOM 2966 C C . TYR A 1 381 ? 20.539 9.014 -55.676 1.00 96.25 381 TYR A C 1
ATOM 2968 O O . TYR A 1 381 ? 19.848 10.029 -55.705 1.00 96.25 38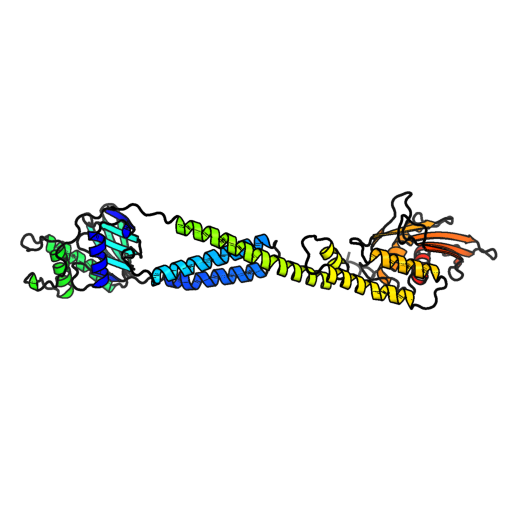1 TYR A O 1
ATOM 2976 N N . GLU A 1 382 ? 21.177 8.552 -56.744 1.00 95.06 382 GLU A N 1
ATOM 2977 C CA . GLU A 1 382 ? 21.093 9.144 -58.071 1.00 95.06 382 GLU A CA 1
ATOM 2978 C C . GLU A 1 382 ? 20.959 8.023 -59.097 1.00 95.06 382 GLU A C 1
ATOM 2980 O O . GLU A 1 382 ? 21.784 7.103 -59.138 1.00 95.06 382 GLU A O 1
ATOM 2985 N N . PHE A 1 383 ? 19.951 8.098 -59.962 1.00 92.38 383 PHE A N 1
ATOM 2986 C CA . PHE A 1 383 ? 19.878 7.188 -61.092 1.00 92.38 383 PHE A CA 1
ATOM 2987 C C . PHE A 1 383 ? 20.749 7.686 -62.242 1.00 92.38 383 PHE A C 1
ATOM 2989 O O . PHE A 1 383 ? 20.530 8.758 -62.808 1.00 92.38 383 PHE A O 1
ATOM 2996 N N . ARG A 1 384 ? 21.718 6.866 -62.640 1.00 92.88 384 ARG A N 1
ATOM 2997 C CA . ARG A 1 384 ? 22.588 7.128 -63.785 1.00 92.88 384 ARG A CA 1
ATOM 2998 C C . ARG A 1 384 ? 22.242 6.186 -64.918 1.00 92.88 384 ARG A C 1
ATOM 3000 O O . ARG A 1 384 ? 22.239 4.967 -64.742 1.00 92.88 384 ARG A O 1
ATOM 3007 N N . LYS A 1 385 ? 21.961 6.762 -66.086 1.00 91.19 385 LYS A N 1
ATOM 3008 C CA . LYS A 1 385 ? 21.725 5.994 -67.306 1.00 91.19 385 LYS A CA 1
ATOM 3009 C C . LYS A 1 385 ? 23.003 5.241 -67.680 1.00 91.19 385 LYS A C 1
ATOM 3011 O O . LYS A 1 385 ? 24.074 5.842 -67.763 1.00 91.19 385 LYS A O 1
ATOM 3016 N N . ASP A 1 386 ? 22.887 3.935 -67.877 1.00 88.75 386 ASP A N 1
ATOM 3017 C CA . ASP A 1 386 ? 23.985 3.109 -68.363 1.00 88.75 386 ASP A CA 1
ATOM 3018 C C . ASP A 1 386 ? 24.291 3.489 -69.829 1.00 88.75 386 ASP A C 1
ATOM 3020 O O . ASP A 1 386 ? 23.356 3.695 -70.610 1.00 88.75 386 ASP A O 1
ATOM 3024 N N . PRO A 1 387 ? 25.569 3.609 -70.236 1.00 87.81 387 PRO A N 1
ATOM 3025 C CA . PRO A 1 387 ? 25.927 3.877 -71.631 1.00 87.81 387 PRO A CA 1
ATOM 3026 C C . PRO A 1 387 ? 25.389 2.821 -72.610 1.00 87.81 387 PRO A C 1
ATOM 3028 O O . PRO A 1 387 ? 25.189 3.116 -73.788 1.00 87.81 387 PRO A O 1
ATOM 3031 N N . ILE A 1 388 ? 25.152 1.596 -72.131 1.00 84.38 388 ILE A N 1
ATOM 3032 C CA . ILE A 1 388 ? 24.733 0.437 -72.915 1.00 84.38 388 ILE A CA 1
ATOM 3033 C C . ILE A 1 388 ? 23.229 0.187 -72.683 1.00 84.38 388 ILE A C 1
ATOM 3035 O O . ILE A 1 388 ? 22.819 -0.778 -72.043 1.00 84.38 388 ILE A O 1
ATOM 3039 N N . GLY A 1 389 ? 22.382 1.072 -73.222 1.00 81.88 389 GLY A N 1
ATOM 3040 C CA . GLY A 1 389 ? 20.931 0.853 -73.352 1.00 81.88 389 GLY A CA 1
ATOM 3041 C C . GLY A 1 389 ? 20.020 1.737 -72.485 1.00 81.88 389 GLY A C 1
ATOM 3042 O O . GLY A 1 389 ? 20.404 2.797 -71.997 1.00 81.88 389 GLY A O 1
ATOM 3043 N N . SER A 1 390 ? 18.758 1.317 -72.336 1.00 83.94 390 SER A N 1
ATOM 3044 C CA . SER A 1 390 ? 17.709 2.006 -71.551 1.00 83.94 390 SER A CA 1
ATOM 3045 C C . SER A 1 390 ? 17.640 1.497 -70.107 1.00 83.94 390 SER A C 1
ATOM 3047 O O . SER A 1 390 ? 16.562 1.256 -69.562 1.00 83.94 390 SER A O 1
ATOM 3049 N N . ILE A 1 391 ? 18.811 1.276 -69.518 1.00 88.50 391 ILE A N 1
ATOM 3050 C CA . ILE A 1 391 ? 18.986 0.745 -68.171 1.00 88.50 391 ILE A CA 1
ATOM 3051 C C . ILE A 1 391 ? 19.524 1.861 -67.285 1.00 88.50 391 ILE A C 1
ATOM 3053 O O . ILE A 1 391 ? 20.375 2.640 -67.712 1.00 88.50 391 ILE A O 1
ATOM 3057 N N . TYR A 1 392 ? 19.056 1.917 -66.044 1.00 89.94 392 TYR A N 1
ATOM 3058 C CA . TYR A 1 392 ? 19.585 2.829 -65.043 1.00 89.94 392 TYR A CA 1
ATOM 3059 C C . TYR A 1 392 ? 20.229 2.040 -63.913 1.00 89.94 392 TYR A C 1
ATOM 3061 O O . TYR A 1 392 ? 19.725 0.998 -63.487 1.00 89.94 392 TYR A O 1
ATOM 3069 N N . ARG A 1 393 ? 21.353 2.562 -63.432 1.00 91.25 393 ARG A N 1
ATOM 3070 C CA . ARG A 1 393 ? 22.041 2.090 -62.234 1.00 91.25 393 ARG A CA 1
ATOM 3071 C C . ARG A 1 393 ? 21.918 3.139 -61.150 1.00 91.25 393 ARG A C 1
ATOM 3073 O O . ARG A 1 393 ? 22.012 4.332 -61.433 1.00 91.25 393 ARG A O 1
ATOM 3080 N N . VAL A 1 394 ? 21.778 2.694 -59.911 1.00 93.38 394 VAL A N 1
ATOM 3081 C CA . VAL A 1 394 ? 21.729 3.600 -58.762 1.00 93.38 394 VAL A CA 1
ATOM 3082 C C . VAL A 1 394 ? 23.143 3.820 -58.239 1.00 93.38 394 VAL A C 1
ATOM 3084 O O . VAL A 1 394 ? 23.845 2.870 -57.874 1.00 93.38 394 VAL A O 1
ATOM 3087 N N . GLN A 1 395 ? 23.564 5.080 -58.222 1.00 95.81 395 GLN A N 1
ATOM 3088 C CA . GLN A 1 395 ? 24.706 5.526 -57.442 1.00 95.81 395 GLN A CA 1
ATOM 3089 C C . GLN A 1 395 ? 24.215 5.933 -56.057 1.00 95.81 395 GLN A C 1
ATOM 3091 O O . GLN A 1 395 ? 23.296 6.738 -55.938 1.00 95.81 395 GLN A O 1
ATOM 3096 N N . LEU A 1 396 ? 24.824 5.358 -55.027 1.00 96.88 396 LEU A N 1
ATOM 3097 C CA . LEU A 1 396 ? 24.505 5.599 -53.628 1.00 96.88 396 LEU A CA 1
ATOM 3098 C C . LEU A 1 396 ? 25.664 6.331 -52.966 1.00 96.88 396 LEU A C 1
ATOM 3100 O O . LEU A 1 396 ? 26.822 5.961 -53.160 1.00 96.88 396 LEU A O 1
ATOM 3104 N N . THR A 1 397 ? 25.339 7.325 -52.152 1.00 97.62 397 THR A N 1
ATOM 3105 C CA . THR A 1 397 ? 26.250 7.954 -51.200 1.00 97.62 397 THR A CA 1
ATOM 3106 C C . THR A 1 397 ? 25.643 7.815 -49.816 1.00 97.62 397 THR A C 1
ATOM 3108 O O . THR A 1 397 ? 24.526 8.270 -49.577 1.00 97.62 397 THR A O 1
ATOM 3111 N N . VAL A 1 398 ? 26.368 7.185 -48.894 1.00 98.06 398 VAL A N 1
ATOM 3112 C CA . VAL A 1 398 ? 25.924 7.037 -47.505 1.00 98.06 398 VAL A CA 1
ATOM 3113 C C . VAL A 1 398 ? 26.917 7.711 -46.579 1.00 98.06 398 VAL A C 1
ATOM 3115 O O . VAL A 1 398 ? 28.118 7.469 -46.669 1.00 98.06 398 VAL A O 1
ATOM 3118 N N . THR A 1 399 ? 26.405 8.541 -45.673 1.00 98.31 399 THR A N 1
ATOM 3119 C CA . THR A 1 399 ? 27.187 9.295 -44.691 1.00 98.31 399 THR A CA 1
ATOM 3120 C C . THR A 1 399 ? 26.651 9.047 -43.284 1.00 98.31 399 THR A C 1
ATOM 3122 O O . THR A 1 399 ? 25.450 9.192 -43.048 1.00 98.31 399 THR A O 1
ATOM 3125 N N . ILE A 1 400 ? 27.540 8.713 -42.343 1.00 98.38 400 ILE A N 1
ATOM 3126 C CA . ILE A 1 400 ? 27.195 8.365 -40.955 1.00 98.38 400 ILE A CA 1
ATOM 3127 C C . ILE A 1 400 ? 27.859 9.334 -39.969 1.00 98.38 400 ILE A C 1
ATOM 3129 O O . ILE A 1 400 ? 29.071 9.559 -40.021 1.00 98.38 400 ILE A O 1
ATOM 3133 N N . ARG A 1 401 ? 27.060 9.878 -39.044 1.00 98.19 401 ARG A N 1
ATOM 3134 C CA . ARG A 1 401 ? 27.444 10.802 -37.966 1.00 98.19 401 ARG A CA 1
ATOM 3135 C C . ARG A 1 401 ? 26.884 10.308 -36.621 1.00 98.19 401 ARG A C 1
ATOM 3137 O O . ARG A 1 401 ? 25.700 10.500 -36.360 1.00 98.19 401 ARG A O 1
ATOM 3144 N N . PRO A 1 402 ? 27.708 9.706 -35.745 1.00 96.75 402 PRO A N 1
ATOM 3145 C CA . PRO A 1 402 ? 27.298 9.333 -34.388 1.00 96.75 402 PRO A CA 1
ATOM 3146 C C . PRO A 1 402 ? 26.977 10.535 -33.493 1.00 96.75 402 PRO A C 1
ATOM 3148 O O . PRO A 1 402 ? 26.260 10.387 -32.509 1.00 96.75 402 PRO A O 1
ATOM 3151 N N . ASP A 1 403 ? 27.531 11.700 -33.837 1.00 96.25 403 ASP A N 1
ATOM 3152 C CA . ASP A 1 403 ? 27.381 12.981 -33.154 1.00 96.25 403 ASP A CA 1
ATOM 3153 C C . ASP A 1 403 ? 27.175 14.065 -34.220 1.00 96.25 403 ASP A C 1
ATOM 3155 O O . ASP A 1 403 ? 28.029 14.259 -35.088 1.00 96.25 403 ASP A O 1
ATOM 3159 N N . LEU A 1 404 ? 26.032 14.755 -34.175 1.00 96.19 404 LEU A N 1
ATOM 3160 C CA . LEU A 1 404 ? 25.648 15.762 -35.171 1.00 96.19 404 LEU A CA 1
ATOM 3161 C C . LEU A 1 404 ? 26.538 17.015 -35.159 1.00 96.19 404 LEU A C 1
ATOM 3163 O O . LEU A 1 404 ? 26.474 17.808 -36.095 1.00 96.19 404 LEU A O 1
ATOM 3167 N N . THR A 1 405 ? 27.356 17.198 -34.120 1.00 96.69 405 THR A N 1
ATOM 3168 C CA . THR A 1 405 ? 28.281 18.335 -33.988 1.00 96.69 405 THR A CA 1
ATOM 3169 C C . THR A 1 405 ? 29.659 18.071 -34.597 1.00 96.69 405 THR A C 1
ATOM 3171 O O . THR A 1 405 ? 30.485 18.981 -34.663 1.00 96.69 405 THR A O 1
ATOM 3174 N N . LYS A 1 406 ? 29.922 16.835 -35.036 1.00 96.50 406 LYS A N 1
ATOM 3175 C CA . LYS A 1 406 ? 31.216 16.393 -35.563 1.00 96.50 406 LYS A CA 1
ATOM 3176 C C . LYS A 1 406 ? 31.124 16.025 -37.039 1.00 96.50 406 LYS A C 1
ATOM 3178 O O . LYS A 1 406 ? 30.050 15.780 -37.591 1.00 96.50 406 LYS A O 1
ATOM 3183 N N . GLU A 1 407 ? 32.293 15.956 -37.665 1.00 97.19 407 GLU A N 1
ATOM 3184 C CA . GLU A 1 407 ? 32.433 15.431 -39.020 1.00 97.19 407 GLU A CA 1
ATOM 3185 C C . GLU A 1 407 ? 31.978 13.961 -39.109 1.00 97.19 407 GLU A C 1
ATOM 3187 O O . GLU A 1 407 ? 32.065 13.221 -38.120 1.00 97.19 407 GLU A O 1
ATOM 3192 N N . PRO A 1 408 ? 31.500 13.508 -40.283 1.00 97.94 408 PRO A N 1
ATOM 3193 C CA . PRO A 1 408 ? 31.150 12.111 -40.499 1.00 97.94 408 PRO A CA 1
ATOM 3194 C C . PRO A 1 408 ? 32.307 11.162 -40.203 1.00 97.94 408 PRO A C 1
ATOM 3196 O O . PRO A 1 408 ? 33.425 11.362 -40.673 1.00 97.94 408 PRO A O 1
ATOM 3199 N N . VAL A 1 409 ? 32.011 10.071 -39.498 1.00 97.69 409 VAL A N 1
ATOM 3200 C CA . VAL A 1 409 ? 32.988 8.994 -39.252 1.00 97.69 409 VAL A CA 1
ATOM 3201 C C . VAL A 1 409 ? 33.111 8.053 -40.450 1.00 97.69 409 VAL A C 1
ATOM 3203 O O . VAL A 1 409 ? 34.115 7.366 -40.600 1.00 97.69 409 VAL A O 1
ATOM 3206 N N . ALA A 1 410 ? 32.094 8.028 -41.316 1.00 97.38 410 ALA A N 1
ATOM 3207 C CA . ALA A 1 410 ? 32.090 7.253 -42.546 1.00 97.38 410 ALA A CA 1
ATOM 3208 C C . ALA A 1 410 ? 31.323 7.996 -43.644 1.00 97.38 410 ALA A C 1
ATOM 3210 O O . ALA A 1 410 ? 30.242 8.540 -43.405 1.00 97.38 410 ALA A O 1
ATOM 3211 N N . SER A 1 411 ? 31.883 7.995 -44.852 1.00 97.44 411 SER A N 1
ATOM 3212 C CA . SER A 1 411 ? 31.217 8.449 -46.068 1.00 97.44 411 SER A CA 1
ATOM 3213 C C . SER A 1 411 ? 31.733 7.621 -47.236 1.00 97.44 411 SER A C 1
ATOM 3215 O O . SER A 1 411 ? 32.934 7.620 -47.501 1.00 97.44 411 SER A O 1
ATOM 3217 N N . GLU A 1 412 ? 30.848 6.886 -47.899 1.00 97.56 412 GLU A N 1
ATOM 3218 C CA . GLU A 1 412 ? 31.198 6.037 -49.038 1.00 97.56 412 GLU A CA 1
ATOM 3219 C C . GLU A 1 412 ? 30.235 6.310 -50.190 1.00 97.56 412 GLU A C 1
ATOM 3221 O O . GLU A 1 412 ? 29.046 6.558 -49.982 1.00 97.56 412 GLU A O 1
ATOM 3226 N N . THR A 1 413 ? 30.763 6.296 -51.414 1.00 96.62 413 THR A N 1
ATOM 3227 C CA . THR A 1 413 ? 29.985 6.471 -52.643 1.00 96.62 413 THR A CA 1
ATOM 3228 C C . THR A 1 413 ? 30.293 5.338 -53.600 1.00 96.62 413 THR A C 1
ATOM 3230 O O . THR A 1 413 ? 31.455 5.097 -53.922 1.00 96.62 413 THR A O 1
ATOM 3233 N N . TRP A 1 414 ? 29.261 4.653 -54.079 1.00 95.94 414 TRP A N 1
ATOM 3234 C CA . TRP A 1 414 ? 29.426 3.526 -54.985 1.00 95.94 414 TRP A CA 1
ATOM 3235 C C . TRP A 1 414 ? 28.260 3.402 -55.956 1.00 95.94 414 TRP A C 1
ATOM 3237 O O . TRP A 1 414 ? 27.164 3.908 -55.729 1.00 95.94 414 TRP A O 1
ATOM 3247 N N . GLN A 1 415 ? 28.506 2.701 -57.057 1.00 93.38 415 GLN A N 1
ATOM 3248 C CA . GLN A 1 415 ? 27.476 2.339 -58.018 1.00 93.38 415 GLN A CA 1
ATOM 3249 C C . GLN A 1 415 ? 27.116 0.872 -57.816 1.00 93.38 415 GLN A C 1
ATOM 3251 O O . GLN A 1 415 ? 27.980 -0.005 -57.908 1.00 93.38 415 GLN A O 1
ATOM 3256 N N . ASN A 1 416 ? 25.846 0.595 -57.535 1.00 86.00 416 ASN A N 1
ATOM 3257 C CA . ASN A 1 416 ? 25.406 -0.775 -57.338 1.00 86.00 416 ASN A CA 1
ATOM 3258 C C . ASN A 1 416 ? 25.336 -1.504 -58.695 1.00 86.00 416 ASN A C 1
ATOM 3260 O O . ASN A 1 416 ? 24.718 -1.030 -59.651 1.00 86.00 416 ASN A O 1
ATOM 3264 N N . ARG A 1 417 ? 26.005 -2.660 -58.786 1.00 84.56 417 ARG A N 1
ATOM 3265 C CA . ARG A 1 417 ? 26.026 -3.493 -59.997 1.00 84.56 417 ARG A CA 1
ATOM 3266 C C . ARG A 1 417 ? 24.803 -4.401 -60.138 1.00 84.56 417 ARG A C 1
ATOM 3268 O O . ARG A 1 417 ? 24.476 -4.748 -61.267 1.00 84.56 417 ARG A O 1
ATOM 3275 N N . GLU A 1 418 ? 24.167 -4.757 -59.026 1.00 83.00 418 GLU A N 1
ATOM 3276 C CA . GLU A 1 418 ? 22.996 -5.638 -58.920 1.00 83.00 418 GLU A CA 1
ATOM 3277 C C . GLU A 1 418 ? 21.676 -4.877 -59.115 1.00 83.00 418 GLU A C 1
ATOM 3279 O O . GLU A 1 418 ? 20.716 -5.425 -59.646 1.00 83.00 418 GLU A O 1
ATOM 3284 N N . MET A 1 419 ? 21.629 -3.598 -58.730 1.00 82.88 419 MET A N 1
ATOM 3285 C CA . MET A 1 419 ? 20.462 -2.733 -58.927 1.00 82.88 419 MET A CA 1
ATOM 3286 C C . MET A 1 419 ? 20.428 -2.168 -60.351 1.00 82.88 419 MET A C 1
ATOM 3288 O O . MET A 1 419 ? 20.907 -1.065 -60.628 1.00 82.88 419 MET A O 1
ATOM 3292 N N . ILE A 1 420 ? 19.873 -2.973 -61.252 1.00 84.88 420 ILE A N 1
ATOM 3293 C CA . ILE A 1 420 ? 19.657 -2.669 -62.665 1.00 84.88 420 ILE A CA 1
ATOM 3294 C C . ILE A 1 420 ? 18.156 -2.468 -62.867 1.00 84.88 420 ILE A C 1
ATOM 3296 O O . ILE A 1 420 ? 17.389 -3.422 -62.764 1.00 84.88 420 ILE A O 1
ATOM 3300 N N . PHE A 1 421 ? 17.742 -1.240 -63.178 1.00 83.69 421 PHE A N 1
ATOM 3301 C CA . PHE A 1 421 ? 16.333 -0.904 -63.386 1.00 83.69 421 PHE A CA 1
ATOM 3302 C C . PHE A 1 421 ? 16.062 -0.643 -64.871 1.00 83.69 421 PHE A C 1
ATOM 3304 O O . PHE A 1 421 ? 16.521 0.371 -65.415 1.00 83.69 421 PHE A O 1
ATOM 3311 N N . PRO A 1 422 ? 15.324 -1.533 -65.561 1.00 82.69 422 PRO A N 1
ATOM 3312 C CA . PRO A 1 422 ? 14.691 -1.187 -66.825 1.00 82.69 422 PRO A CA 1
ATOM 3313 C C . PRO A 1 422 ? 13.712 -0.032 -66.596 1.00 82.69 422 PRO A C 1
ATOM 3315 O O . PRO A 1 422 ? 12.991 -0.039 -65.601 1.00 82.69 422 PRO A O 1
ATOM 3318 N N . LEU A 1 423 ? 13.624 0.917 -67.534 1.00 78.38 423 LEU A N 1
ATOM 3319 C CA . LEU A 1 423 ? 12.693 2.056 -67.440 1.00 78.38 423 LEU A CA 1
ATOM 3320 C C . LEU A 1 423 ? 11.243 1.630 -67.127 1.00 78.38 423 LEU A C 1
ATOM 3322 O O . LEU A 1 423 ? 10.544 2.316 -66.395 1.00 78.38 423 LEU A O 1
ATOM 3326 N N . LEU A 1 424 ? 10.817 0.464 -67.625 1.00 76.94 424 LEU A N 1
ATOM 3327 C CA . LEU A 1 424 ? 9.471 -0.087 -67.420 1.00 76.94 424 LEU A CA 1
ATOM 3328 C C . LEU A 1 424 ? 9.213 -0.650 -66.009 1.00 76.94 424 LEU A C 1
ATOM 3330 O O . LEU A 1 424 ? 8.061 -0.897 -65.673 1.00 76.94 424 LEU A O 1
ATOM 3334 N N . MET A 1 425 ? 10.252 -0.881 -65.199 1.00 75.75 425 MET A N 1
ATOM 3335 C CA . MET A 1 425 ? 10.131 -1.375 -63.816 1.00 75.75 425 MET A CA 1
ATOM 3336 C C . MET A 1 425 ? 10.345 -0.281 -62.765 1.00 75.75 425 MET A C 1
ATOM 3338 O O . MET A 1 425 ? 10.318 -0.566 -61.570 1.00 75.75 425 MET A O 1
ATOM 3342 N N . MET A 1 426 ? 10.552 0.969 -63.188 1.00 71.06 426 MET A N 1
ATOM 3343 C CA . MET A 1 426 ? 10.656 2.109 -62.279 1.00 71.06 426 MET A CA 1
ATOM 3344 C C . MET A 1 426 ? 9.271 2.515 -61.783 1.00 71.06 426 MET A C 1
ATOM 3346 O O . MET A 1 426 ? 8.672 3.471 -62.262 1.00 71.06 426 MET A O 1
ATOM 3350 N N . GLY A 1 427 ? 8.749 1.731 -60.849 1.00 75.38 427 GLY A N 1
ATOM 3351 C CA . GLY A 1 427 ? 7.515 2.010 -60.128 1.00 75.38 427 GLY A CA 1
ATOM 3352 C C . GLY A 1 427 ? 7.712 1.864 -58.622 1.00 75.38 427 GLY A C 1
ATOM 3353 O O . GLY A 1 427 ? 8.835 1.954 -58.113 1.00 75.38 427 GLY A O 1
ATOM 3354 N N . SER A 1 428 ? 6.616 1.577 -57.925 1.00 74.38 428 SER A N 1
ATOM 3355 C CA . SER A 1 428 ? 6.519 1.479 -56.462 1.00 74.38 428 SER A CA 1
ATOM 3356 C C . SER A 1 428 ? 7.485 0.490 -55.793 1.00 74.38 428 SER A C 1
ATOM 3358 O O . SER A 1 428 ? 7.753 0.622 -54.605 1.00 74.38 428 SER A O 1
ATOM 3360 N N . THR A 1 429 ? 8.067 -0.463 -56.526 1.00 81.88 429 THR A N 1
ATOM 3361 C CA . THR A 1 429 ? 9.022 -1.449 -55.984 1.00 81.88 429 THR A CA 1
ATOM 3362 C C . THR A 1 429 ? 10.457 -0.923 -55.867 1.00 81.88 429 THR A C 1
ATOM 3364 O O . THR A 1 429 ? 11.278 -1.505 -55.157 1.00 81.88 429 THR A O 1
ATOM 3367 N N . THR A 1 430 ? 10.788 0.179 -56.546 1.00 86.56 430 THR A N 1
ATOM 3368 C CA . THR A 1 430 ? 12.160 0.719 -56.568 1.00 86.56 430 THR A CA 1
ATOM 3369 C C . THR A 1 430 ? 12.618 1.215 -55.187 1.00 86.56 430 THR A C 1
ATOM 3371 O O . THR A 1 430 ? 13.723 0.846 -54.775 1.00 86.56 430 THR A O 1
ATOM 3374 N N . PRO A 1 431 ? 11.803 1.983 -54.427 1.00 89.38 431 PRO A N 1
ATOM 3375 C CA . PRO A 1 431 ? 12.137 2.381 -53.060 1.00 89.38 431 PRO A CA 1
ATOM 3376 C C . PRO A 1 431 ? 12.439 1.203 -52.130 1.00 89.38 431 PRO A C 1
ATOM 3378 O O . PRO A 1 431 ? 13.420 1.244 -51.384 1.00 89.38 431 PRO A O 1
ATOM 3381 N N . ASP A 1 432 ? 11.646 0.133 -52.226 1.00 90.06 432 ASP A N 1
ATOM 3382 C CA . ASP A 1 432 ? 11.838 -1.086 -51.438 1.00 90.06 432 ASP A CA 1
ATOM 3383 C C . ASP A 1 432 ? 13.176 -1.736 -51.751 1.00 90.06 432 ASP A C 1
ATOM 3385 O O . ASP A 1 432 ? 13.953 -2.015 -50.843 1.00 90.06 432 ASP A O 1
ATOM 3389 N N . MET A 1 433 ? 13.495 -1.929 -53.032 1.00 91.12 433 MET A N 1
ATOM 3390 C CA . MET A 1 433 ? 14.762 -2.544 -53.434 1.00 91.12 433 MET A CA 1
ATOM 3391 C C . MET A 1 433 ? 15.974 -1.742 -52.943 1.00 91.12 433 MET A C 1
ATOM 3393 O O . MET A 1 433 ? 16.940 -2.336 -52.459 1.00 91.12 433 MET A O 1
ATOM 3397 N N . ILE A 1 434 ? 15.916 -0.406 -53.017 1.00 93.00 434 ILE A N 1
ATOM 3398 C CA . ILE A 1 434 ? 16.978 0.472 -52.505 1.00 93.00 434 ILE A CA 1
ATOM 3399 C C . ILE A 1 434 ? 17.108 0.325 -50.984 1.00 93.00 434 ILE A C 1
ATOM 3401 O O . ILE A 1 434 ? 18.218 0.129 -50.486 1.00 93.00 434 ILE A O 1
ATOM 3405 N N . ALA A 1 435 ? 15.996 0.381 -50.245 1.00 94.12 435 ALA A N 1
ATOM 3406 C CA . ALA A 1 435 ? 15.996 0.248 -48.791 1.00 94.12 435 ALA A CA 1
ATOM 3407 C C . ALA A 1 435 ? 16.523 -1.123 -48.336 1.00 94.12 435 ALA A C 1
ATOM 3409 O O . ALA A 1 435 ? 17.406 -1.185 -47.483 1.00 94.12 435 ALA A O 1
ATOM 3410 N N . GLN A 1 436 ? 16.055 -2.216 -48.947 1.00 92.81 436 GLN A N 1
ATOM 3411 C CA . GLN A 1 436 ? 16.501 -3.577 -48.632 1.00 92.81 436 GLN A CA 1
ATOM 3412 C C . GLN A 1 436 ? 17.993 -3.768 -48.919 1.00 92.81 436 GLN A C 1
ATOM 3414 O O . GLN A 1 436 ? 18.714 -4.351 -48.105 1.00 92.81 436 GLN A O 1
ATOM 3419 N N . TYR A 1 437 ? 18.473 -3.244 -50.052 1.00 93.19 437 TYR A N 1
ATOM 3420 C CA . TYR A 1 437 ? 19.893 -3.268 -50.385 1.00 93.19 437 TYR A CA 1
ATOM 3421 C C . TYR A 1 437 ? 20.719 -2.496 -49.349 1.00 93.19 437 TYR A C 1
ATOM 3423 O O . TYR A 1 437 ? 21.696 -3.027 -48.826 1.00 93.19 437 TYR A O 1
ATOM 3431 N N . LEU A 1 438 ? 20.304 -1.275 -48.997 1.00 94.50 438 LEU A N 1
ATOM 3432 C CA . LEU A 1 438 ? 20.985 -0.462 -47.988 1.00 94.50 438 LEU A CA 1
ATOM 3433 C C . LEU A 1 438 ? 20.987 -1.129 -46.611 1.00 94.50 438 LEU A C 1
ATOM 3435 O O . LEU A 1 438 ? 22.024 -1.130 -45.954 1.00 94.50 438 LEU A O 1
ATOM 3439 N N . CYS A 1 439 ? 19.881 -1.742 -46.184 1.00 94.12 439 CYS A N 1
ATOM 3440 C CA . CYS A 1 439 ? 19.859 -2.540 -44.961 1.00 94.12 439 CYS A CA 1
ATOM 3441 C C . CYS A 1 439 ? 20.898 -3.665 -45.031 1.00 94.12 439 CYS A C 1
ATOM 3443 O O . CYS A 1 439 ? 21.718 -3.796 -44.126 1.00 94.12 439 CYS A O 1
ATOM 3445 N N . ARG A 1 440 ? 20.937 -4.440 -46.117 1.00 92.12 440 ARG A N 1
ATOM 3446 C CA . ARG A 1 440 ? 21.914 -5.526 -46.267 1.00 92.12 440 ARG A CA 1
ATOM 3447 C C . ARG A 1 440 ? 23.363 -5.030 -46.180 1.00 92.12 440 ARG A C 1
ATOM 3449 O O . ARG A 1 440 ? 24.179 -5.644 -45.502 1.00 92.12 440 ARG A O 1
ATOM 3456 N N . GLU A 1 441 ? 23.686 -3.899 -46.802 1.00 92.44 441 GLU A N 1
ATOM 3457 C CA . GLU A 1 441 ? 25.045 -3.341 -46.744 1.00 92.44 441 GLU A CA 1
ATOM 3458 C C . GLU A 1 441 ? 25.395 -2.750 -45.366 1.00 92.44 441 GLU A C 1
ATOM 3460 O O . GLU A 1 441 ? 26.522 -2.908 -44.892 1.00 92.44 441 GLU A O 1
ATOM 3465 N N . LEU A 1 442 ? 24.441 -2.087 -44.700 1.00 93.31 442 LEU A N 1
ATOM 3466 C CA . LEU A 1 442 ? 24.672 -1.408 -43.420 1.00 93.31 442 LEU A CA 1
ATOM 3467 C C . LEU A 1 442 ? 24.691 -2.362 -42.226 1.00 93.31 442 LEU A C 1
ATOM 3469 O O . LEU A 1 442 ? 25.486 -2.167 -41.304 1.00 93.31 442 LEU A O 1
ATOM 3473 N N . VAL A 1 443 ? 23.816 -3.371 -42.224 1.00 92.19 443 VAL A N 1
ATOM 3474 C CA . VAL A 1 443 ? 23.625 -4.277 -41.081 1.00 92.19 443 VAL A CA 1
ATOM 3475 C C . VAL A 1 443 ? 23.901 -5.754 -41.385 1.00 92.19 443 VAL A C 1
ATOM 3477 O O . VAL A 1 443 ? 23.867 -6.584 -40.476 1.00 92.19 443 VAL A O 1
ATOM 3480 N N . GLY A 1 444 ? 24.259 -6.089 -42.627 1.00 87.25 444 GLY A N 1
ATOM 3481 C CA . GLY A 1 444 ? 24.597 -7.448 -43.048 1.00 87.25 444 GLY A CA 1
ATOM 3482 C C . GLY A 1 444 ? 23.351 -8.285 -43.325 1.00 87.25 444 GLY A C 1
ATOM 3483 O O . GLY A 1 444 ? 22.749 -8.195 -44.392 1.00 87.25 444 GLY A O 1
ATOM 3484 N N . GLU A 1 445 ? 22.957 -9.127 -42.371 1.00 81.69 445 GLU A N 1
ATOM 3485 C CA . GLU A 1 445 ? 21.756 -9.951 -42.519 1.00 81.69 445 GLU A CA 1
ATOM 3486 C C . GLU A 1 445 ? 20.493 -9.100 -42.351 1.00 81.69 445 GLU A C 1
ATOM 3488 O O . GLU A 1 445 ? 20.146 -8.644 -41.257 1.00 81.69 445 GLU A O 1
ATOM 3493 N N . TYR A 1 446 ? 19.787 -8.909 -43.461 1.00 83.75 446 TYR A N 1
ATOM 3494 C CA . TYR A 1 446 ? 18.481 -8.276 -43.496 1.00 83.75 446 TYR A CA 1
ATOM 3495 C C . TYR A 1 446 ? 17.409 -9.328 -43.771 1.00 83.75 446 TYR A C 1
ATOM 3497 O O . TYR A 1 446 ? 17.471 -10.050 -44.768 1.00 83.75 446 TYR A O 1
ATOM 3505 N N . LYS A 1 447 ? 16.416 -9.406 -42.883 1.00 84.50 447 LYS A N 1
ATOM 3506 C CA . LYS A 1 447 ? 15.189 -10.161 -43.128 1.00 84.50 447 LYS A CA 1
ATOM 3507 C C . LYS A 1 447 ? 14.086 -9.148 -43.427 1.00 84.50 447 LYS A C 1
ATOM 3509 O O . LYS A 1 447 ? 13.750 -8.380 -42.521 1.00 84.50 447 LYS A O 1
ATOM 3514 N N . PRO A 1 448 ? 13.554 -9.105 -44.662 1.00 81.06 448 PRO A N 1
ATOM 3515 C CA . PRO A 1 448 ? 12.445 -8.224 -44.982 1.00 81.06 448 PRO A CA 1
ATOM 3516 C C . PRO A 1 448 ? 11.251 -8.506 -44.082 1.00 81.06 448 PRO A C 1
ATOM 3518 O O . PRO A 1 448 ? 11.125 -9.584 -43.493 1.00 81.06 448 PRO A O 1
ATOM 3521 N N . ALA A 1 449 ? 10.369 -7.514 -43.986 1.00 79.06 449 ALA A N 1
ATOM 3522 C CA . ALA A 1 449 ? 9.059 -7.732 -43.411 1.00 79.06 449 ALA A CA 1
ATOM 3523 C C . ALA A 1 449 ? 8.410 -8.971 -44.026 1.00 79.06 449 ALA A C 1
ATOM 3525 O O . ALA A 1 449 ? 8.481 -9.114 -45.251 1.00 79.06 449 ALA A O 1
ATOM 3526 N N . PRO A 1 450 ? 7.734 -9.824 -43.235 1.00 80.81 450 PRO A N 1
ATOM 3527 C CA . PRO A 1 450 ? 6.669 -10.592 -43.848 1.00 80.81 450 PRO A CA 1
ATOM 3528 C C . PRO A 1 450 ? 5.742 -9.581 -44.545 1.00 80.81 450 PRO A C 1
ATOM 3530 O O . PRO A 1 450 ? 5.508 -8.498 -43.987 1.00 80.81 450 PRO A O 1
ATOM 3533 N N . PRO A 1 451 ? 5.288 -9.864 -45.777 1.00 78.31 451 PRO A N 1
ATOM 3534 C CA . PRO A 1 451 ? 4.277 -9.026 -46.406 1.00 78.31 451 PRO A CA 1
ATOM 3535 C C . PRO A 1 451 ? 3.102 -8.876 -45.429 1.00 78.31 451 PRO A C 1
ATOM 3537 O O . PRO A 1 451 ? 2.857 -9.817 -44.666 1.00 78.31 451 PRO A O 1
ATOM 3540 N N . PRO A 1 452 ? 2.423 -7.712 -45.399 1.00 77.00 452 PRO A N 1
ATOM 3541 C CA . PRO A 1 452 ? 1.237 -7.560 -44.568 1.00 77.00 452 PRO A CA 1
ATOM 3542 C C . PRO A 1 452 ? 0.327 -8.754 -44.848 1.00 77.00 452 PRO A C 1
ATOM 3544 O O . PRO A 1 452 ? 0.108 -9.089 -46.018 1.00 77.00 452 PRO A O 1
ATOM 3547 N N . GLU A 1 453 ? -0.110 -9.447 -43.792 1.00 84.62 453 GLU A N 1
ATOM 3548 C CA . GLU A 1 453 ? -1.106 -10.499 -43.965 1.00 84.62 453 GLU A CA 1
ATOM 3549 C C . GLU A 1 453 ? -2.261 -9.862 -44.741 1.00 84.62 453 GLU A C 1
ATOM 3551 O O . GLU A 1 453 ? -2.663 -8.746 -44.386 1.00 84.62 453 GLU A O 1
ATOM 3556 N N . PRO A 1 454 ? -2.707 -10.468 -45.860 1.00 82.31 454 PRO A N 1
ATOM 3557 C CA . PRO A 1 454 ? -3.848 -9.931 -46.581 1.00 82.31 454 PRO A CA 1
ATOM 3558 C C . PRO A 1 454 ? -4.947 -9.794 -45.540 1.00 82.31 454 PRO A C 1
ATOM 3560 O O . PRO A 1 454 ? -5.233 -10.790 -44.879 1.00 82.31 454 PRO A O 1
ATOM 3563 N N . GLU A 1 455 ? -5.462 -8.574 -45.332 1.00 78.38 455 GLU A N 1
ATOM 3564 C CA . GLU A 1 455 ? -6.558 -8.340 -44.392 1.00 78.38 455 GLU A CA 1
ATOM 3565 C C . GLU A 1 455 ? -7.595 -9.418 -44.695 1.00 78.38 455 GLU A C 1
ATOM 3567 O O . GLU A 1 455 ? -8.140 -9.428 -45.804 1.00 78.38 455 GLU A O 1
ATOM 3572 N N . GLU A 1 456 ? -7.741 -10.408 -43.800 1.00 72.00 456 GLU A N 1
ATOM 3573 C CA . GLU A 1 456 ? -8.702 -11.491 -43.986 1.00 72.00 456 GLU A CA 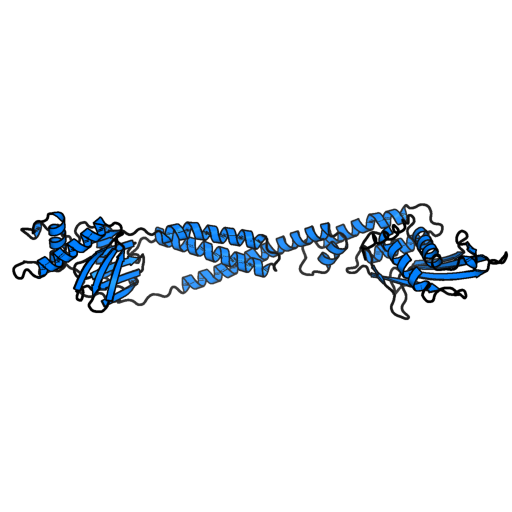1
ATOM 3574 C C . GLU A 1 456 ? -10.015 -10.782 -44.225 1.00 72.00 456 GLU A C 1
ATOM 3576 O O . GLU A 1 456 ? -10.457 -10.049 -43.341 1.00 72.00 456 GLU A O 1
ATOM 3581 N N . GLY A 1 457 ? -10.509 -10.886 -45.467 1.00 60.41 457 GLY A N 1
ATOM 3582 C CA . GLY A 1 457 ? -11.526 -9.993 -45.993 1.00 60.41 457 GLY A CA 1
ATOM 3583 C C . GLY A 1 457 ? -12.610 -9.842 -44.951 1.00 60.41 457 GLY A C 1
ATOM 3584 O O . GLY A 1 457 ? -13.323 -10.805 -44.680 1.00 60.41 457 GLY A O 1
ATOM 3585 N N . GLY A 1 458 ? -12.660 -8.667 -44.316 1.00 61.25 458 GLY A N 1
ATOM 3586 C CA . GLY A 1 458 ? -13.727 -8.366 -43.386 1.00 61.25 458 GLY A CA 1
ATOM 3587 C C . GLY A 1 458 ? -15.008 -8.600 -44.162 1.00 61.25 458 GLY A C 1
ATOM 3588 O O . GLY A 1 458 ? -15.161 -8.011 -45.234 1.00 61.25 458 GLY A O 1
ATOM 3589 N N . ASP A 1 459 ? -15.844 -9.527 -43.690 1.00 58.91 459 ASP A N 1
ATOM 3590 C CA . ASP A 1 459 ? -17.159 -9.781 -44.269 1.00 58.91 459 ASP A CA 1
ATOM 3591 C C . ASP A 1 459 ? -17.883 -8.426 -44.358 1.00 58.91 459 ASP A C 1
ATOM 3593 O O . ASP A 1 459 ? -18.307 -7.870 -43.341 1.00 58.91 459 ASP A O 1
ATOM 3597 N N . PHE A 1 460 ? -17.915 -7.860 -45.567 1.00 48.91 460 PHE A N 1
ATOM 3598 C CA . PHE A 1 460 ? -18.606 -6.618 -45.904 1.00 48.91 460 PHE A CA 1
ATOM 3599 C C . PHE A 1 460 ? -20.103 -6.862 -46.061 1.00 48.91 460 PHE A C 1
ATOM 3601 O O . PHE A 1 460 ? -20.477 -7.884 -46.686 1.00 48.91 460 PHE A O 1
#